Protein AF-A0AA36N126-F1 (afdb_monomer_lite)

Secondary structure (DSSP, 8-state):
-TTTTT-SSS---SS------HHHHTTGGGPBPTTSSBSSHHHHTT--TTTSTT-TTSS-EEEETTGGGGG-SSSTTHHHHHHHHHHHHH-SS-EEEE--S-S-SS-THHHHHHHHHHHTSBTB-S-----S-SSPPTTTSPEEESTTTTTS---HHHHHHHEEEEE--HHHHHHHHHHHTTT--HHHHHHHHH-SS-GGG-SSSTT--HHHHHHTHHHH-HHHHHHHHHHHH--S-EEEE--GGGTHHHHHHHHHHHHHHTT-EEE-SSTHHHHTSGGGSSSSSEEEEEE-S-S-----SEEEE-SPPSSHHHHHHHHTTTS-TTTTBTB-GGG-EEEEEEEEEE--GGGSSHHHHHHHHHTTTS-HHHHHHHHHHHHHHHHHTT--SHHHHHHHHHHHHT--B-TTSPBPP--HHHHHHHHHHTT-HHHHHHHHHHHHHHHTTSPP---------------------PPP------------------PPP-PPP-PPPP-----------PPPPP-----------GGGT-HHHHHHHHHHHSSSHHHHHHHTT--SS-HHHHHHHHHHHHHHHHHHHHHHHHHHHS-HHHHHHHHHHHHHT--SS---------------------PPPP--PPTT-EEEEEEETTEEEEEEE-TT--EESSHHHHHHHHHHHHHHHHHHHHHHHHHHHHHHHHHHHHHHGGGSTTSSSS----------

Radius of gyration: 35.82 Å; chains: 1; bounding box: 97×74×119 Å

pLDDT: mean 80.76, std 21.55, range [27.86, 98.44]

Foldseek 3Di:
DVVCVVVVPDDPPQADDDDDDLLCLLHQQFAADPVLAGPHPRLNRPDDSVPFPSASQALEEAEEEQLLVLLDCDDPSNNSSVSNLLRLLQHHNYHYHYDHPPCDWFFLCSLVSSQSSNQNHPDRALADDDDPCPDDDQPQWFAEPPHQPQQAFCDPVNCVRAEDEFEQAFLLVLQLLVVLQVVDDLVQSLLSLQFSDFLVLCDDPPSHCVVVCLVCVCNGGVLLVVVLVVLLVDQFAEEEEDASRNCLVSSQVSNQVSCVVRVEAEDEPVCQPVCQDLVCLRRNHHRHYYDYPDQDAAAGQEYEYEFFDLASVSRSSRQVRHTHGCRNPNDDSVSSYYYHHYYFYKYPPQLLALQLVLLLLLQSVDGRNCSNVSSSVVVVLQVVLVNPHLQSVLVLLCVLLVVDADPVRFRDFQDLQSVLVSCVNSVVNVVSVVSVVLQVVVVVPPDPPDPPPPPDDDDDDDDDDDDDDDDDDDDDDDDDDDDDDDDDDDDDDDDDDDDDDDDDDDDDDDDDDDDDDDDDDDDDPPPVDSQVPRSNSVSSRLSNRAPGSVRSCVSSVSRSTRSSVVSVVSNSVNSVSNSVSSVVSNVRHHNPVVVVVVVVVVVVCDDDDDDPDPPPDPPDDPPPDDPDDPDDPPDDQDPLKDWDWDDDPNDIFIWIAHNVRDTDRDPVVSVVVRVVVVVVVVVVVVVVVVVVVVVVVVVVVVVVVVPPVPPPPPPDDDDDDDDD

InterPro domains:
  IPR027417 P-loop containing nucleoside triphosphate hydrolase [SSF52540] (48-327)

Sequence (724 aa):
EAFQLRFPDETAPAAPLRALRYTSAGGRHADLRPDGWPVSALLKVAFNRKRDGNNAYSNKVVIMDEVHNLVRLQTQYGEQLAKLRTLLSTATGTVLAGFTGTPILNQACEGRQLLDIIKGGAGRGDGGFLSSFPMRPVGLFPASLPRGVPDGILSPNLRRRFVQKVTLTGEPLKRYDAKRAKGLPDRRLRAYCNLCVHFGSLHEGKNGSKARVLANMSACAPKLFAIAADVVEHPEKALVLINRSSGLMALLEHLRAQASEHNFSVATMEELAEFNSPGNLRGERFRGATRHNCPKCGAHQTSRGGPASATPSALVQSVGRAIRMYGHRGLPEEEQTVTTTLWVAGLPRWMQSPLAAWAFRAQRRREPEDMESGARRLVKRLLAAGLRDLAELKERIETCGGGLKNSDGTKAPLTPAKSAAFLEQVGLWEEAKAVRQRAGKIQARKPRAPPVRKARTRTAKPEVKNEAKVKPEDVKIKKELPETRPGRLVATPQASQEGGGDDRPLAALLATKQPKSVGEAQGPLQDNFAWERDPLLRAMQCLYCAESAADAAEQLHLRPWSADEEALKSLACASREFVPALTQLRERAVDRQVLLAAERRKQATQPEEPVQSEGESSALDFSLSGHEDDAEPAFCLPAGWRTESFRRNGREHREFIDPHGRRFKTLGEARKVADAERTRQNMAKLLQQKVAKLDGISSGMATSCGLQERVLDEAHGPKRQKVQ

Structure (mmCIF, N/CA/C/O backbone):
data_AF-A0AA36N126-F1
#
_entry.id   AF-A0AA36N126-F1
#
loop_
_atom_site.group_PDB
_atom_site.id
_atom_site.type_symbol
_atom_site.label_atom_id
_atom_site.label_alt_id
_atom_site.label_comp_id
_atom_site.label_asym_id
_atom_site.label_entity_id
_atom_site.label_seq_id
_atom_site.pdbx_PDB_ins_code
_atom_site.Cartn_x
_atom_site.Cartn_y
_atom_site.Cartn_z
_atom_site.occupancy
_atom_site.B_iso_or_equiv
_atom_site.auth_seq_id
_atom_site.auth_comp_id
_atom_site.auth_asym_id
_atom_site.auth_atom_id
_atom_site.pdbx_PDB_model_num
ATOM 1 N N . GLU A 1 1 ? -29.053 20.496 45.643 1.00 53.66 1 GLU A N 1
ATOM 2 C CA . GLU A 1 1 ? -30.017 21.611 45.778 1.00 53.66 1 GLU A CA 1
ATOM 3 C C . GLU A 1 1 ? -31.116 21.557 44.719 1.00 53.66 1 GLU A C 1
ATOM 5 O O . GLU A 1 1 ? -32.002 20.743 44.906 1.00 53.66 1 GLU A O 1
ATOM 10 N N . ALA A 1 2 ? -31.083 22.300 43.602 1.00 60.16 2 ALA A N 1
ATOM 11 C CA . ALA A 1 2 ? -32.256 22.452 42.711 1.00 60.16 2 ALA A CA 1
ATOM 12 C C . ALA A 1 2 ? -32.909 21.150 42.176 1.00 60.16 2 ALA A C 1
ATOM 14 O O . ALA A 1 2 ? -34.113 21.137 41.944 1.00 60.16 2 ALA A O 1
ATOM 15 N N . PHE A 1 3 ? -32.148 20.060 41.991 1.00 56.59 3 PHE A N 1
ATOM 16 C CA . PHE A 1 3 ? -32.713 18.738 41.669 1.00 56.59 3 PHE A CA 1
ATOM 17 C C . PHE A 1 3 ? -33.391 18.095 42.893 1.00 56.59 3 PHE A C 1
ATOM 19 O O . PHE A 1 3 ? -34.560 17.746 42.823 1.00 56.59 3 PHE A O 1
ATOM 26 N N . GLN A 1 4 ? -32.689 18.017 44.029 1.00 70.62 4 GLN A N 1
ATOM 27 C CA . GLN A 1 4 ? -33.201 17.452 45.293 1.00 70.62 4 GLN A CA 1
ATOM 28 C C . GLN A 1 4 ? -34.426 18.208 45.834 1.00 70.62 4 GLN A C 1
ATOM 30 O O . GLN A 1 4 ? -35.299 17.611 46.440 1.00 70.62 4 GLN A O 1
ATOM 35 N N . LEU A 1 5 ? -34.523 19.516 45.576 1.00 77.94 5 LEU A N 1
ATOM 36 C CA . LEU A 1 5 ? -35.704 20.330 45.895 1.00 77.94 5 LEU A CA 1
ATOM 37 C C . LEU A 1 5 ? -36.951 19.947 45.082 1.00 77.94 5 LEU A C 1
ATOM 39 O O . LEU A 1 5 ? -38.057 20.328 45.450 1.00 77.94 5 LEU A O 1
ATOM 43 N N . ARG A 1 6 ? -36.771 19.249 43.955 1.00 62.16 6 ARG A N 1
ATOM 44 C CA . ARG A 1 6 ? -37.834 18.875 43.014 1.00 62.16 6 ARG A CA 1
ATOM 45 C C . ARG A 1 6 ? -38.112 17.367 43.004 1.00 62.16 6 ARG A C 1
ATOM 47 O O . ARG A 1 6 ? -39.215 16.975 42.646 1.00 62.16 6 ARG A O 1
ATOM 54 N N . PHE A 1 7 ? -37.127 16.567 43.415 1.00 61.72 7 PHE A N 1
ATOM 55 C CA . PHE A 1 7 ? -37.166 15.110 43.544 1.00 61.72 7 PHE A CA 1
ATOM 56 C C . PHE A 1 7 ? -36.372 14.719 44.812 1.00 61.72 7 PHE A C 1
ATOM 58 O O . PHE A 1 7 ? -35.171 14.453 44.718 1.00 61.72 7 PHE A O 1
ATOM 65 N N . PRO A 1 8 ? -36.980 14.785 46.014 1.00 77.00 8 PRO A N 1
ATOM 66 C CA . PRO A 1 8 ? -36.258 14.602 47.279 1.00 77.00 8 PRO A CA 1
ATOM 67 C C . PRO A 1 8 ? -35.819 13.153 47.525 1.00 77.00 8 PRO A C 1
ATOM 69 O O . PRO A 1 8 ? -34.748 12.937 48.091 1.00 77.00 8 PRO A O 1
ATOM 72 N N . ASP A 1 9 ? -36.603 12.184 47.049 1.00 80.12 9 ASP A N 1
ATOM 73 C CA . ASP A 1 9 ? -36.354 10.748 47.232 1.00 80.12 9 ASP A CA 1
ATOM 74 C C . ASP A 1 9 ? -35.435 10.155 46.147 1.00 80.12 9 ASP A C 1
ATOM 76 O O . ASP A 1 9 ? -34.897 9.057 46.297 1.00 80.12 9 ASP A O 1
ATOM 80 N N . GLU A 1 10 ? -35.208 10.886 45.049 1.00 44.59 10 GLU A N 1
ATOM 81 C CA . GLU A 1 10 ? -34.318 10.457 43.972 1.00 44.59 10 GLU A CA 1
ATOM 82 C C . GLU A 1 10 ? -32.876 10.909 44.221 1.00 44.59 10 GLU A C 1
ATOM 84 O O . GLU A 1 10 ? -32.564 12.097 44.369 1.00 44.59 10 GLU A O 1
ATOM 89 N N . THR A 1 11 ? -31.941 9.959 44.171 1.00 56.31 11 THR A N 1
ATOM 90 C CA . THR A 1 11 ? -30.516 10.293 44.174 1.00 56.31 11 THR A CA 1
ATOM 91 C C . THR A 1 11 ? -30.179 11.028 42.879 1.00 56.31 11 THR A C 1
ATOM 93 O O . THR A 1 11 ? -30.233 10.445 41.797 1.00 56.31 11 THR A O 1
ATOM 96 N N . ALA A 1 12 ? -29.819 12.312 42.984 1.00 53.31 12 ALA A N 1
ATOM 97 C CA . ALA A 1 12 ? -29.518 13.146 41.823 1.00 53.31 12 ALA A CA 1
ATOM 98 C C . ALA A 1 12 ? -28.529 12.440 40.869 1.00 53.31 12 ALA A C 1
ATOM 100 O O . ALA A 1 12 ? -27.430 12.083 41.310 1.00 53.31 12 ALA A O 1
ATOM 101 N N . PRO A 1 13 ? -28.874 12.241 39.578 1.00 53.72 13 PRO A N 1
ATOM 102 C CA . PRO A 1 13 ? -28.037 11.479 38.658 1.00 53.72 13 PRO A CA 1
ATOM 103 C C . PRO A 1 13 ? -26.660 12.139 38.548 1.00 53.72 13 PRO A C 1
ATOM 105 O O . PRO A 1 13 ? -26.539 13.283 38.103 1.00 53.72 13 PRO A O 1
ATOM 108 N N . ALA A 1 14 ? -25.627 11.410 38.988 1.00 54.66 14 ALA A N 1
ATOM 109 C CA . ALA A 1 14 ? -24.344 11.978 39.420 1.00 54.66 14 ALA A CA 1
ATOM 110 C C . ALA A 1 14 ? -23.639 12.860 38.371 1.00 54.66 14 ALA A C 1
ATOM 112 O O . ALA A 1 14 ? -22.911 13.788 38.723 1.00 54.66 14 ALA A O 1
ATOM 113 N N . ALA A 1 15 ? -23.882 12.603 37.085 1.00 56.78 15 ALA A N 1
ATOM 114 C CA . ALA A 1 15 ? -23.702 13.582 36.023 1.00 56.78 15 ALA A CA 1
ATOM 115 C C . ALA A 1 15 ? -24.619 13.250 34.832 1.00 56.78 15 ALA A C 1
ATOM 117 O O . ALA A 1 15 ? -24.869 12.075 34.557 1.00 56.78 15 ALA A O 1
ATOM 118 N N . PRO A 1 16 ? -25.067 14.251 34.055 1.00 66.56 16 PRO A N 1
ATOM 119 C CA . PRO A 1 16 ? -25.676 13.990 32.760 1.00 66.56 16 PRO A CA 1
ATOM 120 C C . PRO A 1 16 ? -24.664 13.334 31.806 1.00 66.56 16 PRO A C 1
ATOM 122 O O . PRO A 1 16 ? -23.602 13.903 31.544 1.00 66.56 16 PRO A O 1
ATOM 125 N N . LEU A 1 17 ? -25.017 12.191 31.206 1.00 73.62 17 LEU A N 1
ATOM 126 C CA . LEU A 1 17 ? -24.228 11.610 30.116 1.00 73.62 17 LEU A CA 1
ATOM 127 C C . LEU A 1 17 ? -24.240 12.562 28.907 1.00 73.62 17 LEU A C 1
ATOM 129 O O . LEU A 1 17 ? -25.292 13.067 28.495 1.00 73.62 17 LEU A O 1
ATOM 133 N N . ARG A 1 18 ? -23.058 12.851 28.352 1.00 80.12 18 ARG A N 1
ATOM 134 C CA . ARG A 1 18 ? -22.867 13.800 27.245 1.00 80.12 18 ARG A CA 1
ATOM 135 C C . ARG A 1 18 ? -21.779 13.294 26.301 1.00 80.12 18 ARG A C 1
ATOM 137 O O . ARG A 1 18 ? -20.637 13.117 26.711 1.00 80.12 18 ARG A O 1
ATOM 144 N N . ALA A 1 19 ? -22.128 13.092 25.033 1.00 84.19 19 ALA A N 1
ATOM 145 C CA . ALA A 1 19 ? -21.183 12.680 24.001 1.00 84.19 19 ALA A CA 1
ATOM 146 C C . ALA A 1 19 ? -20.457 13.894 23.397 1.00 84.19 19 ALA A C 1
ATOM 148 O O . ALA A 1 19 ? -21.080 14.905 23.071 1.00 84.19 19 ALA A O 1
ATOM 149 N N . LEU A 1 20 ? -19.140 13.786 23.205 1.00 86.56 20 LEU A N 1
ATOM 150 C CA . LEU A 1 20 ? -18.319 14.795 22.534 1.00 86.56 20 LEU A CA 1
ATOM 151 C C . LEU A 1 20 ? -17.458 14.145 21.450 1.00 86.56 20 LEU A C 1
ATOM 153 O O . LEU A 1 20 ? -16.797 13.137 21.685 1.00 86.56 20 LEU A O 1
ATOM 157 N N . ARG A 1 21 ? -17.395 14.772 20.269 1.00 91.31 21 ARG A N 1
ATOM 158 C CA . ARG A 1 21 ? -16.372 14.447 19.264 1.00 91.31 21 ARG A CA 1
ATOM 159 C C . ARG A 1 21 ? -14.993 14.807 19.835 1.00 91.31 21 ARG A C 1
ATOM 161 O O . ARG A 1 21 ? -14.856 15.848 20.477 1.00 91.31 21 ARG A O 1
ATOM 168 N N . TYR A 1 22 ? -13.962 14.009 19.542 1.00 91.94 22 TYR A N 1
ATOM 169 C CA . TYR A 1 22 ? -12.564 14.255 19.952 1.00 91.94 22 TYR A CA 1
ATOM 170 C C . TYR A 1 22 ? -12.085 15.695 19.694 1.00 91.94 22 TYR A C 1
ATOM 172 O O . TYR A 1 22 ? -11.362 16.279 20.499 1.00 91.94 22 TYR A O 1
ATOM 180 N N . THR A 1 23 ? -12.522 16.277 18.577 1.00 91.06 23 THR A N 1
ATOM 181 C CA . THR A 1 23 ? -12.240 17.658 18.162 1.00 91.06 23 THR A CA 1
ATOM 182 C C . THR A 1 23 ? -12.799 18.700 19.122 1.00 91.06 23 THR A C 1
ATOM 184 O O . THR A 1 23 ? -12.119 19.672 19.437 1.00 91.06 23 THR A O 1
ATOM 187 N N . SER A 1 24 ? -14.024 18.493 19.603 1.00 92.69 24 SER A N 1
ATOM 188 C CA . SER A 1 24 ? -14.679 19.340 20.597 1.00 92.69 24 SER A CA 1
ATOM 189 C C . SER A 1 24 ? -14.062 19.116 21.973 1.00 92.69 24 SER A C 1
ATOM 191 O O . SER A 1 24 ? -13.698 20.087 22.635 1.00 92.69 24 SER A O 1
ATOM 193 N N . ALA A 1 25 ? -13.878 17.848 22.356 1.00 94.12 25 ALA A N 1
ATOM 194 C CA . ALA A 1 25 ? -13.310 17.418 23.632 1.00 94.12 25 ALA A CA 1
ATOM 195 C C . ALA A 1 25 ? -11.908 18.001 23.885 1.00 94.12 25 ALA A C 1
ATOM 197 O O . ALA A 1 25 ? -11.640 18.512 24.971 1.00 94.12 25 ALA A O 1
ATOM 198 N N . GLY A 1 26 ? -11.032 17.976 22.878 1.00 94.50 26 GLY A N 1
ATOM 199 C CA . GLY A 1 26 ? -9.708 18.602 22.926 1.00 94.50 26 GLY A CA 1
ATOM 200 C C . GLY A 1 26 ? -9.660 20.062 22.474 1.00 94.50 26 GLY A C 1
ATOM 201 O O . GLY A 1 26 ? -8.596 20.673 22.496 1.00 94.50 26 GLY A O 1
ATOM 202 N N . GLY A 1 27 ? -10.779 20.617 22.012 1.00 95.06 27 GLY A N 1
ATOM 203 C CA . GLY A 1 27 ? -10.867 21.958 21.440 1.00 95.06 27 GLY A CA 1
ATOM 204 C C . GLY A 1 27 ? -11.377 22.996 22.436 1.00 95.06 27 GLY A C 1
ATOM 205 O O . GLY A 1 27 ? -11.009 22.995 23.614 1.00 95.06 27 GLY A O 1
ATOM 206 N N . ARG A 1 28 ? -12.259 23.877 21.944 1.00 93.31 28 ARG A N 1
ATOM 207 C CA . ARG A 1 28 ? -12.801 25.019 22.696 1.00 93.31 28 ARG A CA 1
ATOM 208 C C . ARG A 1 28 ? -13.682 24.629 23.885 1.00 93.31 28 ARG A C 1
ATOM 210 O O . ARG A 1 28 ? -13.852 25.424 24.801 1.00 93.31 28 ARG A O 1
ATOM 217 N N . HIS A 1 29 ? -14.240 23.414 23.912 1.00 91.44 29 HIS A N 1
ATOM 218 C CA . HIS A 1 29 ? -15.084 23.007 25.041 1.00 91.44 29 HIS A CA 1
ATOM 219 C C . HIS A 1 29 ? -14.287 22.875 26.340 1.00 91.44 29 HIS A C 1
ATOM 221 O O . HIS A 1 29 ? -14.827 23.178 27.400 1.00 91.44 29 HIS A O 1
ATOM 227 N N . ALA A 1 30 ? -13.021 22.463 26.235 1.00 94.00 30 ALA A N 1
ATOM 228 C CA . ALA A 1 30 ? -12.107 22.283 27.354 1.00 94.00 30 ALA A CA 1
ATOM 229 C C . ALA A 1 30 ? -11.184 23.489 27.601 1.00 94.00 30 ALA A C 1
ATOM 231 O O . ALA A 1 30 ? -10.218 23.376 28.350 1.00 94.00 30 ALA A O 1
ATOM 232 N N . ASP A 1 31 ? -11.427 24.632 26.951 1.00 95.62 31 ASP A N 1
ATOM 233 C CA . ASP A 1 31 ? -10.844 25.896 27.408 1.00 95.62 31 ASP A CA 1
ATOM 234 C C . ASP A 1 31 ? -11.509 26.338 28.715 1.00 95.62 31 ASP A C 1
ATOM 236 O O . ASP A 1 31 ? -12.717 26.158 28.907 1.00 95.62 31 ASP A O 1
ATOM 240 N N . LEU A 1 32 ? -10.723 26.967 29.586 1.00 95.06 32 LEU A N 1
ATOM 241 C CA . LEU A 1 32 ? -11.240 27.780 30.678 1.00 95.06 32 LEU A CA 1
ATOM 242 C C . LEU A 1 32 ? -11.316 29.242 30.226 1.00 95.06 32 LEU A C 1
ATOM 244 O O . LEU A 1 32 ? -10.518 29.708 29.413 1.00 95.06 32 LEU A O 1
ATOM 248 N N . ARG A 1 33 ? -12.305 29.963 30.744 1.00 94.00 33 ARG A N 1
ATOM 249 C CA . ARG A 1 33 ? -12.437 31.416 30.609 1.00 94.00 33 ARG A CA 1
ATOM 250 C C . ARG A 1 33 ? -11.459 32.127 31.564 1.00 94.00 33 ARG A C 1
ATOM 252 O O . ARG A 1 33 ? -10.968 31.494 32.498 1.00 94.00 33 ARG A O 1
ATOM 259 N N . PRO A 1 34 ? -11.240 33.449 31.414 1.00 95.38 34 PRO A N 1
ATOM 260 C CA . PRO A 1 34 ? -10.442 34.235 32.364 1.00 95.38 34 PRO A CA 1
ATOM 261 C C . PRO A 1 34 ? -10.946 34.191 33.819 1.00 95.38 34 PRO A C 1
ATOM 263 O O . PRO A 1 34 ? -10.167 34.385 34.741 1.00 95.38 34 PRO A O 1
ATOM 266 N N . ASP A 1 35 ? -12.232 33.892 34.037 1.00 92.88 35 ASP A N 1
ATOM 267 C CA . ASP A 1 35 ? -12.839 33.691 35.364 1.00 92.88 35 ASP A CA 1
ATOM 268 C C . ASP A 1 35 ? -12.524 32.309 36.001 1.00 92.88 35 ASP A C 1
ATOM 270 O O . ASP A 1 35 ? -12.967 32.013 37.117 1.00 92.88 35 ASP A O 1
ATOM 274 N N . GLY A 1 36 ? -11.768 31.456 35.298 1.00 93.12 36 GLY A N 1
ATOM 275 C CA . GLY A 1 36 ? -11.407 30.093 35.691 1.00 93.12 36 GLY A CA 1
ATOM 276 C C . GLY A 1 36 ? -12.490 29.035 35.448 1.00 93.12 36 GLY A C 1
ATOM 277 O O . GLY A 1 36 ? -12.274 27.873 35.782 1.00 93.12 36 GLY A O 1
ATOM 278 N N . TRP A 1 37 ? -13.649 29.381 34.879 1.00 91.50 37 TRP A N 1
ATOM 279 C CA . TRP A 1 37 ? -14.712 28.418 34.576 1.00 91.50 37 TRP A CA 1
ATOM 280 C C . TRP A 1 37 ? -14.578 27.815 33.171 1.00 91.50 37 TRP A C 1
ATOM 282 O O . TRP A 1 37 ? -14.243 28.531 32.223 1.00 91.50 37 TRP A O 1
ATOM 292 N N . PRO A 1 38 ? -14.938 26.532 32.975 1.00 90.88 38 PRO A N 1
ATOM 293 C CA . PRO A 1 38 ? -15.008 25.928 31.651 1.00 90.88 38 PRO A CA 1
ATOM 294 C C . PRO A 1 38 ? -15.893 26.720 30.684 1.00 90.88 38 PRO A C 1
ATOM 296 O O . PRO A 1 38 ? -17.010 27.134 31.014 1.00 90.88 38 PRO A O 1
ATOM 299 N N . VAL A 1 39 ? -15.400 26.917 29.458 1.00 89.56 39 VAL A N 1
ATOM 300 C CA . VAL A 1 39 ? -16.135 27.596 28.382 1.00 89.56 39 VAL A CA 1
ATOM 301 C C . VAL A 1 39 ? -17.416 26.831 28.047 1.00 89.56 39 VAL A C 1
ATOM 303 O O . VAL A 1 39 ? -18.472 27.453 27.908 1.00 89.56 39 VAL A O 1
ATOM 306 N N . SER A 1 40 ? -17.332 25.498 27.969 1.00 89.56 40 SER A N 1
ATOM 307 C CA . SER A 1 40 ? -18.478 24.606 27.774 1.00 89.56 40 SER A CA 1
ATOM 308 C C . SER A 1 40 ? -19.262 24.409 29.068 1.00 89.56 40 SER A C 1
ATOM 310 O O . SER A 1 40 ? -18.722 23.907 30.053 1.00 89.56 40 SER A O 1
ATOM 312 N N . ALA A 1 41 ? -20.569 24.685 29.031 1.00 84.56 41 ALA A N 1
ATOM 313 C CA . ALA A 1 41 ? -21.483 24.386 30.135 1.00 84.56 41 ALA A CA 1
ATOM 314 C C . ALA A 1 41 ? -21.449 22.901 30.554 1.00 84.56 41 ALA A C 1
ATOM 316 O O . ALA A 1 41 ? -21.594 22.599 31.734 1.00 84.56 41 ALA A O 1
ATOM 317 N N . LEU A 1 42 ? -21.175 21.988 29.612 1.00 83.81 42 LEU A N 1
ATOM 318 C CA . LEU A 1 42 ? -21.089 20.546 29.873 1.00 83.81 42 LEU A CA 1
ATOM 319 C C . LEU A 1 42 ? -19.982 20.186 30.874 1.00 83.81 42 LEU A C 1
ATOM 321 O O . LEU A 1 42 ? -20.161 19.273 31.670 1.00 83.81 42 LEU A O 1
ATOM 325 N N . LEU A 1 43 ? -18.854 20.906 30.848 1.00 87.94 43 LEU A N 1
ATOM 326 C CA . LEU A 1 43 ? -17.716 20.641 31.734 1.00 87.94 43 LEU A CA 1
ATOM 327 C C . LEU A 1 43 ? -17.786 21.428 33.051 1.00 87.94 43 LEU A C 1
ATOM 329 O O . LEU A 1 43 ? -16.980 21.179 33.936 1.00 87.94 43 LEU A O 1
ATOM 333 N N . LYS A 1 44 ? -18.752 22.347 33.215 1.00 88.25 44 LYS A N 1
ATOM 334 C CA . LYS A 1 44 ? -18.970 23.063 34.486 1.00 88.25 44 LYS A CA 1
ATOM 335 C C . LYS A 1 44 ? -19.571 22.170 35.577 1.00 88.25 44 LYS A C 1
ATOM 337 O O . LYS A 1 44 ? -19.367 22.438 36.758 1.00 88.25 44 LYS A O 1
ATOM 342 N N . VAL A 1 45 ? -20.317 21.129 35.199 1.00 84.06 45 VAL A N 1
ATOM 343 C CA . VAL A 1 45 ? -20.924 20.183 36.149 1.00 84.06 45 VAL A CA 1
ATOM 344 C C . VAL A 1 45 ? -19.819 19.487 36.942 1.00 84.06 45 VAL A C 1
ATOM 346 O O . VAL A 1 45 ? -18.875 18.973 36.350 1.00 84.06 45 VAL A O 1
ATOM 349 N N . ALA A 1 46 ? -19.912 19.487 38.274 1.00 84.19 46 ALA A N 1
ATOM 350 C CA . ALA A 1 46 ? -18.892 18.931 39.171 1.00 84.19 46 ALA A CA 1
ATOM 351 C C . ALA A 1 46 ? -17.456 19.469 38.948 1.00 84.19 46 ALA A C 1
ATOM 353 O O . ALA A 1 46 ? -16.492 18.789 39.285 1.00 84.19 46 ALA A O 1
ATOM 354 N N . PHE A 1 47 ? -17.276 20.652 38.344 1.00 88.38 47 PHE A N 1
ATOM 355 C CA . PHE A 1 47 ? -15.972 21.323 38.271 1.00 88.38 47 PHE A CA 1
ATOM 356 C C . PHE A 1 47 ? -15.801 22.264 39.466 1.00 88.38 47 PHE A C 1
ATOM 358 O O . PHE A 1 47 ? -16.585 23.196 39.656 1.00 88.38 47 PHE A O 1
ATOM 365 N N . ASN A 1 48 ? -14.764 22.036 40.266 1.00 90.19 48 ASN A N 1
ATOM 366 C CA . ASN A 1 48 ? -14.439 22.829 41.441 1.00 90.19 48 ASN A CA 1
ATOM 367 C C . ASN A 1 48 ? -13.189 23.677 41.178 1.00 90.19 48 ASN A C 1
ATOM 369 O O . ASN A 1 48 ? -12.065 23.216 41.362 1.00 90.19 48 ASN A O 1
ATOM 373 N N . ARG A 1 49 ? -13.390 24.957 40.841 1.00 91.12 49 ARG A N 1
ATOM 374 C CA . ARG A 1 49 ? -12.316 25.923 40.537 1.00 91.12 49 ARG A CA 1
ATOM 375 C C . ARG A 1 49 ? -11.198 25.994 41.596 1.00 91.12 49 ARG A C 1
ATOM 377 O O . ARG A 1 49 ? -10.073 26.323 41.245 1.00 91.12 49 ARG A O 1
ATOM 384 N N . LYS A 1 50 ? -11.479 25.707 42.878 1.00 90.88 50 LYS A N 1
ATOM 385 C CA . LYS A 1 50 ? -10.458 25.717 43.948 1.00 90.88 50 LYS A CA 1
ATOM 386 C C . LYS A 1 50 ? -9.605 24.441 43.984 1.00 90.88 50 LYS A C 1
ATOM 388 O O . LYS A 1 50 ? -8.462 24.506 44.417 1.00 90.88 50 LYS A O 1
ATOM 393 N N . ARG A 1 51 ? -10.162 23.292 43.585 1.00 88.56 51 ARG A N 1
ATOM 394 C CA . ARG A 1 51 ? -9.535 21.960 43.716 1.00 88.56 51 ARG A CA 1
ATOM 395 C C . ARG A 1 51 ? -8.957 21.434 42.403 1.00 88.56 51 ARG A C 1
ATOM 397 O O . ARG A 1 51 ? -7.934 20.759 42.404 1.00 88.56 51 ARG A O 1
ATOM 404 N N . ASP A 1 52 ? -9.619 21.747 41.299 1.00 83.31 52 ASP A N 1
ATOM 405 C CA . ASP A 1 52 ? -9.406 21.101 40.000 1.00 83.31 52 ASP A CA 1
ATOM 406 C C . ASP A 1 52 ? -8.353 21.823 39.149 1.00 83.31 52 ASP A C 1
ATOM 408 O O . ASP A 1 52 ? -7.965 21.345 38.079 1.00 83.31 52 ASP A O 1
ATOM 412 N N . GLY A 1 53 ? -7.887 22.976 39.640 1.00 85.81 53 GLY A N 1
ATOM 413 C CA . GLY A 1 53 ? -6.944 23.850 38.962 1.00 85.81 53 GLY A CA 1
ATOM 414 C C . GLY A 1 53 ? -7.447 24.233 37.573 1.00 85.81 53 GLY A C 1
ATOM 415 O O . GLY A 1 53 ? -8.624 24.533 37.374 1.00 85.81 53 GLY A O 1
ATOM 416 N N . ASN A 1 54 ? -6.545 24.178 36.594 1.00 91.44 54 ASN A N 1
ATOM 417 C CA . ASN A 1 54 ? -6.837 24.580 35.221 1.00 91.44 54 ASN A CA 1
ATOM 418 C C . ASN A 1 54 ? -7.366 23.436 34.327 1.00 91.44 54 ASN A C 1
ATOM 420 O O . ASN A 1 54 ? -7.239 23.511 33.105 1.00 91.44 54 ASN A O 1
ATOM 424 N N . ASN A 1 55 ? -7.942 22.370 34.901 1.00 95.31 55 ASN A N 1
ATOM 425 C CA . ASN A 1 55 ? -8.327 21.176 34.146 1.00 95.31 55 ASN A CA 1
ATOM 426 C C . ASN A 1 55 ? -9.833 20.869 34.188 1.00 95.31 55 ASN A C 1
ATOM 428 O O . ASN A 1 55 ? -10.361 20.317 35.152 1.00 95.31 55 ASN A O 1
ATOM 432 N N . ALA A 1 56 ? -10.516 21.157 33.078 1.00 94.88 56 ALA A N 1
ATOM 433 C CA . ALA A 1 56 ? -11.955 20.948 32.910 1.00 94.88 56 ALA A CA 1
ATOM 434 C C . ALA A 1 56 ? -12.415 19.468 32.957 1.00 94.88 56 ALA A C 1
ATOM 436 O O . ALA A 1 56 ? -13.620 19.216 33.010 1.00 94.88 56 ALA A O 1
ATOM 437 N N . TYR A 1 57 ? -11.491 18.499 32.922 1.00 95.25 57 TYR A N 1
ATOM 438 C CA . TYR A 1 57 ? -11.800 17.066 33.019 1.00 95.25 57 TYR A CA 1
ATOM 439 C C . TYR A 1 57 ? -11.707 16.492 34.435 1.00 95.25 57 TYR A C 1
ATOM 441 O O . TYR A 1 57 ? -12.153 15.365 34.631 1.00 95.25 57 TYR A O 1
ATOM 449 N N . SER A 1 58 ? -11.190 17.236 35.417 1.00 93.94 58 SER A N 1
ATOM 450 C CA . SER A 1 58 ? -11.117 16.765 36.806 1.00 93.94 58 SER A CA 1
ATOM 451 C C . SER A 1 58 ? -12.508 16.511 37.405 1.00 93.94 58 SER A C 1
ATOM 453 O O . SER A 1 58 ? -13.471 17.206 37.076 1.00 93.94 58 SER A O 1
ATOM 455 N N . ASN A 1 59 ? -12.625 15.513 38.287 1.00 91.31 59 ASN A N 1
ATOM 456 C CA . ASN A 1 59 ? -13.883 15.012 38.861 1.00 91.31 59 ASN A CA 1
ATOM 457 C C . ASN A 1 59 ? -14.944 14.677 37.789 1.00 91.31 59 ASN A C 1
ATOM 459 O O . ASN A 1 59 ? -16.075 15.174 37.835 1.00 91.31 59 ASN A O 1
ATOM 463 N N . LYS A 1 60 ? -14.569 13.887 36.774 1.00 90.81 60 LYS A N 1
ATOM 464 C CA . LYS A 1 60 ? -15.477 13.401 35.718 1.00 90.81 60 LYS A CA 1
ATOM 465 C C . LYS A 1 60 ? -15.369 11.890 35.544 1.00 90.81 60 LYS A C 1
ATOM 467 O O . LYS A 1 60 ? -14.317 11.297 35.775 1.00 90.81 60 LYS A O 1
ATOM 472 N N . VAL A 1 61 ? -16.443 11.288 35.041 1.00 90.56 61 VAL A N 1
ATOM 473 C CA . VAL A 1 61 ? -16.388 9.980 34.381 1.00 90.56 61 VAL A CA 1
ATOM 474 C C . VAL A 1 61 ? -16.310 10.239 32.880 1.00 90.56 61 VAL A C 1
ATOM 476 O O . VAL A 1 61 ? -17.193 10.876 32.308 1.00 90.56 61 VAL A O 1
ATOM 479 N N . VAL A 1 62 ? -15.231 9.789 32.247 1.00 92.19 62 VAL A N 1
ATOM 480 C CA . VAL A 1 62 ? -14.956 9.972 30.822 1.00 92.19 62 VAL A CA 1
ATOM 481 C C . VAL A 1 62 ? -14.999 8.606 30.151 1.00 92.19 62 VAL A C 1
ATOM 483 O O . VAL A 1 62 ? -14.226 7.714 30.490 1.00 92.19 62 VAL A O 1
ATOM 486 N N . ILE A 1 63 ? -15.896 8.450 29.181 1.00 93.19 63 ILE A N 1
ATOM 487 C CA . ILE A 1 63 ? -16.009 7.246 28.356 1.00 93.19 63 ILE A CA 1
ATOM 488 C C . ILE A 1 63 ? -15.562 7.600 26.938 1.00 93.19 63 ILE A C 1
ATOM 490 O O . ILE A 1 63 ? -16.022 8.593 26.372 1.00 93.19 63 ILE A O 1
ATOM 494 N N . MET A 1 64 ? -14.650 6.810 26.371 1.00 93.69 64 MET A N 1
ATOM 495 C CA . MET A 1 64 ? -14.068 7.057 25.051 1.00 93.69 64 MET A CA 1
ATOM 496 C C . MET A 1 64 ? -14.142 5.812 24.172 1.00 93.69 64 MET A C 1
ATOM 498 O O . MET A 1 64 ? -13.520 4.798 24.485 1.00 93.69 64 MET A O 1
ATOM 502 N N . ASP A 1 65 ? -14.855 5.913 23.051 1.00 93.25 65 ASP A N 1
ATOM 503 C CA . ASP A 1 65 ? -14.801 4.921 21.976 1.00 93.25 65 ASP A CA 1
ATOM 504 C C . ASP A 1 65 ? -13.613 5.187 21.037 1.00 93.25 65 ASP A C 1
ATOM 506 O O . ASP A 1 65 ? -13.228 6.333 20.801 1.00 93.25 65 ASP A O 1
ATOM 510 N N . GLU A 1 66 ? -13.020 4.114 20.522 1.00 91.94 66 GLU A N 1
ATOM 511 C CA . GLU A 1 66 ? -11.762 4.091 19.773 1.00 91.94 66 GLU A CA 1
ATOM 512 C C . GLU A 1 66 ? -10.649 4.932 20.434 1.00 91.94 66 GLU A C 1
ATOM 514 O O . GLU A 1 66 ? -9.990 5.763 19.799 1.00 91.94 66 GLU A O 1
ATOM 519 N N . VAL A 1 67 ? -10.399 4.686 21.728 1.00 93.19 67 VAL A N 1
ATOM 520 C CA . VAL A 1 67 ? -9.455 5.436 22.586 1.00 93.19 67 VAL A CA 1
ATOM 521 C C . VAL A 1 67 ? -8.031 5.528 22.014 1.00 93.19 67 VAL A C 1
ATOM 523 O O . VAL A 1 67 ? -7.308 6.492 22.274 1.00 93.19 67 VAL A O 1
ATOM 526 N N . HIS A 1 68 ? -7.662 4.602 21.124 1.00 91.56 68 HIS A N 1
ATOM 527 C CA . HIS A 1 68 ? -6.430 4.639 20.333 1.00 91.56 68 HIS A CA 1
ATOM 528 C C . HIS A 1 68 ? -6.258 5.929 19.503 1.00 91.56 68 HIS A C 1
ATOM 530 O O . HIS A 1 68 ? -5.150 6.257 19.080 1.00 91.56 68 HIS A O 1
ATOM 536 N N . ASN A 1 69 ? -7.331 6.687 19.253 1.00 93.12 69 ASN A N 1
ATOM 537 C CA . ASN A 1 69 ? -7.256 7.996 18.610 1.00 93.12 69 ASN A CA 1
ATOM 538 C C . ASN A 1 69 ? -6.380 8.990 19.388 1.00 93.12 69 ASN A C 1
ATOM 540 O O . ASN A 1 69 ? -5.777 9.858 18.762 1.00 93.12 69 ASN A O 1
ATOM 544 N N . LEU A 1 70 ? -6.244 8.843 20.713 1.00 93.81 70 LEU A N 1
ATOM 545 C CA . LEU A 1 70 ? -5.377 9.701 21.529 1.00 93.81 70 LEU A CA 1
ATOM 546 C C . LEU A 1 70 ? -3.903 9.621 21.102 1.00 93.81 70 LEU A C 1
ATOM 548 O O . LEU A 1 70 ? -3.220 10.641 21.091 1.00 93.81 70 LEU A O 1
ATOM 552 N N . VAL A 1 71 ? -3.419 8.444 20.695 1.00 92.88 71 VAL A N 1
ATOM 553 C CA . VAL A 1 71 ? -2.010 8.224 20.309 1.00 92.88 71 VAL A CA 1
ATOM 554 C C . VAL A 1 71 ? -1.733 8.448 18.816 1.00 92.88 71 VAL A C 1
ATOM 556 O O . VAL A 1 71 ? -0.594 8.344 18.366 1.00 92.88 71 VAL A O 1
ATOM 559 N N . ARG A 1 72 ? -2.740 8.841 18.019 1.00 90.31 72 ARG A N 1
ATOM 560 C CA . ARG A 1 72 ? -2.548 9.159 16.594 1.00 90.31 72 ARG A CA 1
ATOM 561 C C . ARG A 1 72 ? -1.784 10.472 16.404 1.00 90.31 72 ARG A C 1
ATOM 563 O O . ARG A 1 72 ? -2.355 11.558 16.479 1.00 90.31 72 ARG A O 1
ATOM 570 N N . LEU A 1 73 ? -0.504 10.367 16.047 1.00 82.12 73 LEU A N 1
ATOM 571 C CA . LEU A 1 73 ? 0.348 11.524 15.738 1.00 82.12 73 LEU A CA 1
ATOM 572 C C . LEU A 1 73 ? -0.027 12.226 14.418 1.00 82.12 73 LEU A C 1
ATOM 574 O O . LEU A 1 73 ? 0.077 13.444 14.315 1.00 82.12 73 LEU A O 1
ATOM 578 N N . GLN A 1 74 ? -0.472 11.473 13.406 1.00 82.31 74 GLN A N 1
ATOM 579 C CA . GLN A 1 74 ? -0.795 11.999 12.073 1.00 82.31 74 GLN A CA 1
ATOM 580 C C . GLN A 1 74 ? -2.310 12.149 11.881 1.00 82.31 74 GLN A C 1
ATOM 582 O O . GLN A 1 74 ? -2.958 11.308 11.259 1.00 82.31 74 GLN A O 1
ATOM 587 N N . THR A 1 75 ? -2.888 13.234 12.402 1.00 86.75 75 THR A N 1
ATOM 588 C CA . THR A 1 75 ? -4.283 13.614 12.117 1.00 86.75 75 THR A CA 1
ATOM 589 C C . THR A 1 75 ? -4.401 15.112 11.847 1.00 86.75 75 THR A C 1
ATOM 591 O O . THR A 1 75 ? -3.573 15.903 12.297 1.00 86.75 75 THR A O 1
ATOM 594 N N . GLN A 1 76 ? -5.479 15.519 11.173 1.00 87.00 76 GLN A N 1
ATOM 595 C CA . GLN A 1 76 ? -5.842 16.934 11.011 1.00 87.00 76 GLN A CA 1
ATOM 596 C C . GLN A 1 76 ? -6.236 17.630 12.331 1.00 87.00 76 GLN A C 1
ATOM 598 O O . GLN A 1 76 ? -6.413 18.842 12.349 1.00 87.00 76 GLN A O 1
ATOM 603 N N . TYR A 1 77 ? -6.356 16.870 13.426 1.00 91.12 77 TYR A N 1
ATOM 604 C CA . TYR A 1 77 ? -6.744 17.338 14.757 1.00 91.12 77 TYR A CA 1
ATOM 605 C C . TYR A 1 77 ? -5.619 17.145 15.786 1.00 91.12 77 TYR A C 1
ATOM 607 O O . TYR A 1 77 ? -5.872 16.943 16.973 1.00 91.12 77 TYR A O 1
ATOM 615 N N . GLY A 1 78 ? -4.360 17.144 15.327 1.00 92.56 78 GLY A N 1
ATOM 616 C CA . GLY A 1 78 ? -3.194 16.849 16.163 1.00 92.56 78 GLY A CA 1
ATOM 617 C C . GLY A 1 78 ? -3.061 17.763 17.385 1.00 92.56 78 GLY A C 1
ATOM 618 O O . GLY A 1 78 ? -2.694 17.280 18.454 1.00 92.56 78 GLY A O 1
ATOM 619 N N . GLU A 1 79 ? -3.420 19.045 17.259 1.00 94.06 79 GLU A N 1
ATOM 620 C CA . GLU A 1 79 ? -3.398 20.015 18.364 1.00 94.06 79 GLU A CA 1
ATOM 621 C C . GLU A 1 79 ? -4.494 19.726 19.400 1.00 94.06 79 GLU A C 1
ATOM 6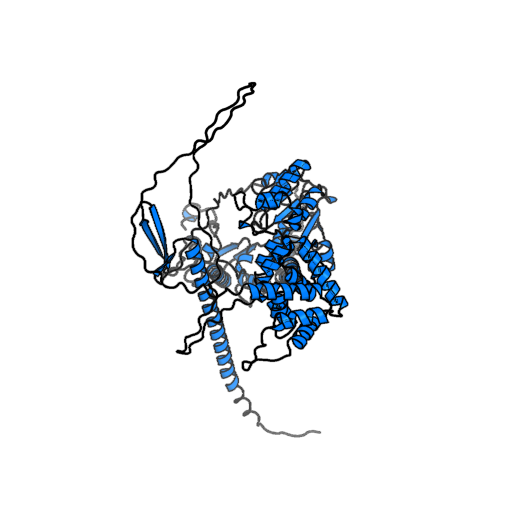23 O O . GLU A 1 79 ? -4.204 19.648 20.592 1.00 94.06 79 GLU A O 1
ATOM 628 N N . GLN A 1 80 ? -5.733 19.467 18.963 1.00 95.50 80 GLN A N 1
ATOM 629 C CA . GLN A 1 80 ? -6.839 19.113 19.860 1.00 95.50 80 GLN A CA 1
ATOM 630 C C . GLN A 1 80 ? -6.560 17.782 20.570 1.00 95.50 80 GLN A C 1
ATOM 632 O O . GLN A 1 80 ? -6.766 17.671 21.773 1.00 95.50 80 GLN A O 1
ATOM 637 N N . LEU A 1 81 ? -6.027 16.781 19.862 1.00 95.25 81 LEU A N 1
ATOM 638 C CA . LEU A 1 81 ? -5.629 15.504 20.463 1.00 95.25 81 LEU A CA 1
ATOM 639 C C . LEU A 1 81 ? -4.414 15.640 21.391 1.00 95.25 81 LEU A C 1
ATOM 641 O O . LEU A 1 81 ? -4.315 14.903 22.366 1.00 95.25 81 LEU A O 1
ATOM 645 N N . ALA A 1 82 ? -3.475 16.554 21.125 1.00 94.94 82 ALA A N 1
ATOM 646 C CA . ALA A 1 82 ? -2.392 16.869 22.060 1.00 94.94 82 ALA A CA 1
ATOM 647 C C . ALA A 1 82 ? -2.935 17.510 23.344 1.00 94.94 82 ALA A C 1
ATOM 649 O O . ALA A 1 82 ? -2.647 17.020 24.432 1.00 94.94 82 ALA A O 1
ATOM 650 N N . LYS A 1 83 ? -3.796 18.527 23.224 1.00 96.25 83 LYS A N 1
ATOM 651 C CA . LYS A 1 83 ? -4.440 19.176 24.371 1.00 96.25 83 LYS A CA 1
ATOM 652 C C . LYS A 1 83 ? -5.313 18.201 25.168 1.00 96.25 83 LYS A C 1
ATOM 654 O O . LYS A 1 83 ? -5.213 18.170 26.389 1.00 96.25 83 LYS A O 1
ATOM 659 N N . LEU A 1 84 ? -6.113 17.362 24.501 1.00 96.44 84 LEU A N 1
ATOM 660 C CA . LEU A 1 84 ? -6.931 16.340 25.163 1.00 96.44 84 LEU A CA 1
ATOM 661 C C . LEU A 1 84 ? -6.074 15.316 25.913 1.00 96.44 84 LEU A C 1
ATOM 663 O O . LEU A 1 84 ? -6.410 14.980 27.042 1.00 96.44 84 LEU A O 1
ATOM 667 N N . ARG A 1 85 ? -4.957 14.860 25.326 1.00 95.56 85 ARG A N 1
ATOM 668 C CA . ARG A 1 85 ? -3.989 13.998 26.023 1.00 95.56 85 ARG A CA 1
ATOM 669 C C . ARG A 1 85 ? -3.485 14.645 27.306 1.00 95.56 85 ARG A C 1
ATOM 671 O O . ARG A 1 85 ? -3.607 14.021 28.349 1.00 95.56 85 ARG A O 1
ATOM 678 N N . THR A 1 86 ? -2.979 15.879 27.228 1.00 95.12 86 THR A N 1
ATOM 679 C CA . THR A 1 86 ? -2.471 16.618 28.395 1.00 95.12 86 THR A CA 1
ATOM 680 C C . THR A 1 86 ? -3.544 16.788 29.464 1.00 95.12 86 THR A C 1
ATOM 682 O O . THR A 1 86 ? -3.267 16.592 30.643 1.00 95.12 86 THR A O 1
ATOM 685 N N . LEU A 1 87 ? -4.775 17.130 29.074 1.00 95.81 87 LEU A N 1
ATOM 686 C CA . LEU A 1 87 ? -5.883 17.285 30.013 1.00 95.81 87 LEU A CA 1
ATOM 687 C C . LEU A 1 87 ? -6.243 15.958 30.686 1.00 95.81 87 LEU A C 1
ATOM 689 O O . LEU A 1 87 ? -6.270 15.902 31.907 1.00 95.81 87 LEU A O 1
ATOM 693 N N . LEU A 1 88 ? -6.444 14.872 29.936 1.00 94.88 88 LEU A N 1
ATOM 694 C CA . LEU A 1 88 ? -6.739 13.564 30.533 1.00 94.88 88 LEU A CA 1
ATOM 695 C C . LEU A 1 88 ? -5.591 13.078 31.434 1.00 94.88 88 LEU A C 1
ATOM 697 O O . LEU A 1 88 ? -5.846 12.614 32.541 1.00 94.88 88 LEU A O 1
ATOM 701 N N . SER A 1 89 ? -4.333 13.275 31.024 1.00 93.06 89 SER A N 1
ATOM 702 C CA . SER A 1 89 ? -3.163 12.851 31.801 1.00 93.06 89 SER A CA 1
ATOM 703 C C . SER A 1 89 ? -2.875 13.712 33.038 1.00 93.06 89 SER A C 1
ATOM 705 O O . SER A 1 89 ? -2.039 13.338 33.852 1.00 93.06 89 SER A O 1
ATOM 707 N N . THR A 1 90 ? -3.507 14.878 33.180 1.00 93.38 90 THR A N 1
ATOM 708 C CA . THR A 1 90 ? -3.345 15.769 34.347 1.00 93.38 90 THR A CA 1
ATOM 709 C C . THR A 1 90 ? -4.638 15.931 35.148 1.00 93.38 90 THR A C 1
ATOM 711 O O . THR A 1 90 ? -4.686 16.737 36.075 1.00 93.38 90 THR A O 1
ATOM 714 N N . ALA A 1 91 ? -5.699 15.199 34.798 1.00 93.56 91 ALA A N 1
ATOM 715 C CA . ALA A 1 91 ? -6.989 15.305 35.467 1.00 93.56 91 ALA A CA 1
ATOM 716 C C . ALA A 1 91 ? -6.964 14.572 36.815 1.00 93.56 91 ALA A C 1
ATOM 718 O O . ALA A 1 91 ? -6.459 13.453 36.939 1.00 93.56 91 ALA A O 1
ATOM 719 N N . THR A 1 92 ? -7.526 15.199 37.845 1.00 91.19 92 THR A N 1
ATOM 720 C CA . THR A 1 92 ? -7.626 14.631 39.196 1.00 91.19 92 THR A CA 1
ATOM 721 C C . THR A 1 92 ? -9.042 14.115 39.453 1.00 91.19 92 THR A C 1
ATOM 723 O O . THR A 1 92 ? -9.995 14.544 38.805 1.00 91.19 92 THR A O 1
ATOM 726 N N . GLY A 1 93 ? -9.205 13.115 40.329 1.00 87.94 93 GLY A N 1
ATOM 727 C CA . GLY A 1 93 ? -10.526 12.541 40.649 1.00 87.94 93 GLY A CA 1
ATOM 728 C C . GLY A 1 93 ? -11.308 11.988 39.444 1.00 87.94 93 GLY A C 1
ATOM 729 O O . GLY A 1 93 ? -12.533 11.939 39.479 1.00 87.94 93 GLY A O 1
ATOM 730 N N . THR A 1 94 ? -10.622 11.639 38.353 1.00 90.00 94 THR A N 1
ATOM 731 C CA . THR A 1 94 ? -11.242 11.294 37.064 1.00 90.00 94 THR A CA 1
ATOM 732 C C . THR A 1 94 ? -11.228 9.790 36.839 1.00 90.00 94 THR A C 1
ATOM 734 O O . THR A 1 94 ? -10.199 9.144 37.028 1.00 90.00 94 THR A O 1
ATOM 737 N N . VAL A 1 95 ? -12.355 9.238 36.390 1.00 88.75 95 VAL A N 1
ATOM 738 C CA . VAL A 1 95 ? -12.473 7.841 35.956 1.00 88.75 95 VAL A CA 1
ATOM 739 C C . VAL A 1 95 ? -12.505 7.825 34.434 1.00 88.75 95 VAL A C 1
ATOM 741 O O . VAL A 1 95 ? -13.437 8.359 33.839 1.00 88.75 95 VAL A O 1
ATOM 744 N N . LEU A 1 96 ? -11.501 7.224 33.795 1.00 89.75 96 LEU A N 1
ATOM 745 C CA . LEU A 1 96 ? -11.410 7.124 32.337 1.00 89.75 96 LEU A CA 1
ATOM 746 C C . LEU A 1 96 ? -11.582 5.669 31.883 1.00 89.75 96 LEU A C 1
ATOM 748 O O . LEU A 1 96 ? -10.745 4.819 32.178 1.00 89.75 96 LEU A O 1
ATOM 752 N N . ALA A 1 97 ? -12.645 5.404 31.123 1.00 89.19 97 ALA A N 1
ATOM 753 C CA . ALA A 1 97 ? -12.895 4.132 30.454 1.00 89.19 97 ALA A CA 1
ATOM 754 C C . ALA A 1 97 ? -12.681 4.292 28.941 1.00 89.19 97 ALA A C 1
ATOM 756 O O . ALA A 1 97 ? -13.388 5.050 28.275 1.00 89.19 97 ALA A O 1
ATOM 757 N N . GLY A 1 98 ? -11.686 3.590 28.397 1.00 89.69 98 GLY A N 1
ATOM 758 C CA . GLY A 1 98 ? -11.324 3.647 26.983 1.00 89.69 98 GLY A CA 1
ATOM 759 C C . GLY A 1 98 ? -11.546 2.314 26.277 1.00 89.69 98 GLY A C 1
ATOM 760 O O . GLY A 1 98 ? -10.924 1.317 26.636 1.00 89.69 98 GLY A O 1
ATOM 761 N N . PHE A 1 99 ? -12.375 2.311 25.237 1.00 90.00 99 PHE A N 1
ATOM 762 C CA . PHE A 1 99 ? -12.660 1.148 24.401 1.00 90.00 99 PHE A CA 1
ATOM 763 C C . PHE A 1 99 ? -11.866 1.237 23.092 1.00 90.00 99 PHE A C 1
ATOM 765 O O . PHE A 1 99 ? -11.744 2.305 22.499 1.00 90.00 99 PHE A O 1
ATOM 772 N N . THR A 1 100 ? -11.260 0.134 22.648 1.00 89.25 100 THR A N 1
ATOM 773 C CA . THR A 1 100 ? -10.562 0.053 21.353 1.00 89.25 100 THR A CA 1
ATOM 774 C C . THR A 1 100 ? -10.319 -1.402 20.964 1.00 89.25 100 THR A C 1
ATOM 776 O O . THR A 1 100 ? -9.871 -2.201 21.786 1.00 89.25 100 THR A O 1
ATOM 779 N N . GLY A 1 101 ? -10.548 -1.742 19.694 1.00 86.06 101 GLY A N 1
ATOM 780 C CA . GLY A 1 101 ? -10.132 -3.037 19.138 1.00 86.06 101 GLY A CA 1
ATOM 781 C C . GLY A 1 101 ? -8.629 -3.114 18.834 1.00 86.06 101 GLY A C 1
ATOM 782 O O . GLY A 1 101 ? -8.075 -4.200 18.684 1.00 86.06 101 GLY A O 1
ATOM 783 N N . THR A 1 102 ? -7.953 -1.965 18.748 1.00 88.44 102 THR A N 1
ATOM 784 C CA . THR A 1 102 ? -6.530 -1.855 18.397 1.00 88.44 102 THR A CA 1
ATOM 785 C C . THR A 1 102 ? -5.846 -0.774 19.239 1.00 88.44 102 THR A C 1
ATOM 787 O O . THR A 1 102 ? -5.829 0.390 18.834 1.00 88.44 102 THR A O 1
ATOM 790 N N . PRO A 1 103 ? -5.292 -1.104 20.420 1.00 88.75 103 PRO A N 1
ATOM 791 C CA . PRO A 1 103 ? -4.635 -0.119 21.288 1.00 88.75 103 PRO A CA 1
ATOM 792 C C . PRO A 1 103 ? -3.285 0.377 20.739 1.00 88.75 103 PRO A C 1
ATOM 794 O O . PRO A 1 103 ? -2.801 1.420 21.165 1.00 88.75 103 PRO A O 1
ATOM 797 N N . ILE A 1 104 ? -2.702 -0.342 19.773 1.00 90.19 104 ILE A N 1
ATOM 798 C CA . ILE A 1 104 ? -1.494 0.033 19.025 1.00 90.19 104 ILE A CA 1
ATOM 799 C C . ILE A 1 104 ? -1.879 0.189 17.544 1.00 90.19 104 ILE A C 1
ATOM 801 O O . ILE A 1 104 ? -2.730 -0.554 17.037 1.00 90.19 104 ILE A O 1
ATOM 805 N N . LEU A 1 105 ? -1.266 1.139 16.832 1.00 88.25 105 LEU A N 1
ATOM 806 C CA . LEU A 1 105 ? -1.580 1.462 15.437 1.00 88.25 105 LEU A CA 1
ATOM 807 C C . LEU A 1 105 ? -0.408 1.200 14.483 1.00 88.25 105 LEU A C 1
ATOM 809 O O . LEU A 1 105 ? -0.529 0.432 13.526 1.00 88.25 105 LEU A O 1
ATOM 813 N N . ASN A 1 106 ? 0.725 1.845 14.738 1.00 86.62 106 ASN A N 1
ATOM 814 C CA . ASN A 1 106 ? 1.870 1.924 13.838 1.00 86.62 106 ASN A CA 1
ATOM 815 C C . ASN A 1 106 ? 3.204 1.685 14.552 1.00 86.62 106 ASN A C 1
ATOM 817 O O . ASN A 1 106 ? 4.119 1.163 13.922 1.00 86.62 106 ASN A O 1
ATOM 821 N N . GLN A 1 107 ? 3.333 2.078 15.824 1.00 90.25 107 GLN A N 1
ATOM 822 C CA . GLN A 1 107 ? 4.594 2.029 16.574 1.00 90.25 107 GLN A CA 1
ATOM 823 C C . GLN A 1 107 ? 4.397 1.325 17.916 1.00 90.25 107 GLN A C 1
ATOM 825 O O . GLN A 1 107 ? 3.450 1.623 18.637 1.00 90.25 107 GLN A O 1
ATOM 830 N N . ALA A 1 108 ? 5.326 0.443 18.294 1.00 88.19 108 ALA A N 1
ATOM 831 C CA . ALA A 1 108 ? 5.270 -0.313 19.550 1.00 88.19 108 ALA A CA 1
ATOM 832 C C . ALA A 1 108 ? 5.073 0.571 20.805 1.00 88.19 108 ALA A C 1
ATOM 834 O O . ALA A 1 108 ? 4.371 0.183 21.737 1.00 88.19 108 ALA A O 1
ATOM 835 N N . CYS A 1 109 ? 5.638 1.783 20.811 1.00 90.31 109 CYS A N 1
ATOM 836 C CA . CYS A 1 109 ? 5.533 2.736 21.918 1.00 90.31 109 CYS A CA 1
ATOM 837 C C . CYS A 1 109 ? 4.139 3.372 22.094 1.00 90.31 109 CYS A C 1
ATOM 839 O O . CYS A 1 109 ? 3.848 3.865 23.184 1.00 90.31 109 CYS A O 1
ATOM 841 N N . GLU A 1 110 ? 3.259 3.340 21.083 1.00 91.50 110 GLU A N 1
ATOM 842 C CA . GLU A 1 110 ? 1.901 3.907 21.173 1.00 91.50 110 GLU A CA 1
ATOM 843 C C . GLU A 1 110 ? 1.081 3.227 22.282 1.00 91.50 110 GLU A C 1
ATOM 845 O O . GLU A 1 110 ? 0.320 3.896 22.975 1.00 91.50 110 GLU A O 1
ATOM 850 N N . GLY A 1 111 ? 1.283 1.924 22.516 1.00 89.00 111 GLY A N 1
ATOM 851 C CA . GLY A 1 111 ? 0.626 1.204 23.611 1.00 89.00 111 GLY A CA 1
ATOM 852 C C . GLY A 1 111 ? 1.017 1.750 24.987 1.00 89.00 111 GLY A C 1
ATOM 853 O O . GLY A 1 111 ? 0.149 1.985 25.825 1.00 89.00 111 GLY A O 1
ATOM 854 N N . ARG A 1 112 ? 2.312 2.028 25.203 1.00 88.06 112 ARG A N 1
ATOM 855 C CA . ARG A 1 112 ? 2.788 2.646 26.450 1.00 88.06 112 ARG A CA 1
ATOM 856 C C . ARG A 1 112 ? 2.266 4.072 26.592 1.00 88.06 112 ARG A C 1
ATOM 858 O O . ARG A 1 112 ? 1.732 4.406 27.643 1.00 88.06 112 ARG A O 1
ATOM 865 N N . GLN A 1 113 ? 2.334 4.867 25.522 1.00 90.88 113 GLN A N 1
ATOM 866 C CA . GLN A 1 113 ? 1.802 6.229 25.519 1.00 90.88 113 GLN A CA 1
ATOM 867 C C . GLN A 1 113 ? 0.313 6.250 25.898 1.00 90.88 113 GLN A C 1
ATOM 869 O O . GLN A 1 113 ? -0.104 7.107 26.673 1.00 90.88 113 GLN A O 1
ATOM 874 N N . LEU A 1 114 ? -0.482 5.300 25.391 1.00 90.75 114 LEU A N 1
ATOM 875 C CA . LEU A 1 114 ? -1.900 5.173 25.725 1.00 90.75 114 LEU A CA 1
ATOM 876 C C . LEU A 1 114 ? -2.114 4.895 27.222 1.00 90.75 114 LEU A C 1
ATOM 878 O O . LEU A 1 114 ? -2.981 5.524 27.825 1.00 90.75 114 LEU A O 1
ATOM 882 N N . LEU A 1 115 ? -1.306 4.019 27.833 1.00 87.00 115 LEU A N 1
ATOM 883 C CA . LEU A 1 115 ? -1.340 3.796 29.283 1.00 87.00 115 LEU A CA 1
ATOM 884 C C . LEU A 1 115 ? -0.944 5.046 30.069 1.00 87.00 115 LEU A C 1
ATOM 886 O O . LEU A 1 115 ? -1.655 5.402 31.001 1.00 87.00 115 LEU A O 1
ATOM 890 N N . ASP A 1 116 ? 0.130 5.741 29.687 1.00 88.50 116 ASP A N 1
ATOM 891 C CA . ASP A 1 116 ? 0.581 6.951 30.390 1.00 88.50 116 ASP A CA 1
ATOM 892 C C . ASP A 1 116 ? -0.490 8.059 30.363 1.00 88.50 116 ASP A C 1
ATOM 894 O O . ASP A 1 116 ? -0.677 8.771 31.351 1.00 88.50 116 ASP A O 1
ATOM 898 N N . ILE A 1 117 ? -1.253 8.168 29.266 1.00 89.94 117 ILE A N 1
ATOM 899 C CA . ILE A 1 117 ? -2.409 9.074 29.173 1.00 89.94 117 ILE A CA 1
ATOM 900 C C . ILE A 1 117 ? -3.541 8.625 30.109 1.00 89.94 117 ILE A C 1
ATOM 902 O O . ILE A 1 117 ? -4.136 9.466 30.778 1.00 89.94 117 ILE A O 1
ATOM 906 N N . ILE A 1 118 ? -3.833 7.320 30.178 1.00 87.62 118 ILE A N 1
ATOM 907 C CA . ILE A 1 118 ? -4.917 6.770 31.012 1.00 87.62 118 ILE A CA 1
ATOM 908 C C . ILE A 1 118 ? -4.578 6.800 32.513 1.00 87.62 118 ILE A C 1
ATOM 910 O O . ILE A 1 118 ? -5.475 6.959 33.338 1.00 87.62 118 ILE A O 1
ATOM 914 N N . LYS A 1 119 ? -3.302 6.649 32.888 1.00 84.44 119 LYS A N 1
ATOM 915 C CA . LYS A 1 119 ? -2.841 6.579 34.289 1.00 84.44 119 LYS A CA 1
ATOM 916 C C . LYS A 1 119 ? -2.478 7.934 34.896 1.00 84.44 119 LYS A C 1
ATOM 918 O O . LYS A 1 119 ? -2.423 8.055 36.122 1.00 84.44 119 LYS A O 1
ATOM 923 N N . GLY A 1 120 ? -2.275 8.949 34.059 1.00 83.75 120 GLY A N 1
ATOM 924 C CA . GLY A 1 120 ? -1.930 10.297 34.498 1.00 83.75 120 GLY A CA 1
ATOM 925 C C . GLY A 1 120 ? -0.428 10.520 34.684 1.00 83.75 120 GLY A C 1
ATOM 926 O O . GLY A 1 120 ? -0.006 11.054 35.707 1.00 83.75 120 GLY A O 1
ATOM 927 N N . GLY A 1 121 ? 0.373 10.090 33.704 1.00 72.94 121 GLY A N 1
ATOM 928 C CA . GLY A 1 121 ? 1.830 10.240 33.686 1.00 72.94 121 GLY A CA 1
ATOM 929 C C . GLY A 1 121 ? 2.606 9.011 34.175 1.00 72.94 121 GLY A C 1
ATOM 930 O O . GLY A 1 121 ? 2.063 8.097 34.797 1.00 72.94 121 GLY A O 1
ATOM 931 N N . ALA A 1 122 ? 3.905 8.992 33.871 1.00 60.75 122 ALA A N 1
ATOM 932 C CA . ALA A 1 122 ? 4.811 7.921 34.275 1.00 60.75 122 ALA A CA 1
ATOM 933 C C . ALA A 1 122 ? 5.084 7.973 35.790 1.00 60.75 122 ALA A C 1
ATOM 935 O O . ALA A 1 122 ? 5.430 9.026 36.321 1.00 60.75 122 ALA A O 1
ATOM 936 N N . GLY A 1 123 ? 4.951 6.833 36.475 1.00 62.38 123 GLY A N 1
ATOM 937 C CA . GLY A 1 123 ? 5.231 6.691 37.914 1.00 62.38 123 GLY A CA 1
ATOM 938 C C . GLY A 1 123 ? 4.067 6.128 38.735 1.00 62.38 123 GLY A C 1
ATOM 939 O O . GLY A 1 123 ? 4.282 5.612 39.828 1.00 62.38 123 GLY A O 1
ATOM 940 N N . ARG A 1 124 ? 2.841 6.146 38.200 1.00 64.56 124 ARG A N 1
ATOM 941 C CA . ARG A 1 124 ? 1.732 5.327 38.714 1.00 64.56 124 ARG A CA 1
ATOM 942 C C . ARG A 1 124 ? 1.804 3.947 38.058 1.00 64.56 124 ARG A C 1
ATOM 944 O O . ARG A 1 124 ? 2.095 3.862 36.867 1.00 64.56 124 ARG A O 1
ATOM 951 N N . GLY A 1 125 ? 1.600 2.888 38.844 1.00 70.75 125 GLY A N 1
ATOM 952 C CA . GLY A 1 125 ? 1.804 1.505 38.397 1.00 70.75 125 GLY A CA 1
ATOM 953 C C . GLY A 1 125 ? 0.963 1.119 37.174 1.00 70.75 125 GLY A C 1
ATOM 954 O O . GLY A 1 125 ? -0.120 1.661 36.956 1.00 70.75 125 GLY A O 1
ATOM 955 N N . ASP A 1 126 ? 1.457 0.155 36.394 1.00 69.81 126 ASP A N 1
ATOM 956 C CA . ASP A 1 126 ? 0.895 -0.204 35.079 1.00 69.81 126 ASP A CA 1
ATOM 957 C C . ASP A 1 126 ? -0.524 -0.818 35.138 1.00 69.81 126 ASP A C 1
ATOM 959 O O . ASP A 1 126 ? -1.212 -0.873 34.117 1.00 69.81 126 ASP A O 1
ATOM 963 N N . GLY A 1 127 ? -0.990 -1.242 36.319 1.00 64.25 127 GLY A N 1
ATOM 964 C CA . GLY A 1 127 ? -2.284 -1.899 36.514 1.00 64.25 127 GLY A CA 1
ATOM 965 C C . GLY A 1 127 ? -3.498 -1.022 36.184 1.00 64.25 127 GLY A C 1
ATOM 966 O O . GLY A 1 127 ? -3.562 0.166 36.514 1.00 64.25 127 GLY A O 1
ATOM 967 N N . GLY A 1 128 ? -4.497 -1.622 35.535 1.00 62.25 128 GLY A N 1
ATOM 968 C CA . GLY A 1 128 ? -5.834 -1.050 35.328 1.00 62.25 128 GLY A CA 1
ATOM 969 C C . GLY A 1 128 ? -6.178 -0.780 33.865 1.00 62.25 128 GLY A C 1
ATOM 970 O O . GLY A 1 128 ? -6.753 0.262 33.557 1.00 62.25 128 GLY A O 1
ATOM 971 N N . PHE A 1 129 ? -5.799 -1.703 32.983 1.00 65.50 129 PHE A N 1
ATOM 972 C CA . PHE A 1 129 ? -6.302 -1.899 31.625 1.00 65.50 129 PHE A CA 1
ATOM 973 C C . PHE A 1 129 ? -6.908 -3.304 31.568 1.00 65.50 129 PHE A C 1
ATOM 975 O O . PHE A 1 129 ? -6.209 -4.299 31.753 1.00 65.50 129 PHE A O 1
ATOM 982 N N . LEU A 1 130 ? -8.208 -3.411 31.308 1.00 59.91 130 LEU A N 1
ATOM 983 C CA . LEU A 1 130 ? -8.855 -4.709 31.145 1.00 59.91 130 LEU A CA 1
ATOM 984 C C . LEU A 1 130 ? -8.849 -5.089 29.658 1.00 59.91 130 LEU A C 1
ATOM 986 O O . LEU A 1 130 ? -9.666 -4.594 28.883 1.00 59.91 130 LEU A O 1
ATOM 990 N N . SER A 1 131 ? -7.937 -5.970 29.240 1.00 63.84 131 SER A N 1
ATOM 991 C CA . SER A 1 131 ? -8.052 -6.594 27.917 1.00 63.84 131 SER A CA 1
ATOM 992 C C . SER A 1 131 ? -9.080 -7.716 28.001 1.00 63.84 131 SER A C 1
ATOM 994 O O . SER A 1 131 ? -8.825 -8.721 28.655 1.00 63.84 131 SER A O 1
ATOM 996 N N . SER A 1 132 ? -10.235 -7.553 27.354 1.00 54.59 132 SER A N 1
ATOM 997 C CA . SER A 1 132 ? -11.308 -8.555 27.403 1.00 54.59 132 SER A CA 1
ATOM 998 C C . SER A 1 132 ? -10.913 -9.888 26.761 1.00 54.59 132 SER A C 1
ATOM 1000 O O . SER A 1 132 ? -11.323 -10.934 27.248 1.00 54.59 132 SER A O 1
ATOM 1002 N N . PHE A 1 133 ? -10.093 -9.863 25.702 1.00 62.38 133 PHE A N 1
ATOM 1003 C CA . PHE A 1 133 ? -9.697 -11.059 24.955 1.00 62.38 133 PHE A CA 1
ATOM 1004 C C . PHE A 1 133 ? -8.234 -10.975 24.461 1.00 62.38 133 PHE A C 1
ATOM 1006 O O . PHE A 1 133 ? -7.949 -10.260 23.490 1.00 62.38 133 PHE A O 1
ATOM 1013 N N . PRO A 1 134 ? -7.276 -11.700 25.083 1.00 65.50 134 PRO A N 1
ATOM 1014 C CA . PRO A 1 134 ? -5.910 -11.813 24.559 1.00 65.50 134 PRO A CA 1
ATOM 1015 C C . PRO A 1 134 ? -5.867 -12.631 23.256 1.00 65.50 134 PRO A C 1
ATOM 1017 O O . PRO A 1 134 ? -5.089 -12.326 22.350 1.00 65.50 134 PRO A O 1
ATOM 1020 N N . MET A 1 135 ? -6.763 -13.611 23.131 1.00 74.12 135 MET A N 1
ATOM 1021 C CA . MET A 1 135 ? -7.063 -14.371 21.917 1.00 74.12 135 MET A CA 1
ATOM 1022 C C . MET A 1 135 ? -8.580 -14.384 21.716 1.00 74.12 135 MET A C 1
ATOM 1024 O O . MET A 1 135 ? -9.321 -14.317 22.695 1.00 74.12 135 MET A O 1
ATOM 1028 N N . ARG A 1 136 ? -9.048 -14.476 20.465 1.00 85.44 136 ARG A N 1
ATOM 1029 C CA . ARG A 1 136 ? -10.479 -14.661 20.171 1.00 85.44 136 ARG A CA 1
ATOM 1030 C C . ARG A 1 136 ? -10.905 -16.062 20.642 1.00 85.44 136 ARG A C 1
ATOM 1032 O O . ARG A 1 136 ? -10.302 -17.020 20.158 1.00 85.44 136 ARG A O 1
ATOM 1039 N N . PRO A 1 137 ? -11.882 -16.210 21.557 1.00 86.50 137 PRO A N 1
ATOM 1040 C CA . PRO A 1 137 ? -12.326 -17.529 21.996 1.00 86.50 137 PRO A CA 1
ATOM 1041 C C . PRO A 1 137 ? -12.984 -18.316 20.860 1.00 86.50 137 PRO A C 1
ATOM 1043 O O . PRO A 1 137 ? -13.716 -17.746 20.045 1.00 86.50 137 PRO A O 1
ATOM 1046 N N . VAL A 1 138 ? -12.734 -19.626 20.839 1.00 86.25 138 VAL A N 1
ATOM 1047 C CA . VAL A 1 138 ? -13.427 -20.585 19.962 1.00 86.25 138 VAL A CA 1
ATOM 1048 C C . VAL A 1 138 ? -14.924 -20.587 20.310 1.00 86.25 138 VAL A C 1
ATOM 1050 O O . VAL A 1 138 ? -15.289 -20.311 21.453 1.00 86.25 138 VAL A O 1
ATOM 1053 N N . GLY A 1 139 ? -15.794 -20.795 19.320 1.00 86.88 139 GLY A N 1
ATOM 1054 C CA . GLY A 1 139 ? -17.256 -20.739 19.467 1.00 86.88 139 GLY A CA 1
ATOM 1055 C C . GLY A 1 139 ? -17.853 -19.324 19.569 1.00 86.88 139 GLY A C 1
ATOM 1056 O O . GLY A 1 139 ? -18.989 -19.108 19.158 1.00 86.88 139 GLY A O 1
ATOM 1057 N N . LEU A 1 140 ? -17.097 -18.326 20.050 1.00 90.88 140 LEU A N 1
ATOM 1058 C CA . LEU A 1 140 ? -17.544 -16.922 20.057 1.00 90.88 140 LEU A CA 1
ATOM 1059 C C . LEU A 1 140 ? -17.191 -16.175 18.767 1.00 90.88 140 LEU A C 1
ATOM 1061 O O . LEU A 1 140 ? -17.916 -15.266 18.364 1.00 90.88 140 LEU A O 1
ATOM 1065 N N . PHE A 1 141 ? -16.075 -16.527 18.133 1.00 93.56 141 PHE A N 1
ATOM 1066 C CA . PHE A 1 141 ? -15.600 -15.940 16.880 1.00 93.56 141 PHE A CA 1
ATOM 1067 C C . PHE A 1 141 ? -15.350 -17.044 15.849 1.00 93.56 141 PHE A C 1
ATOM 1069 O O . PHE A 1 141 ? -14.919 -18.132 16.235 1.00 93.56 141 PHE A O 1
ATOM 1076 N N . PRO A 1 142 ? -15.526 -16.759 14.547 1.00 94.19 142 PRO A N 1
ATOM 1077 C CA . PRO A 1 142 ? -15.210 -17.725 13.507 1.00 94.19 142 PRO A CA 1
ATOM 1078 C C . PRO A 1 142 ? -13.700 -18.006 13.452 1.00 94.19 142 PRO A C 1
ATOM 1080 O O . PRO A 1 142 ? -12.867 -17.126 13.717 1.00 94.19 142 PRO A O 1
ATOM 1083 N N . ALA A 1 143 ? -13.338 -19.227 13.067 1.00 94.12 143 ALA A N 1
ATOM 1084 C CA . ALA A 1 143 ? -11.957 -19.655 12.903 1.00 94.12 143 ALA A CA 1
ATOM 1085 C C . ALA A 1 143 ? -11.273 -18.873 11.770 1.00 94.12 143 ALA A C 1
ATOM 1087 O O . ALA A 1 143 ? -11.740 -18.865 10.639 1.00 94.12 143 ALA A O 1
ATOM 1088 N N . SER A 1 144 ? -10.135 -18.231 12.037 1.00 94.06 144 SER A N 1
ATOM 1089 C CA . SER A 1 144 ? -9.400 -17.495 10.998 1.00 94.06 144 SER A CA 1
ATOM 1090 C C . SER A 1 144 ? -8.420 -18.396 10.249 1.00 94.06 144 SER A C 1
ATOM 1092 O O . SER A 1 144 ? -7.539 -19.005 10.871 1.00 94.06 144 SER A O 1
ATOM 1094 N N . LEU A 1 145 ? -8.516 -18.433 8.918 1.00 95.06 145 LEU A N 1
ATOM 1095 C CA . LEU A 1 145 ? -7.554 -19.094 8.039 1.00 95.06 145 LEU A CA 1
ATOM 1096 C C . LEU A 1 145 ? -6.827 -18.077 7.134 1.00 95.06 145 LEU A C 1
ATOM 1098 O O . LEU A 1 145 ? -7.462 -17.192 6.573 1.00 95.06 145 LEU A O 1
ATOM 1102 N N . PRO A 1 146 ? -5.499 -18.198 6.942 1.00 96.06 146 PRO A N 1
ATOM 1103 C CA . PRO A 1 146 ? -4.602 -19.097 7.663 1.00 96.06 146 PRO A CA 1
ATOM 1104 C C . PRO A 1 146 ? -4.453 -18.685 9.140 1.00 96.06 146 PRO A C 1
ATOM 1106 O O . PRO A 1 146 ? -4.365 -17.498 9.460 1.00 96.06 146 PRO A O 1
ATOM 1109 N N . ARG A 1 147 ? -4.391 -19.683 10.038 1.00 94.19 147 ARG A N 1
ATOM 1110 C CA . ARG A 1 147 ? -4.279 -19.467 11.493 1.00 94.19 147 ARG A CA 1
ATOM 1111 C C . ARG A 1 147 ? -3.155 -18.477 11.818 1.00 94.19 147 ARG A C 1
ATOM 1113 O O . ARG A 1 147 ? -2.037 -18.617 11.325 1.00 94.19 147 ARG A O 1
ATOM 1120 N N . GLY A 1 148 ? -3.469 -17.497 12.662 1.00 91.44 148 GLY A N 1
ATOM 1121 C CA . GLY A 1 148 ? -2.573 -16.396 13.020 1.00 91.44 148 GLY A CA 1
ATOM 1122 C C . GLY A 1 148 ? -2.794 -15.104 12.226 1.00 91.44 148 GLY A C 1
ATOM 1123 O O . GLY A 1 148 ? -2.241 -14.084 12.612 1.00 91.44 148 GLY A O 1
ATOM 1124 N N . VAL A 1 149 ? -3.611 -15.079 11.169 1.00 92.88 149 VAL A N 1
ATOM 1125 C CA . VAL A 1 149 ? -4.074 -13.809 10.577 1.00 92.88 149 VAL A CA 1
ATOM 1126 C C . VAL A 1 149 ? -5.317 -13.315 11.337 1.00 92.88 149 VAL A C 1
ATOM 1128 O O . VAL A 1 149 ? -6.198 -14.127 11.616 1.00 92.88 149 VAL A O 1
ATOM 1131 N N . PRO A 1 150 ? -5.448 -12.015 11.670 1.00 90.62 150 PRO A N 1
ATOM 1132 C CA . PRO A 1 150 ? -4.481 -10.928 11.489 1.00 90.62 150 PRO A CA 1
ATOM 1133 C C . PRO A 1 150 ? -3.535 -10.697 12.688 1.00 90.62 150 PRO A C 1
ATOM 1135 O O . PRO A 1 150 ? -2.703 -9.797 12.618 1.00 90.62 150 PRO A O 1
ATOM 1138 N N . ASP A 1 151 ? -3.687 -11.435 13.792 1.00 90.38 151 ASP A N 1
ATOM 1139 C CA . ASP A 1 151 ? -3.137 -11.054 15.109 1.00 90.38 151 ASP A CA 1
ATOM 1140 C C . ASP A 1 151 ? -1.694 -11.525 15.378 1.00 90.38 151 ASP A C 1
ATOM 1142 O O . ASP A 1 151 ? -1.066 -11.088 16.340 1.00 90.38 151 ASP A O 1
ATOM 1146 N N . GLY A 1 152 ? -1.175 -12.434 14.554 1.00 92.25 152 GLY A N 1
ATOM 1147 C CA . GLY A 1 152 ? 0.138 -13.058 14.689 1.00 92.25 152 GLY A CA 1
ATOM 1148 C C . GLY A 1 152 ? 1.216 -12.463 13.777 1.00 92.25 152 GLY A C 1
ATOM 1149 O O . GLY A 1 152 ? 0.955 -11.731 12.821 1.00 92.25 152 GLY A O 1
ATOM 1150 N N . ILE A 1 153 ? 2.472 -12.812 14.063 1.00 95.62 153 ILE A N 1
ATOM 1151 C CA . ILE A 1 153 ? 3.633 -12.368 13.281 1.00 95.62 153 ILE A CA 1
ATOM 1152 C C . ILE A 1 153 ? 3.577 -12.979 11.872 1.00 95.62 153 ILE A C 1
ATOM 1154 O O . ILE A 1 153 ? 3.463 -14.197 11.713 1.00 95.62 153 ILE A O 1
ATOM 1158 N N . LEU A 1 154 ? 3.747 -12.152 10.834 1.00 95.62 154 LEU A N 1
ATOM 1159 C CA . LEU A 1 154 ? 3.732 -12.578 9.428 1.00 95.62 154 LEU A CA 1
ATOM 1160 C C . LEU A 1 154 ? 5.029 -13.309 9.034 1.00 95.62 154 LEU A C 1
ATOM 1162 O O . LEU A 1 154 ? 5.876 -12.805 8.286 1.00 95.62 154 LEU A O 1
ATOM 1166 N N . SER A 1 155 ? 5.181 -14.532 9.544 1.00 97.00 155 SER A N 1
ATOM 1167 C CA . SER A 1 155 ? 6.298 -15.430 9.243 1.00 97.00 155 SER A CA 1
ATOM 1168 C C . SER A 1 155 ? 6.384 -15.759 7.739 1.00 97.00 155 SER A C 1
ATOM 1170 O O . SER A 1 155 ? 5.400 -15.623 7.005 1.00 97.00 155 SER A O 1
ATOM 1172 N N . PRO A 1 156 ? 7.540 -16.218 7.220 1.00 97.19 156 PRO A N 1
ATOM 1173 C CA . PRO A 1 156 ? 7.650 -16.665 5.828 1.00 97.19 156 PRO A CA 1
ATOM 1174 C C . PRO A 1 156 ? 6.645 -17.767 5.453 1.00 97.19 156 PRO A C 1
ATOM 1176 O O . PRO A 1 156 ? 6.169 -17.789 4.321 1.00 97.19 156 PRO A O 1
ATOM 1179 N N . ASN A 1 157 ? 6.284 -18.642 6.396 1.00 97.19 157 ASN A N 1
ATOM 1180 C CA . ASN A 1 157 ? 5.298 -19.703 6.178 1.00 97.19 157 ASN A CA 1
ATOM 1181 C C . ASN A 1 157 ? 3.870 -19.147 6.158 1.00 97.19 157 ASN A C 1
ATOM 1183 O O . ASN A 1 157 ? 3.108 -19.476 5.253 1.00 97.19 157 ASN A O 1
ATOM 1187 N N . LEU A 1 158 ? 3.531 -18.247 7.089 1.00 96.06 158 LEU A N 1
ATOM 1188 C CA . LEU A 1 158 ? 2.211 -17.615 7.114 1.00 96.06 158 LEU A CA 1
ATOM 1189 C C . LEU A 1 158 ? 1.982 -16.774 5.852 1.00 96.06 158 LEU A C 1
ATOM 1191 O O . LEU A 1 158 ? 0.954 -16.921 5.198 1.00 96.06 158 LEU A O 1
ATOM 1195 N N . ARG A 1 159 ? 2.981 -15.986 5.429 1.00 95.62 159 ARG A N 1
ATOM 1196 C CA . ARG A 1 159 ? 2.921 -15.206 4.180 1.00 95.62 159 ARG A CA 1
ATOM 1197 C C . ARG A 1 159 ? 2.721 -16.072 2.937 1.00 95.62 159 ARG A C 1
ATOM 1199 O O . ARG A 1 159 ? 1.990 -15.648 2.057 1.00 95.62 159 ARG A O 1
ATOM 1206 N N . ARG A 1 160 ? 3.315 -17.271 2.863 1.00 96.94 160 ARG A N 1
ATOM 1207 C CA . ARG A 1 160 ? 3.109 -18.196 1.729 1.00 96.94 160 ARG A CA 1
ATOM 1208 C C . ARG A 1 160 ? 1.666 -18.704 1.606 1.00 96.94 160 ARG A C 1
ATOM 1210 O O . ARG A 1 160 ? 1.257 -19.013 0.499 1.00 96.94 160 ARG A O 1
ATOM 1217 N N . ARG A 1 161 ? 0.915 -18.775 2.712 1.00 96.25 161 ARG A N 1
ATOM 1218 C CA . ARG A 1 161 ? -0.508 -19.172 2.730 1.00 96.25 161 ARG A CA 1
ATOM 1219 C C . ARG A 1 161 ? -1.466 -17.985 2.609 1.00 96.25 161 ARG A C 1
ATOM 1221 O O . ARG A 1 161 ? -2.564 -18.134 2.103 1.00 96.25 161 ARG A O 1
ATOM 1228 N N . PHE A 1 162 ? -1.055 -16.829 3.122 1.00 93.69 162 PHE A N 1
ATOM 1229 C CA . PHE A 1 162 ? -1.855 -15.606 3.193 1.00 93.69 162 PHE A CA 1
ATOM 1230 C C . PHE A 1 162 ? -1.796 -14.769 1.907 1.00 93.69 162 PHE A C 1
ATOM 1232 O O . PHE A 1 162 ? -2.722 -14.012 1.631 1.00 93.69 162 PHE A O 1
ATOM 1239 N N . VAL A 1 163 ? -0.704 -14.851 1.137 1.00 95.69 163 VAL A N 1
ATOM 1240 C CA . VAL A 1 163 ? -0.450 -13.954 0.002 1.00 95.69 163 VAL A CA 1
ATOM 1241 C C . VAL A 1 163 ? -0.607 -14.664 -1.334 1.00 95.69 163 VAL A C 1
ATOM 1243 O O . VAL A 1 163 ? 0.202 -15.530 -1.665 1.00 95.69 163 VAL A O 1
ATOM 1246 N N . GLN A 1 164 ? -1.546 -14.185 -2.149 1.00 96.94 164 GLN A N 1
ATOM 1247 C CA . GLN A 1 164 ? -1.626 -14.532 -3.566 1.00 96.94 164 GLN A CA 1
ATOM 1248 C C . GLN A 1 164 ? -0.854 -13.512 -4.406 1.00 96.94 164 GLN A C 1
ATOM 1250 O O . GLN A 1 164 ? -1.061 -12.297 -4.303 1.00 96.94 164 GLN A O 1
ATOM 1255 N N . LYS A 1 165 ? 0.084 -14.003 -5.224 1.00 97.19 165 LYS A N 1
ATOM 1256 C CA . LYS A 1 165 ? 0.950 -13.166 -6.066 1.00 97.19 165 LYS A CA 1
ATOM 1257 C C . LYS A 1 165 ? 0.407 -13.060 -7.486 1.00 97.19 165 LYS A C 1
ATOM 1259 O O . LYS A 1 165 ? 0.306 -14.063 -8.181 1.00 97.19 165 LYS A O 1
ATOM 1264 N N . VAL A 1 166 ? 0.191 -11.834 -7.954 1.00 97.69 166 VAL A N 1
ATOM 1265 C CA . VAL A 1 166 ? -0.197 -11.545 -9.343 1.00 97.69 166 VAL A CA 1
ATOM 1266 C C . VAL A 1 166 ? 0.982 -10.928 -10.074 1.00 97.69 166 VAL A C 1
ATOM 1268 O O . VAL A 1 166 ? 1.525 -9.921 -9.627 1.00 97.69 166 VAL A O 1
ATOM 1271 N N . THR A 1 167 ? 1.400 -11.502 -11.198 1.00 98.25 167 THR A N 1
ATOM 1272 C CA . THR A 1 167 ? 2.507 -10.927 -11.975 1.00 98.25 167 THR A CA 1
ATOM 1273 C C . THR A 1 167 ? 2.017 -9.722 -12.777 1.00 98.25 167 THR A C 1
ATOM 1275 O O . THR A 1 167 ? 1.048 -9.829 -13.523 1.00 98.25 167 THR A O 1
ATOM 1278 N N . LEU A 1 168 ? 2.692 -8.577 -12.653 1.00 98.12 168 LEU A N 1
ATOM 1279 C CA . LEU A 1 168 ? 2.478 -7.436 -13.541 1.00 98.12 168 LEU A CA 1
ATOM 1280 C C . LEU A 1 168 ? 3.106 -7.725 -14.904 1.00 98.12 168 LEU A C 1
ATOM 1282 O O . LEU A 1 168 ? 4.319 -7.892 -15.000 1.00 98.12 168 LEU A O 1
ATOM 1286 N N . THR A 1 169 ? 2.293 -7.724 -15.952 1.00 97.56 169 THR A N 1
ATOM 1287 C CA . THR A 1 169 ? 2.713 -7.870 -17.353 1.00 97.56 169 THR A CA 1
ATOM 1288 C C . THR A 1 169 ? 2.172 -6.710 -18.191 1.00 97.56 169 THR A C 1
ATOM 1290 O O . THR A 1 169 ? 1.437 -5.855 -17.684 1.00 97.56 169 THR A O 1
ATOM 1293 N N . GLY A 1 170 ? 2.563 -6.643 -19.465 1.00 97.12 170 GLY A N 1
ATOM 1294 C CA . GLY A 1 170 ? 1.910 -5.813 -20.479 1.00 97.12 170 GLY A CA 1
ATOM 1295 C C . GLY A 1 170 ? 1.811 -4.324 -20.121 1.00 97.12 170 GLY A C 1
ATOM 1296 O O . GLY A 1 170 ? 2.771 -3.703 -19.647 1.00 97.12 170 GLY A O 1
ATOM 1297 N N . GLU A 1 171 ? 0.652 -3.709 -20.394 1.00 97.38 171 GLU A N 1
ATOM 1298 C CA . GLU A 1 171 ? 0.443 -2.283 -20.111 1.00 97.38 171 GLU A CA 1
ATOM 1299 C C . GLU A 1 171 ? 0.607 -1.930 -18.612 1.00 97.38 171 GLU A C 1
ATOM 1301 O O . GLU A 1 171 ? 1.325 -0.964 -18.341 1.00 97.38 171 GLU A O 1
ATOM 1306 N N . PRO A 1 172 ? 0.035 -2.663 -17.633 1.00 97.81 172 PRO A N 1
ATOM 1307 C CA . PRO A 1 172 ? 0.261 -2.442 -16.205 1.00 97.81 172 PRO A CA 1
ATOM 1308 C C . PRO A 1 172 ? 1.741 -2.341 -15.842 1.00 97.81 172 PRO A C 1
ATOM 1310 O O . PRO A 1 172 ? 2.136 -1.367 -15.202 1.00 97.81 172 PRO A O 1
ATOM 1313 N N . LEU A 1 173 ? 2.578 -3.273 -16.312 1.00 98.12 173 LEU A N 1
ATOM 1314 C CA . LEU A 1 173 ? 4.019 -3.255 -16.050 1.00 98.12 173 LEU A CA 1
ATOM 1315 C C . LEU A 1 173 ? 4.697 -2.019 -16.667 1.00 98.12 173 LEU A C 1
ATOM 1317 O O . LEU A 1 173 ? 5.416 -1.290 -15.977 1.00 98.12 173 LEU A O 1
ATOM 1321 N N . LYS A 1 174 ? 4.414 -1.732 -17.947 1.00 97.62 174 LYS A N 1
ATOM 1322 C CA . LYS A 1 174 ? 4.931 -0.555 -18.674 1.00 97.62 174 LYS A CA 1
ATOM 1323 C C . LYS A 1 174 ? 4.517 0.760 -18.002 1.00 97.62 174 LYS A C 1
ATOM 1325 O O . LYS A 1 174 ? 5.321 1.688 -17.908 1.00 97.62 174 LYS A O 1
ATOM 1330 N N . ARG A 1 175 ? 3.274 0.864 -17.520 1.00 97.69 175 ARG A N 1
ATOM 1331 C CA . ARG A 1 175 ? 2.738 2.051 -16.830 1.00 97.69 175 ARG A CA 1
ATOM 1332 C C . ARG A 1 175 ? 3.314 2.190 -15.426 1.00 97.69 175 ARG A C 1
ATOM 1334 O O . ARG A 1 175 ? 3.717 3.296 -15.071 1.00 97.69 175 ARG A O 1
ATOM 1341 N N . TYR A 1 176 ? 3.401 1.098 -14.667 1.00 98.12 176 TYR A N 1
ATOM 1342 C CA . TYR A 1 176 ? 4.016 1.056 -13.342 1.00 98.12 176 TYR A CA 1
ATOM 1343 C C . TYR A 1 176 ? 5.471 1.537 -13.397 1.00 98.12 176 TYR A C 1
ATOM 1345 O O . TYR A 1 176 ? 5.815 2.514 -12.730 1.00 98.12 176 TYR A O 1
ATOM 1353 N N . ASP A 1 177 ? 6.309 0.946 -14.257 1.00 97.88 177 ASP A N 1
ATOM 1354 C CA . ASP A 1 177 ? 7.713 1.352 -14.381 1.00 97.88 177 ASP A CA 1
ATOM 1355 C C . ASP A 1 177 ? 7.859 2.790 -14.909 1.00 97.88 177 ASP A C 1
ATOM 1357 O O . ASP A 1 177 ? 8.617 3.580 -14.349 1.00 97.88 177 ASP A O 1
ATOM 1361 N N . ALA A 1 178 ? 7.057 3.208 -15.896 1.00 97.06 178 ALA A N 1
ATOM 1362 C CA . ALA A 1 178 ? 7.091 4.584 -16.401 1.00 97.06 178 ALA A CA 1
ATOM 1363 C C . ALA A 1 178 ? 6.637 5.646 -15.376 1.00 97.06 178 ALA A C 1
ATOM 1365 O O . ALA A 1 178 ? 6.923 6.834 -15.561 1.00 97.06 178 ALA A O 1
ATOM 1366 N N . LYS A 1 179 ? 5.908 5.252 -14.323 1.00 97.62 179 LYS A N 1
ATOM 1367 C CA . LYS A 1 179 ? 5.533 6.107 -13.183 1.00 97.62 179 LYS A CA 1
ATOM 1368 C C . LYS A 1 179 ? 6.590 6.048 -12.083 1.00 97.62 179 LYS A C 1
ATOM 1370 O O . LYS A 1 179 ? 6.938 7.088 -11.532 1.00 97.62 179 LYS A O 1
ATOM 1375 N N . ARG A 1 180 ? 7.155 4.868 -11.829 1.00 97.06 180 ARG A N 1
ATOM 1376 C CA . ARG A 1 180 ? 8.288 4.654 -10.925 1.00 97.06 180 ARG A CA 1
ATOM 1377 C C . ARG A 1 180 ? 9.506 5.464 -11.355 1.00 97.06 180 ARG A C 1
ATOM 1379 O O . ARG A 1 180 ? 10.028 6.221 -10.556 1.00 97.06 180 ARG A O 1
ATOM 1386 N N . ALA A 1 181 ? 9.853 5.437 -12.641 1.00 95.44 181 ALA A N 1
ATOM 1387 C CA . ALA A 1 181 ? 10.907 6.241 -13.269 1.00 95.44 181 ALA A CA 1
ATOM 1388 C C . ALA A 1 181 ? 10.682 7.772 -13.221 1.00 95.44 181 ALA A C 1
ATOM 1390 O O . ALA A 1 181 ? 11.495 8.523 -13.751 1.00 95.44 181 ALA A O 1
ATOM 1391 N N . LYS A 1 182 ? 9.566 8.245 -12.647 1.00 96.06 182 LYS A N 1
ATOM 1392 C CA . LYS A 1 182 ? 9.285 9.664 -12.365 1.00 96.06 182 LYS A CA 1
ATOM 1393 C C . LYS A 1 182 ? 9.352 9.994 -10.864 1.00 96.06 182 LYS A C 1
ATOM 1395 O O . LYS A 1 182 ? 8.838 11.035 -10.468 1.00 96.06 182 LYS A O 1
ATOM 1400 N N . GLY A 1 183 ? 9.887 9.099 -10.030 1.00 96.00 183 GLY A N 1
ATOM 1401 C CA . GLY A 1 183 ? 9.975 9.295 -8.581 1.00 96.00 183 GLY A CA 1
ATOM 1402 C C . GLY A 1 183 ? 8.616 9.368 -7.877 1.00 96.00 183 GLY A C 1
ATOM 1403 O O . GLY A 1 183 ? 8.483 10.050 -6.862 1.00 96.00 183 GLY A O 1
ATOM 1404 N N . LEU A 1 184 ? 7.567 8.720 -8.409 1.00 96.38 184 LEU A N 1
ATOM 1405 C CA . LEU A 1 184 ? 6.294 8.650 -7.683 1.00 96.38 184 LEU A CA 1
ATOM 1406 C C . LEU A 1 184 ? 6.479 7.829 -6.393 1.00 96.38 184 LEU A C 1
ATOM 1408 O O . LEU A 1 184 ? 7.050 6.745 -6.462 1.00 96.38 184 LEU A O 1
ATOM 1412 N N . PRO A 1 185 ? 5.950 8.284 -5.241 1.00 95.50 185 PRO A N 1
ATOM 1413 C CA . PRO A 1 185 ? 6.119 7.578 -3.974 1.00 95.50 185 PRO A CA 1
ATOM 1414 C C . PRO A 1 185 ? 5.357 6.250 -3.965 1.00 95.50 185 PRO A C 1
ATOM 1416 O O . PRO A 1 185 ? 4.273 6.147 -4.548 1.00 95.50 185 PRO A O 1
ATOM 1419 N N . ASP A 1 186 ? 5.854 5.269 -3.214 1.00 94.12 186 ASP A N 1
ATOM 1420 C CA . ASP A 1 186 ? 5.357 3.883 -3.206 1.00 94.12 186 ASP A CA 1
ATOM 1421 C C . ASP A 1 186 ? 3.852 3.785 -2.878 1.00 94.12 186 ASP A C 1
ATOM 1423 O O . ASP A 1 186 ? 3.109 3.005 -3.478 1.00 94.12 186 ASP A O 1
ATOM 1427 N N . ARG A 1 187 ? 3.332 4.675 -2.014 1.00 90.69 187 ARG A N 1
ATOM 1428 C CA . ARG A 1 187 ? 1.881 4.818 -1.749 1.00 90.69 187 ARG A CA 1
ATOM 1429 C C . ARG A 1 187 ? 1.057 5.108 -3.013 1.00 90.69 187 ARG A C 1
ATOM 1431 O O . ARG A 1 187 ? -0.073 4.639 -3.106 1.00 90.69 187 ARG A O 1
ATOM 1438 N N . ARG A 1 188 ? 1.589 5.880 -3.966 1.00 93.25 188 ARG A N 1
ATOM 1439 C CA . ARG A 1 188 ? 0.956 6.150 -5.270 1.00 93.25 188 ARG A CA 1
ATOM 1440 C C . ARG A 1 188 ? 1.271 5.068 -6.300 1.00 93.25 188 ARG A C 1
ATOM 1442 O O . ARG A 1 188 ? 0.402 4.774 -7.115 1.00 93.25 188 ARG A O 1
ATOM 1449 N N . LEU A 1 189 ? 2.456 4.457 -6.260 1.00 96.12 189 LEU A N 1
ATOM 1450 C CA . LEU A 1 189 ? 2.799 3.340 -7.149 1.00 96.12 189 LEU A CA 1
ATOM 1451 C C . LEU A 1 189 ? 1.904 2.114 -6.918 1.00 96.12 189 LEU A C 1
ATOM 1453 O O . LEU A 1 189 ? 1.498 1.491 -7.894 1.00 96.12 189 LEU A O 1
ATOM 1457 N N . ARG A 1 190 ? 1.472 1.851 -5.675 1.00 94.44 190 ARG A N 1
ATOM 1458 C CA . ARG A 1 190 ? 0.468 0.813 -5.369 1.00 94.44 190 ARG A CA 1
ATOM 1459 C C . ARG A 1 190 ? -0.865 0.979 -6.109 1.00 94.44 190 ARG A C 1
ATOM 1461 O O . ARG A 1 190 ? -1.520 -0.019 -6.379 1.00 94.44 190 ARG A O 1
ATOM 1468 N N . ALA A 1 191 ? -1.270 2.190 -6.504 1.00 93.94 191 ALA A N 1
ATOM 1469 C CA . ALA A 1 191 ? -2.451 2.341 -7.361 1.00 93.94 191 ALA A CA 1
ATOM 1470 C C . ALA A 1 191 ? -2.215 1.727 -8.757 1.00 93.94 191 ALA A C 1
ATOM 1472 O O . ALA A 1 191 ? -3.089 1.036 -9.276 1.00 93.94 191 ALA A O 1
ATOM 1473 N N . TYR A 1 192 ? -1.004 1.891 -9.305 1.00 96.62 192 TYR A N 1
ATOM 1474 C CA . TYR A 1 192 ? -0.586 1.298 -10.582 1.00 96.62 192 TYR A CA 1
ATOM 1475 C C . TYR A 1 192 ? -0.283 -0.211 -10.498 1.00 96.62 192 TYR A C 1
ATOM 1477 O O . TYR A 1 192 ? -0.179 -0.866 -11.530 1.00 96.62 192 TYR A O 1
ATOM 1485 N N . CYS A 1 193 ? -0.179 -0.777 -9.290 1.00 96.56 193 CYS A N 1
ATOM 1486 C CA . CYS A 1 193 ? -0.169 -2.227 -9.065 1.00 96.56 193 CYS A CA 1
ATOM 1487 C C . CYS A 1 193 ? -1.557 -2.867 -9.243 1.00 96.56 193 CYS A C 1
ATOM 1489 O O . CYS A 1 193 ? -1.643 -4.053 -9.547 1.00 96.56 193 CYS A O 1
ATOM 1491 N N . ASN A 1 194 ? -2.637 -2.101 -9.054 1.00 95.75 194 ASN A N 1
ATOM 1492 C CA . ASN A 1 194 ? -4.004 -2.592 -9.241 1.00 95.75 194 ASN A CA 1
ATOM 1493 C C . ASN A 1 194 ? -4.517 -2.317 -10.667 1.00 95.75 194 ASN A C 1
ATOM 1495 O O . ASN A 1 194 ? -5.218 -3.152 -11.226 1.00 95.75 194 ASN A O 1
ATOM 1499 N N . LEU A 1 195 ? -4.172 -1.162 -11.254 1.00 96.06 195 LEU A N 1
ATOM 1500 C CA . LEU A 1 195 ? -4.764 -0.661 -12.499 1.00 96.06 195 LEU A CA 1
ATOM 1501 C C . LEU A 1 195 ? -3.740 0.119 -13.347 1.00 96.06 195 LEU A C 1
ATOM 1503 O O . LEU A 1 195 ? -3.032 0.981 -12.835 1.00 96.06 195 LEU A O 1
ATOM 1507 N N . CYS A 1 196 ? -3.680 -0.117 -14.662 1.00 96.75 196 CYS A N 1
ATOM 1508 C CA . CYS A 1 196 ? -2.711 0.540 -15.558 1.00 96.75 196 CYS A CA 1
ATOM 1509 C C . CYS A 1 196 ? -2.910 2.067 -15.727 1.00 96.75 196 CYS A C 1
ATOM 1511 O O . CYS A 1 196 ? -1.996 2.780 -16.158 1.00 96.75 196 CYS A O 1
ATOM 1513 N N . VAL A 1 197 ? -4.086 2.586 -15.365 1.00 96.12 197 VAL A N 1
ATOM 1514 C CA . VAL A 1 197 ? -4.471 4.005 -15.426 1.00 96.12 197 VAL A CA 1
ATOM 1515 C C . VAL A 1 197 ? -4.619 4.614 -14.028 1.00 96.12 197 VAL A C 1
ATOM 1517 O O . VAL A 1 197 ? -4.804 3.920 -13.032 1.00 96.12 197 VAL A O 1
ATOM 1520 N N . HIS A 1 198 ? -4.552 5.943 -13.938 1.00 93.62 198 HIS A N 1
ATOM 1521 C CA . HIS A 1 198 ? -4.873 6.646 -12.695 1.00 93.62 198 HIS A CA 1
ATOM 1522 C C . HIS A 1 198 ? -6.384 6.578 -12.427 1.00 93.62 198 HIS A C 1
ATOM 1524 O O . HIS A 1 198 ? -7.165 6.751 -13.359 1.00 93.62 198 HIS A O 1
ATOM 1530 N N . PHE A 1 199 ? -6.806 6.401 -11.168 1.00 88.94 199 PHE A N 1
ATOM 1531 C CA . PHE A 1 199 ? -8.230 6.257 -10.819 1.00 88.94 199 PHE A CA 1
ATOM 1532 C C . PHE A 1 199 ? -9.098 7.430 -11.312 1.00 88.94 199 PHE A C 1
ATOM 1534 O O . PHE A 1 199 ? -10.203 7.213 -11.784 1.00 88.94 199 PHE A O 1
ATOM 1541 N N . GLY A 1 200 ? -8.576 8.663 -11.291 1.00 90.25 200 GLY A N 1
ATOM 1542 C CA . GLY A 1 200 ? -9.285 9.843 -11.810 1.00 90.25 200 GLY A CA 1
ATOM 1543 C C . GLY A 1 200 ? -9.477 9.876 -13.336 1.00 90.25 200 GLY A C 1
ATOM 1544 O O . GLY A 1 200 ? -10.140 10.774 -13.830 1.00 90.25 200 GLY A O 1
ATOM 1545 N N . SER A 1 201 ? -8.899 8.930 -14.083 1.00 93.56 201 SER A N 1
ATOM 1546 C CA . SER A 1 201 ? -9.113 8.744 -15.530 1.00 93.56 201 SER A CA 1
ATOM 1547 C C . SER A 1 201 ? -10.084 7.591 -15.838 1.00 93.56 201 SER A C 1
ATOM 1549 O O . SER A 1 201 ? -10.318 7.266 -17.005 1.00 93.56 201 SER A O 1
ATOM 1551 N N . LEU A 1 202 ? -10.620 6.933 -14.804 1.00 93.31 202 LEU A N 1
ATOM 1552 C CA . LEU A 1 202 ? -11.591 5.845 -14.903 1.00 93.31 202 LEU A CA 1
ATOM 1553 C C . LEU A 1 202 ? -13.016 6.425 -14.849 1.00 93.31 202 LEU A C 1
ATOM 1555 O O . LEU A 1 202 ? -13.682 6.379 -13.820 1.00 93.31 202 LEU A O 1
ATOM 1559 N N . HIS A 1 203 ? -13.456 7.005 -15.963 1.00 93.19 203 HIS A N 1
ATOM 1560 C CA . HIS A 1 203 ? -14.794 7.575 -16.156 1.00 93.19 203 HIS A CA 1
ATOM 1561 C C . HIS A 1 203 ? -15.313 7.279 -17.574 1.00 93.19 203 HIS A C 1
ATOM 1563 O O . HIS A 1 203 ? -14.565 6.756 -18.402 1.00 93.19 203 HIS A O 1
ATOM 1569 N N . GLU A 1 204 ? -16.568 7.634 -17.859 1.00 92.94 204 GLU A N 1
ATOM 1570 C CA . GLU A 1 204 ? -17.258 7.361 -19.139 1.00 92.94 204 GLU A CA 1
ATOM 1571 C C . GLU A 1 204 ? -17.108 8.456 -20.201 1.00 92.94 204 GLU A C 1
ATOM 1573 O O . GLU A 1 204 ? -17.287 8.183 -21.382 1.00 92.94 204 GLU A O 1
ATOM 1578 N N . GLY A 1 205 ? -16.757 9.689 -19.811 1.00 91.12 205 GLY A N 1
ATOM 1579 C CA . GLY A 1 205 ? -16.595 10.796 -20.766 1.00 91.12 205 GLY A CA 1
ATOM 1580 C C . GLY A 1 205 ? -15.545 10.524 -21.857 1.00 91.12 205 GLY A C 1
ATOM 1581 O O . GLY A 1 205 ? -14.718 9.635 -21.713 1.00 91.12 205 GLY A O 1
ATOM 1582 N N . LYS A 1 206 ? -15.517 11.344 -22.918 1.00 87.75 206 LYS A N 1
ATOM 1583 C CA . LYS A 1 206 ? -14.737 11.155 -24.169 1.00 87.75 206 LYS A CA 1
ATOM 1584 C C . LYS A 1 206 ? -13.269 10.697 -24.030 1.00 87.75 206 LYS A C 1
ATOM 1586 O O . LYS A 1 206 ? -12.788 9.951 -24.874 1.00 87.75 206 LYS A O 1
ATOM 1591 N N . ASN A 1 207 ? -12.561 11.134 -22.985 1.00 87.69 207 ASN A N 1
ATOM 1592 C CA . ASN A 1 207 ? -11.158 10.767 -22.707 1.00 87.69 207 ASN A CA 1
ATOM 1593 C C . ASN A 1 207 ? -11.021 9.665 -21.631 1.00 87.69 207 ASN A C 1
ATOM 1595 O O . ASN A 1 207 ? -9.954 9.455 -21.054 1.00 87.69 207 ASN A O 1
ATOM 1599 N N . GLY A 1 208 ? -12.133 9.018 -21.305 1.00 88.56 208 GLY A N 1
ATOM 1600 C CA . GLY A 1 208 ? -12.306 8.077 -20.219 1.00 88.56 208 GLY A CA 1
ATOM 1601 C C . GLY A 1 208 ? -11.791 6.697 -20.571 1.00 88.56 208 GLY A C 1
ATOM 1602 O O . GLY A 1 208 ? -12.042 6.155 -21.642 1.00 88.56 208 GLY A O 1
ATOM 1603 N N . SER A 1 209 ? -11.060 6.103 -19.636 1.00 94.81 209 SER A N 1
ATOM 1604 C CA . SER A 1 209 ? -10.473 4.776 -19.830 1.00 94.81 209 SER A CA 1
ATOM 1605 C C . SER A 1 209 ? -11.372 3.628 -19.367 1.00 94.81 209 SER A C 1
ATOM 1607 O O . SER A 1 209 ? -10.980 2.475 -19.513 1.00 94.81 209 SER A O 1
ATOM 1609 N N . LYS A 1 210 ? -12.567 3.921 -18.832 1.00 96.25 210 LYS A N 1
ATOM 1610 C CA . LYS A 1 210 ? -13.453 2.948 -18.178 1.00 96.25 210 LYS A CA 1
ATOM 1611 C C . LYS A 1 210 ? -13.864 1.795 -19.096 1.00 96.25 210 LYS A C 1
ATOM 1613 O O . LYS A 1 210 ? -13.525 0.656 -18.795 1.00 96.25 210 LYS A O 1
ATOM 1618 N N . ALA A 1 211 ? -14.496 2.087 -20.236 1.00 96.31 211 ALA A N 1
ATOM 1619 C CA . ALA A 1 211 ? -14.929 1.061 -21.190 1.00 96.31 211 ALA A CA 1
ATOM 1620 C C . ALA A 1 211 ? -13.757 0.174 -21.655 1.00 96.31 211 ALA A C 1
ATOM 1622 O O . ALA A 1 211 ? -13.855 -1.047 -21.642 1.00 96.31 211 ALA A O 1
ATOM 1623 N N . ARG A 1 212 ? -12.604 0.785 -21.960 1.00 96.69 212 ARG A N 1
ATOM 1624 C CA . ARG A 1 212 ? -11.373 0.079 -22.357 1.00 96.69 212 ARG A CA 1
ATOM 1625 C C . ARG A 1 212 ? -10.817 -0.830 -21.252 1.00 96.69 212 ARG A C 1
ATOM 1627 O O . ARG A 1 212 ? -10.332 -1.914 -21.548 1.00 96.69 212 ARG A O 1
ATOM 1634 N N . VAL A 1 213 ? -10.853 -0.377 -19.997 1.00 97.12 213 VAL A N 1
ATOM 1635 C CA . VAL A 1 213 ? -10.402 -1.159 -18.834 1.00 97.12 213 VAL A CA 1
ATOM 1636 C C . VAL A 1 213 ? -11.330 -2.343 -18.585 1.00 97.12 213 VAL A C 1
ATOM 1638 O O . VAL A 1 213 ? -10.827 -3.431 -18.340 1.00 97.12 213 VAL A O 1
ATOM 1641 N N . LEU A 1 214 ? -12.649 -2.151 -18.662 1.00 97.12 214 LEU A N 1
ATOM 1642 C CA . LEU A 1 214 ? -13.629 -3.217 -18.432 1.00 97.12 214 LEU A CA 1
ATOM 1643 C C . LEU A 1 214 ? -13.616 -4.261 -19.560 1.00 97.12 214 LEU A C 1
ATOM 1645 O O . LEU A 1 214 ? -13.612 -5.453 -19.277 1.00 97.12 214 LEU A O 1
ATOM 1649 N N . ALA A 1 215 ? -13.507 -3.826 -20.820 1.00 97.06 215 ALA A N 1
ATOM 1650 C CA . ALA A 1 215 ? -13.438 -4.714 -21.984 1.00 97.06 215 ALA A CA 1
ATOM 1651 C C . ALA A 1 215 ? -12.171 -5.592 -22.033 1.00 97.06 215 ALA A C 1
ATOM 1653 O O . ALA A 1 215 ? -12.146 -6.593 -22.741 1.00 97.06 215 ALA A O 1
ATOM 1654 N N . ASN A 1 216 ? -11.104 -5.228 -21.311 1.00 97.12 216 ASN A N 1
ATOM 1655 C CA . ASN A 1 216 ? -9.896 -6.046 -21.203 1.00 97.12 216 ASN A CA 1
ATOM 1656 C C . ASN A 1 216 ? -9.266 -5.913 -19.808 1.00 97.12 216 ASN A C 1
ATOM 1658 O O . ASN A 1 216 ? -8.164 -5.378 -19.628 1.00 97.12 216 ASN A O 1
ATOM 1662 N N . MET A 1 217 ? -10.010 -6.364 -18.796 1.00 97.50 217 MET A N 1
ATOM 1663 C CA . MET A 1 217 ? -9.634 -6.168 -17.398 1.00 97.50 217 MET A CA 1
ATOM 1664 C C . MET A 1 217 ? -8.438 -7.023 -16.967 1.00 97.50 217 MET A C 1
ATOM 1666 O O . MET A 1 217 ? -7.634 -6.563 -16.155 1.00 97.50 217 MET A O 1
ATOM 1670 N N . SER A 1 218 ? -8.245 -8.204 -17.558 1.00 97.56 218 SER A N 1
ATOM 1671 C CA . SER A 1 218 ? -7.061 -9.038 -17.328 1.00 97.56 218 SER A CA 1
ATOM 1672 C C . SER A 1 218 ? -5.774 -8.339 -17.785 1.00 97.56 218 SER A C 1
ATOM 1674 O O . SER A 1 218 ? -4.813 -8.276 -17.017 1.00 97.56 218 SER A O 1
ATOM 1676 N N . ALA A 1 219 ? -5.759 -7.716 -18.971 1.00 97.12 219 ALA A N 1
ATOM 1677 C CA . ALA A 1 219 ? -4.593 -6.968 -19.441 1.00 97.12 219 ALA A CA 1
ATOM 1678 C C . ALA A 1 219 ? -4.459 -5.578 -18.798 1.00 97.12 219 ALA A C 1
ATOM 1680 O O . ALA A 1 219 ? -3.341 -5.097 -18.649 1.00 97.12 219 ALA A O 1
ATOM 1681 N N . CYS A 1 220 ? -5.552 -4.908 -18.412 1.00 97.75 220 CYS A N 1
ATOM 1682 C CA . CYS A 1 220 ? -5.505 -3.544 -17.861 1.00 97.75 220 CYS A CA 1
ATOM 1683 C C . CYS A 1 220 ? -5.363 -3.478 -16.331 1.00 97.75 220 CYS A C 1
ATOM 1685 O O . CYS A 1 220 ? -4.874 -2.470 -15.806 1.00 97.75 220 CYS A O 1
ATOM 1687 N N . ALA A 1 221 ? -5.821 -4.502 -15.616 1.00 97.38 221 ALA A N 1
ATOM 1688 C CA . ALA A 1 221 ? -5.917 -4.550 -14.160 1.00 97.38 221 ALA A CA 1
ATOM 1689 C C . ALA A 1 221 ? -5.779 -6.000 -13.638 1.00 97.38 221 ALA A C 1
ATOM 1691 O O . ALA A 1 221 ? -6.661 -6.473 -12.917 1.00 97.38 221 ALA A O 1
ATOM 1692 N N . PRO A 1 222 ? -4.679 -6.718 -13.956 1.00 97.75 222 PRO A N 1
ATOM 1693 C CA . PRO A 1 222 ? -4.546 -8.164 -13.735 1.00 97.75 222 PRO A CA 1
ATOM 1694 C C . PRO A 1 222 ? -4.811 -8.584 -12.288 1.00 97.75 222 PRO A C 1
ATOM 1696 O O . PRO A 1 222 ? -5.355 -9.653 -12.035 1.00 97.75 222 PRO A O 1
ATOM 1699 N N . LYS A 1 223 ? -4.473 -7.723 -11.322 1.00 96.94 223 LYS A N 1
ATOM 1700 C CA . LYS A 1 223 ? -4.736 -7.967 -9.903 1.00 96.94 223 LYS A CA 1
ATOM 1701 C C . LYS A 1 223 ? -6.216 -7.855 -9.532 1.00 96.94 223 LYS A C 1
ATOM 1703 O O . LYS A 1 223 ? -6.685 -8.638 -8.718 1.00 96.94 223 LYS A O 1
ATOM 1708 N N . LEU A 1 224 ? -6.943 -6.894 -10.100 1.00 96.94 224 LEU A N 1
ATOM 1709 C CA . LEU A 1 224 ? -8.384 -6.761 -9.869 1.00 96.94 224 LEU A CA 1
ATOM 1710 C C . LEU A 1 224 ? -9.157 -7.863 -10.603 1.00 96.94 224 LEU A C 1
ATOM 1712 O O . LEU A 1 224 ? -10.110 -8.393 -10.049 1.00 96.94 224 LEU A O 1
ATOM 1716 N N . PHE A 1 225 ? -8.703 -8.243 -11.800 1.00 97.75 225 PHE A N 1
ATOM 1717 C CA . PHE A 1 225 ? -9.218 -9.400 -12.529 1.00 97.75 225 PHE A CA 1
ATOM 1718 C C . PHE A 1 225 ? -9.042 -10.697 -11.728 1.00 97.75 225 PHE A C 1
ATOM 1720 O O . PHE A 1 225 ? -10.011 -11.415 -11.530 1.00 97.75 225 PHE A O 1
ATOM 1727 N N . ALA A 1 226 ? -7.849 -10.956 -11.180 1.00 97.25 226 ALA A N 1
ATOM 1728 C CA . ALA A 1 226 ? -7.606 -12.143 -10.357 1.00 97.25 226 ALA A CA 1
ATOM 1729 C C . ALA A 1 226 ? -8.485 -12.186 -9.090 1.00 97.25 226 ALA A C 1
ATOM 1731 O O . ALA A 1 226 ? -8.995 -13.245 -8.749 1.00 97.25 226 ALA A O 1
ATOM 1732 N N . ILE A 1 227 ? -8.725 -11.039 -8.437 1.00 96.50 227 ILE A N 1
ATOM 1733 C CA . ILE A 1 227 ? -9.675 -10.937 -7.311 1.00 96.50 227 ILE A CA 1
ATOM 1734 C C . ILE A 1 227 ? -11.115 -11.242 -7.757 1.00 96.50 227 ILE A C 1
ATOM 1736 O O . ILE A 1 227 ? -11.863 -11.857 -7.004 1.00 96.50 227 ILE A O 1
ATOM 1740 N N . ALA A 1 228 ? -11.523 -10.794 -8.948 1.00 96.94 228 ALA A N 1
ATOM 1741 C CA . ALA A 1 228 ? -12.865 -11.048 -9.465 1.00 96.94 228 ALA A CA 1
ATOM 1742 C C . ALA A 1 228 ? -13.063 -12.522 -9.848 1.00 96.94 228 ALA A C 1
ATOM 1744 O O . ALA A 1 228 ? -14.042 -13.122 -9.417 1.00 96.94 228 ALA A O 1
ATOM 1745 N N . ALA A 1 229 ? -12.107 -13.110 -10.573 1.00 97.25 229 ALA A N 1
ATOM 1746 C CA . ALA A 1 229 ? -12.107 -14.525 -10.941 1.00 97.25 229 ALA A CA 1
ATOM 1747 C C . ALA A 1 229 ? -12.166 -15.433 -9.700 1.00 97.25 229 ALA A C 1
ATOM 1749 O O . ALA A 1 229 ? -13.009 -16.317 -9.627 1.00 97.25 229 ALA A O 1
ATOM 1750 N N . ASP A 1 230 ? -11.361 -15.133 -8.678 1.00 96.50 230 ASP A N 1
ATOM 1751 C CA . ASP A 1 230 ? -11.376 -15.823 -7.384 1.00 96.50 230 ASP A CA 1
ATOM 1752 C C . ASP A 1 230 ? -12.771 -15.780 -6.720 1.00 96.50 230 ASP A C 1
ATOM 1754 O O . ASP A 1 230 ? -13.214 -16.783 -6.163 1.00 96.50 230 ASP A O 1
ATOM 1758 N N . VAL A 1 231 ? -13.496 -14.651 -6.785 1.00 96.06 231 VAL A N 1
ATOM 1759 C CA . VAL A 1 231 ? -14.869 -14.496 -6.235 1.00 96.06 231 VAL A CA 1
ATOM 1760 C C . VAL A 1 231 ? -15.935 -15.227 -7.064 1.00 96.06 231 VAL A C 1
ATOM 1762 O O . VAL A 1 231 ? -16.985 -15.579 -6.532 1.00 96.06 231 VAL A O 1
ATOM 1765 N N . VAL A 1 232 ? -15.678 -15.459 -8.350 1.00 96.31 232 VAL A N 1
ATOM 1766 C CA . VAL A 1 232 ? -16.552 -16.236 -9.240 1.00 96.31 232 VAL A CA 1
ATOM 1767 C C . VAL A 1 232 ? -16.362 -17.740 -9.024 1.00 96.31 232 VAL A C 1
ATOM 1769 O O . VAL A 1 232 ? -17.349 -18.461 -8.888 1.00 96.31 232 VAL A O 1
ATOM 1772 N N . GLU A 1 233 ? -15.104 -18.188 -8.961 1.00 96.56 233 GLU A N 1
ATOM 1773 C CA . GLU A 1 233 ? -14.674 -19.587 -8.795 1.00 96.56 233 GLU A CA 1
ATOM 1774 C C . GLU A 1 233 ? -15.183 -20.220 -7.491 1.00 96.56 233 GLU A C 1
ATOM 1776 O O . GLU A 1 233 ? -15.517 -21.401 -7.446 1.00 96.56 233 GLU A O 1
ATOM 1781 N N . HIS A 1 234 ? -15.271 -19.411 -6.439 1.00 95.00 234 HIS A N 1
ATOM 1782 C CA . HIS A 1 234 ? -15.601 -19.830 -5.083 1.00 95.00 234 HIS A CA 1
ATOM 1783 C C . HIS A 1 234 ? -17.056 -19.460 -4.739 1.00 95.00 234 HIS A C 1
ATOM 1785 O O . HIS A 1 234 ? -17.396 -18.273 -4.797 1.00 95.00 234 HIS A O 1
ATOM 1791 N N . PRO A 1 235 ? -17.935 -20.417 -4.381 1.00 95.00 235 PRO A N 1
ATOM 1792 C CA . PRO A 1 235 ? -19.336 -20.132 -4.070 1.00 95.00 235 PRO A CA 1
ATOM 1793 C C . PRO A 1 235 ? -19.538 -19.385 -2.741 1.00 95.00 235 PRO A C 1
ATOM 1795 O O . PRO A 1 235 ? -20.612 -18.824 -2.530 1.00 95.00 235 PRO A O 1
ATOM 1798 N N . GLU A 1 236 ? -18.541 -19.362 -1.852 1.00 94.81 236 GLU A N 1
ATOM 1799 C CA . GLU A 1 236 ? -18.637 -18.776 -0.515 1.00 94.81 236 GLU A CA 1
ATOM 1800 C C . GLU A 1 236 ? -18.745 -17.246 -0.535 1.00 94.81 236 GLU A C 1
ATOM 1802 O O . GLU A 1 236 ? -18.070 -16.535 -1.290 1.00 94.81 236 GLU A O 1
ATOM 1807 N N . LYS A 1 237 ? -19.532 -16.711 0.401 1.00 95.94 237 LYS A N 1
ATOM 1808 C CA . LYS A 1 237 ? -19.737 -15.272 0.582 1.00 95.94 237 LYS A CA 1
ATOM 1809 C C . LYS A 1 237 ? -18.427 -14.528 0.867 1.00 95.94 237 LYS A C 1
ATOM 1811 O O . LYS A 1 237 ? -17.728 -14.786 1.850 1.00 95.94 237 LYS A O 1
ATOM 1816 N N . ALA A 1 238 ? -18.118 -13.538 0.034 1.00 95.56 238 ALA A N 1
ATOM 1817 C CA . ALA A 1 238 ? -16.850 -12.826 -0.020 1.00 95.56 238 ALA A CA 1
ATOM 1818 C C . ALA A 1 238 ? -16.982 -11.306 0.176 1.00 95.56 238 ALA A C 1
ATOM 1820 O O . ALA A 1 238 ? -17.679 -10.603 -0.554 1.00 95.56 238 ALA A O 1
ATOM 1821 N N . LEU A 1 239 ? -16.207 -10.772 1.122 1.00 94.56 239 LEU A N 1
ATOM 1822 C CA . LEU A 1 239 ? -15.972 -9.346 1.323 1.00 94.56 239 LEU A CA 1
ATOM 1823 C C . LEU A 1 239 ? -14.664 -8.923 0.654 1.00 94.56 239 LEU A C 1
ATOM 1825 O O . LEU A 1 239 ? -13.588 -9.348 1.078 1.00 94.56 239 LEU A O 1
ATOM 1829 N N . VAL A 1 240 ? -14.734 -8.019 -0.320 1.00 94.44 240 VAL A N 1
ATOM 1830 C CA . VAL A 1 240 ? -13.560 -7.466 -1.001 1.00 94.44 240 VAL A CA 1
ATOM 1831 C C . VAL A 1 240 ? -13.222 -6.072 -0.469 1.00 94.44 240 VAL A C 1
ATOM 1833 O O . VAL A 1 240 ? -13.976 -5.111 -0.645 1.00 94.44 240 VAL A O 1
ATOM 1836 N N . LEU A 1 241 ? -12.057 -5.950 0.172 1.00 92.38 241 LEU A N 1
ATOM 1837 C CA . LEU A 1 241 ? -11.617 -4.732 0.866 1.00 92.38 241 LEU A CA 1
ATOM 1838 C C . LEU A 1 241 ? -10.659 -3.906 -0.004 1.00 92.38 241 LEU A C 1
ATOM 1840 O O . LEU A 1 241 ? -9.456 -4.165 -0.035 1.00 92.38 241 LEU A O 1
ATOM 1844 N N . ILE A 1 242 ? -11.174 -2.896 -0.710 1.00 90.94 242 ILE A N 1
ATOM 1845 C CA . ILE A 1 242 ? -10.423 -2.117 -1.708 1.00 90.94 242 ILE A CA 1
ATOM 1846 C C . ILE A 1 242 ? -10.588 -0.601 -1.528 1.00 90.94 242 ILE A C 1
ATOM 1848 O O . ILE A 1 242 ? -11.655 -0.072 -1.229 1.00 90.94 242 ILE A O 1
ATOM 1852 N N . ASN A 1 243 ? -9.506 0.153 -1.734 1.00 88.69 243 ASN A N 1
ATOM 1853 C CA . ASN A 1 243 ? -9.565 1.611 -1.652 1.00 88.69 243 ASN A CA 1
ATOM 1854 C C . ASN A 1 243 ? -10.313 2.227 -2.849 1.00 88.69 243 ASN A C 1
ATOM 1856 O O . ASN A 1 243 ? -10.039 1.851 -3.988 1.00 88.69 243 ASN A O 1
ATOM 1860 N N . ARG A 1 244 ? -11.174 3.239 -2.615 1.00 88.94 244 ARG A N 1
ATOM 1861 C CA . ARG A 1 244 ? -11.867 4.009 -3.681 1.00 88.94 244 ARG A CA 1
ATOM 1862 C C . ARG A 1 244 ? -10.892 4.435 -4.795 1.00 88.94 244 ARG A C 1
ATOM 1864 O O . ARG A 1 244 ? -11.110 4.155 -5.969 1.00 88.94 244 ARG A O 1
ATOM 1871 N N . SER A 1 245 ? -9.741 4.992 -4.412 1.00 88.44 245 SER A N 1
ATOM 1872 C CA . SER A 1 245 ? -8.655 5.437 -5.305 1.00 88.44 245 SER A CA 1
ATOM 1873 C C . SER A 1 245 ? -7.773 4.321 -5.898 1.00 88.44 245 SER A C 1
ATOM 1875 O O . SER A 1 245 ? -6.747 4.608 -6.513 1.00 88.44 245 SER A O 1
ATOM 1877 N N . SER A 1 246 ? -8.120 3.049 -5.691 1.00 89.56 246 SER A N 1
ATOM 1878 C CA . SER A 1 246 ? -7.355 1.867 -6.126 1.00 89.56 246 SER A CA 1
ATOM 1879 C C . SER A 1 246 ? -8.111 0.969 -7.111 1.00 89.56 246 SER A C 1
ATOM 1881 O O . SER A 1 246 ? -7.662 -0.143 -7.365 1.00 89.56 246 SER A O 1
ATOM 1883 N N . GLY A 1 247 ? -9.220 1.455 -7.683 1.00 92.12 247 GLY A N 1
ATOM 1884 C CA . GLY A 1 247 ? -9.985 0.738 -8.710 1.00 92.12 247 GLY A CA 1
ATOM 1885 C C . GLY A 1 247 ? -11.282 0.085 -8.225 1.00 92.12 247 GLY A C 1
ATOM 1886 O O . GLY A 1 247 ? -11.785 -0.786 -8.923 1.00 92.12 247 GLY A O 1
ATOM 1887 N N . LEU A 1 248 ? -11.842 0.514 -7.081 1.00 93.69 248 LEU A N 1
ATOM 1888 C CA . LEU A 1 248 ? -13.128 0.015 -6.561 1.00 93.69 248 LEU A CA 1
ATOM 1889 C C . LEU A 1 248 ? -14.232 -0.007 -7.635 1.00 93.69 248 LEU A C 1
ATOM 1891 O O . LEU A 1 248 ? -14.888 -1.027 -7.778 1.00 93.69 248 LEU A O 1
ATOM 1895 N N . MET A 1 249 ? -14.397 1.073 -8.411 1.00 94.88 249 MET A N 1
ATOM 1896 C CA . MET A 1 249 ? -15.433 1.149 -9.455 1.00 94.88 249 MET A CA 1
ATOM 1897 C C . MET A 1 249 ? -15.233 0.108 -10.564 1.00 94.88 249 MET A C 1
ATOM 1899 O O . MET A 1 249 ? -16.170 -0.604 -10.901 1.00 94.88 249 MET A O 1
ATOM 1903 N N . ALA A 1 250 ? -14.006 -0.040 -11.082 1.00 95.62 250 ALA A N 1
ATOM 1904 C CA . ALA A 1 250 ? -13.705 -1.057 -12.096 1.00 95.62 250 ALA A CA 1
ATOM 1905 C C . ALA A 1 250 ? -13.977 -2.473 -11.567 1.00 95.62 250 ALA A C 1
ATOM 1907 O O . ALA A 1 250 ? -14.523 -3.302 -12.285 1.00 95.62 250 ALA A O 1
ATOM 1908 N N . LEU A 1 251 ? -13.623 -2.733 -10.304 1.00 96.44 251 LEU A N 1
ATOM 1909 C CA . LEU A 1 251 ? -13.846 -4.032 -9.681 1.00 96.44 251 LEU A CA 1
ATOM 1910 C C . LEU A 1 251 ? -15.327 -4.323 -9.428 1.00 96.44 251 LEU A C 1
ATOM 1912 O O . LEU A 1 251 ? -15.770 -5.416 -9.749 1.00 96.44 251 LEU A O 1
ATOM 1916 N N . LEU A 1 252 ? -16.091 -3.366 -8.896 1.00 96.25 252 LEU A N 1
ATOM 1917 C CA . LEU A 1 252 ? -17.528 -3.522 -8.650 1.00 96.25 252 LEU A CA 1
ATOM 1918 C C . LEU A 1 252 ? -18.298 -3.779 -9.950 1.00 96.25 252 LEU A C 1
ATOM 1920 O O . LEU A 1 252 ? -19.155 -4.654 -9.992 1.00 96.25 252 LEU A O 1
ATOM 1924 N N . GLU A 1 253 ? -17.991 -3.046 -11.016 1.00 97.00 253 GLU A N 1
ATOM 1925 C CA . GLU A 1 253 ? -18.700 -3.196 -12.288 1.00 97.00 253 GLU A CA 1
ATOM 1926 C C . GLU A 1 253 ? -18.338 -4.488 -13.021 1.00 97.00 253 GLU A C 1
ATOM 1928 O O . GLU A 1 253 ? -19.224 -5.159 -13.543 1.00 97.00 253 GLU A O 1
ATOM 1933 N N . HIS A 1 254 ? -17.065 -4.890 -13.001 1.00 97.50 254 HIS A N 1
ATOM 1934 C CA . HIS A 1 254 ? -16.663 -6.184 -13.545 1.00 97.50 254 HIS A CA 1
ATOM 1935 C C . HIS A 1 254 ? -17.238 -7.349 -12.731 1.00 97.50 254 HIS A C 1
ATOM 1937 O O . HIS A 1 254 ? -17.769 -8.288 -13.316 1.00 97.50 254 HIS A O 1
ATOM 1943 N N . LEU A 1 255 ? -17.228 -7.255 -11.394 1.00 97.38 255 LEU A N 1
ATOM 1944 C CA . LEU A 1 255 ? -17.900 -8.228 -10.532 1.00 97.38 255 LEU A CA 1
ATOM 1945 C C . LEU A 1 255 ? -19.398 -8.301 -10.827 1.00 97.38 255 LEU A C 1
ATOM 1947 O O . LEU A 1 255 ? -19.920 -9.401 -10.867 1.00 97.38 255 LEU A O 1
ATOM 1951 N N . ARG A 1 256 ? -20.088 -7.179 -11.076 1.00 97.56 256 ARG A N 1
ATOM 1952 C CA . ARG A 1 256 ? -21.510 -7.181 -11.468 1.00 97.56 256 ARG A CA 1
ATOM 1953 C C . ARG A 1 256 ? -21.754 -7.866 -12.813 1.00 97.56 256 ARG A C 1
ATOM 1955 O O . ARG A 1 256 ? -22.690 -8.647 -12.907 1.00 97.56 256 ARG A O 1
ATOM 1962 N N . ALA A 1 257 ? -20.905 -7.625 -13.814 1.00 97.50 257 ALA A N 1
ATOM 1963 C CA . ALA A 1 257 ? -21.004 -8.302 -15.109 1.00 97.50 257 ALA A CA 1
ATOM 1964 C C . ALA A 1 257 ? -20.806 -9.825 -14.984 1.00 97.50 257 ALA A C 1
ATOM 1966 O O . ALA A 1 257 ? -21.561 -10.599 -15.567 1.00 97.50 257 ALA A O 1
ATOM 1967 N N . GLN A 1 258 ? -19.840 -10.259 -14.167 1.00 97.62 258 GLN A N 1
ATOM 1968 C CA . GLN A 1 258 ? -19.638 -11.676 -13.846 1.00 97.62 258 GLN A CA 1
ATOM 1969 C C . GLN A 1 258 ? -20.775 -12.246 -12.980 1.00 97.62 258 GLN A C 1
ATOM 1971 O O . GLN A 1 258 ? -21.179 -13.387 -13.159 1.00 97.62 258 GLN A O 1
ATOM 1976 N N . ALA A 1 259 ? -21.349 -11.454 -12.078 1.00 96.88 259 ALA A N 1
ATOM 1977 C CA . ALA A 1 259 ? -22.465 -11.869 -11.234 1.00 96.88 259 ALA A CA 1
ATOM 1978 C C . ALA A 1 259 ? -23.723 -12.202 -12.058 1.00 96.88 259 ALA A C 1
ATOM 1980 O O . ALA A 1 259 ? -24.365 -13.218 -11.795 1.00 96.88 259 ALA A O 1
ATOM 1981 N N . SER A 1 260 ? -24.011 -11.425 -13.113 1.00 97.12 260 SER A N 1
ATOM 1982 C CA . SER A 1 260 ? -25.072 -11.747 -14.082 1.00 97.12 260 SER A CA 1
ATOM 1983 C C . SER A 1 260 ? -24.779 -12.974 -14.954 1.00 97.12 260 SER A C 1
ATOM 1985 O O . SER A 1 260 ? -25.717 -13.614 -15.412 1.00 97.12 260 SER A O 1
ATOM 1987 N N . GLU A 1 261 ? -23.509 -13.320 -15.181 1.00 97.56 261 GLU A N 1
ATOM 1988 C CA . GLU A 1 261 ? -23.105 -14.525 -15.927 1.00 97.56 261 GLU A CA 1
ATOM 1989 C C . GLU A 1 261 ? -23.170 -15.795 -15.054 1.00 97.56 261 GLU A C 1
ATOM 1991 O O . GLU A 1 261 ? -23.519 -16.871 -15.532 1.00 97.56 261 GLU A O 1
ATOM 1996 N N . HIS A 1 262 ? -22.898 -15.662 -13.751 1.00 96.88 262 HIS A N 1
ATOM 1997 C CA . HIS A 1 262 ? -22.773 -16.771 -12.797 1.00 96.88 262 HIS A CA 1
ATOM 1998 C C . HIS A 1 262 ? -23.903 -16.839 -11.748 1.00 96.88 262 HIS A C 1
ATOM 2000 O O . HIS A 1 262 ? -23.746 -17.492 -10.712 1.00 96.88 262 HIS A O 1
ATOM 2006 N N . ASN A 1 263 ? -25.038 -16.180 -12.009 1.00 96.19 263 ASN A N 1
ATOM 2007 C CA . ASN A 1 263 ? -26.252 -16.182 -11.180 1.00 96.19 263 ASN A CA 1
ATOM 2008 C C . ASN A 1 263 ? -26.018 -15.840 -9.692 1.00 96.19 263 ASN A C 1
ATOM 2010 O O . ASN A 1 263 ? -26.471 -16.554 -8.797 1.00 96.19 263 ASN A O 1
ATOM 2014 N N . PHE A 1 264 ? -25.320 -14.737 -9.409 1.00 96.75 264 PHE A N 1
ATOM 2015 C CA . PHE A 1 264 ? -25.228 -14.165 -8.057 1.00 96.75 264 PHE A CA 1
ATOM 2016 C C . PHE A 1 264 ? -25.422 -12.640 -8.073 1.00 96.75 264 PHE A C 1
ATOM 2018 O O . PHE A 1 264 ? -25.489 -12.033 -9.138 1.00 96.75 264 PHE A O 1
ATOM 2025 N N . SER A 1 265 ? -25.505 -11.997 -6.901 1.00 97.62 265 SER A N 1
ATOM 2026 C CA . SER A 1 265 ? -25.493 -10.524 -6.787 1.00 97.62 265 SER A CA 1
ATOM 2027 C C . SER A 1 265 ? -24.275 -10.002 -6.019 1.00 97.62 265 SER A C 1
ATOM 2029 O O . SER A 1 265 ? -23.662 -10.712 -5.214 1.00 97.62 265 SER A O 1
ATOM 2031 N N . VAL A 1 266 ? -23.928 -8.731 -6.252 1.00 97.38 266 VAL A N 1
ATOM 2032 C CA . VAL A 1 266 ? -22.785 -8.047 -5.622 1.00 97.38 266 VAL A CA 1
ATOM 2033 C C . VAL A 1 266 ? -23.266 -6.800 -4.893 1.00 97.38 266 VAL A C 1
ATOM 2035 O O . VAL A 1 266 ? -23.637 -5.819 -5.537 1.00 97.38 266 VAL A O 1
ATOM 2038 N N . ALA A 1 267 ? -23.207 -6.847 -3.564 1.00 96.50 267 ALA A N 1
ATOM 2039 C CA . ALA A 1 267 ? -23.674 -5.791 -2.681 1.00 96.50 267 ALA A CA 1
ATOM 2040 C C . ALA A 1 267 ? -22.765 -4.550 -2.711 1.00 96.50 267 ALA A C 1
ATOM 2042 O O . ALA A 1 267 ? -21.525 -4.640 -2.670 1.00 96.50 267 ALA A O 1
ATOM 2043 N N . THR A 1 268 ? -23.397 -3.381 -2.719 1.00 94.12 268 THR A N 1
ATOM 2044 C CA . THR A 1 268 ? -22.778 -2.079 -2.459 1.00 94.12 268 THR A CA 1
ATOM 2045 C C . THR A 1 268 ? -22.698 -1.769 -0.958 1.00 94.12 268 THR A C 1
ATOM 2047 O O . THR A 1 268 ? -22.918 -2.614 -0.089 1.00 94.12 268 THR A O 1
ATOM 2050 N N . MET A 1 269 ? -22.354 -0.518 -0.635 1.00 88.00 269 MET A N 1
ATOM 2051 C CA . MET A 1 269 ? -22.451 0.010 0.723 1.00 88.00 269 MET A CA 1
ATOM 2052 C C . MET A 1 269 ? -23.898 0.275 1.163 1.00 88.00 269 MET A C 1
ATOM 2054 O O . MET A 1 269 ? -24.147 0.236 2.366 1.00 88.00 269 MET A O 1
ATOM 2058 N N . GLU A 1 270 ? -24.822 0.527 0.229 1.00 92.12 270 GLU A N 1
ATOM 2059 C CA . GLU A 1 270 ? -26.251 0.708 0.524 1.00 92.12 270 GLU A CA 1
ATOM 2060 C C . GLU A 1 270 ? -26.902 -0.638 0.895 1.00 92.12 270 GLU A C 1
ATOM 2062 O O . GLU A 1 270 ? -27.625 -0.741 1.883 1.00 92.12 270 GLU A O 1
ATOM 2067 N N . GLU A 1 271 ? -26.552 -1.703 0.170 1.00 95.12 271 GLU A N 1
ATOM 2068 C CA . GLU A 1 271 ? -27.097 -3.065 0.321 1.00 95.12 271 GLU A CA 1
ATOM 2069 C C . GLU A 1 271 ? -26.473 -3.845 1.501 1.00 95.12 271 GLU A C 1
ATOM 2071 O O . GLU A 1 271 ? -26.726 -5.035 1.696 1.00 95.12 271 GLU A O 1
ATOM 2076 N N . LEU A 1 272 ? -25.647 -3.195 2.330 1.00 91.06 272 LEU A N 1
ATOM 2077 C CA . LEU A 1 272 ? -24.894 -3.846 3.406 1.00 91.06 272 LEU A CA 1
ATOM 2078 C C . LEU A 1 272 ? -25.796 -4.488 4.476 1.00 91.06 272 LEU A C 1
ATOM 2080 O O . LEU A 1 272 ? -25.401 -5.486 5.080 1.00 91.06 272 LEU A O 1
ATOM 2084 N N . ALA A 1 273 ? -26.987 -3.938 4.724 1.00 92.69 273 ALA A N 1
ATOM 2085 C CA . ALA A 1 273 ? -27.955 -4.534 5.646 1.00 92.69 273 ALA A CA 1
ATOM 2086 C C . ALA A 1 273 ? -28.480 -5.876 5.109 1.00 92.69 273 ALA A C 1
ATOM 2088 O O . ALA A 1 273 ? -28.438 -6.881 5.816 1.00 92.69 273 ALA A O 1
ATOM 2089 N N . GLU A 1 274 ? -28.873 -5.922 3.833 1.00 95.25 274 GLU A N 1
ATOM 2090 C CA . GLU A 1 274 ? -29.324 -7.149 3.169 1.00 95.25 274 GLU A CA 1
ATOM 2091 C C . GLU A 1 274 ? -28.193 -8.176 3.051 1.00 95.25 274 GLU A C 1
ATOM 2093 O O . GLU A 1 274 ? -28.395 -9.362 3.314 1.00 95.25 274 GLU A O 1
ATOM 2098 N N . PHE A 1 275 ? -26.974 -7.721 2.742 1.00 94.81 275 PHE A N 1
ATOM 2099 C CA . PHE A 1 275 ? -25.790 -8.574 2.705 1.00 94.81 275 PHE A CA 1
ATOM 2100 C C . PHE A 1 275 ? -25.536 -9.268 4.054 1.00 94.81 275 PHE A C 1
ATOM 2102 O O . PHE A 1 275 ? -25.145 -10.435 4.076 1.00 94.81 275 PHE A O 1
ATOM 2109 N N . ASN A 1 276 ? -25.763 -8.579 5.178 1.00 93.00 276 ASN A N 1
ATOM 2110 C CA . ASN A 1 276 ? -25.628 -9.127 6.534 1.00 93.00 276 ASN A CA 1
ATOM 2111 C C . ASN A 1 276 ? -26.908 -9.807 7.064 1.00 93.00 276 ASN A C 1
ATOM 2113 O O . ASN A 1 276 ? -26.917 -10.235 8.216 1.00 93.00 276 ASN A O 1
ATOM 2117 N N . SER A 1 277 ? -27.980 -9.903 6.271 1.00 94.88 277 SER A N 1
ATOM 2118 C CA . SER A 1 277 ? -29.239 -10.494 6.734 1.00 94.88 277 SER A CA 1
ATOM 2119 C C . SER A 1 277 ? -29.115 -12.006 7.008 1.00 94.88 277 SER A C 1
ATOM 2121 O O . SER A 1 277 ? -28.329 -12.687 6.339 1.00 94.88 277 SER A O 1
ATOM 2123 N N . PRO A 1 278 ? -29.924 -12.570 7.930 1.00 93.50 278 PRO A N 1
ATOM 2124 C CA . PRO A 1 278 ? -29.990 -14.019 8.158 1.00 93.50 278 PRO A CA 1
ATOM 2125 C C . PRO A 1 278 ? -30.415 -14.832 6.924 1.00 93.50 278 PRO A C 1
ATOM 2127 O O . PRO A 1 278 ? -30.108 -16.014 6.840 1.00 93.50 278 PRO A O 1
ATOM 2130 N N . GLY A 1 279 ? -31.086 -14.206 5.949 1.00 95.25 279 GLY A N 1
ATOM 2131 C CA . GLY A 1 279 ? -31.435 -14.821 4.662 1.00 95.25 279 GLY A CA 1
ATOM 2132 C C . GLY A 1 279 ? -30.307 -14.819 3.621 1.00 95.25 279 GLY A C 1
ATOM 2133 O O . GLY A 1 279 ? -30.539 -15.207 2.481 1.00 95.25 279 GLY A O 1
ATOM 2134 N N . ASN A 1 280 ? -29.109 -14.346 3.980 1.00 95.94 280 ASN A N 1
ATOM 2135 C CA . ASN A 1 280 ? -27.931 -14.314 3.111 1.00 95.94 280 ASN A CA 1
ATOM 2136 C C . ASN A 1 280 ? -26.682 -14.847 3.843 1.00 95.94 280 ASN A C 1
ATOM 2138 O O . ASN A 1 280 ? -25.605 -14.260 3.728 1.00 95.94 280 ASN A O 1
ATOM 2142 N N . LEU A 1 281 ? -26.798 -15.881 4.682 1.00 93.62 281 LEU A N 1
ATOM 2143 C CA . LEU A 1 281 ? -25.673 -16.375 5.487 1.00 93.62 281 LEU A CA 1
ATOM 2144 C C . LEU A 1 281 ? -24.530 -16.934 4.626 1.00 93.62 281 LEU A C 1
ATOM 2146 O O . LEU A 1 281 ? -23.385 -16.527 4.841 1.00 93.62 281 LEU A O 1
ATOM 2150 N N . ARG A 1 282 ? -24.836 -17.788 3.638 1.00 94.62 282 ARG A N 1
ATOM 2151 C CA . ARG A 1 282 ? -23.868 -18.431 2.725 1.00 94.62 282 ARG A CA 1
ATOM 2152 C C . ARG A 1 282 ? -23.575 -17.610 1.462 1.00 94.62 282 ARG A C 1
ATOM 2154 O O . ARG A 1 282 ? -22.652 -17.939 0.723 1.00 94.62 282 ARG A O 1
ATOM 2161 N N . GLY A 1 283 ? -24.319 -16.526 1.226 1.00 94.88 283 GLY A N 1
ATOM 2162 C CA . GLY A 1 283 ? -24.198 -15.670 0.034 1.00 94.88 283 GLY A CA 1
ATOM 2163 C C . GLY A 1 283 ? -25.242 -15.963 -1.046 1.00 94.88 283 GLY A C 1
ATOM 2164 O O . GLY A 1 283 ? -25.019 -15.666 -2.218 1.00 94.88 283 GLY A O 1
ATOM 2165 N N . GLU A 1 284 ? -26.369 -16.542 -0.634 1.00 93.69 284 GLU A N 1
ATOM 2166 C CA . GLU A 1 284 ? -27.503 -17.013 -1.429 1.00 93.69 284 GLU A CA 1
ATOM 2167 C C . GLU A 1 284 ? -28.094 -15.914 -2.325 1.00 93.69 284 GLU A C 1
ATOM 2169 O O . GLU A 1 284 ? -28.446 -16.170 -3.474 1.00 93.69 284 G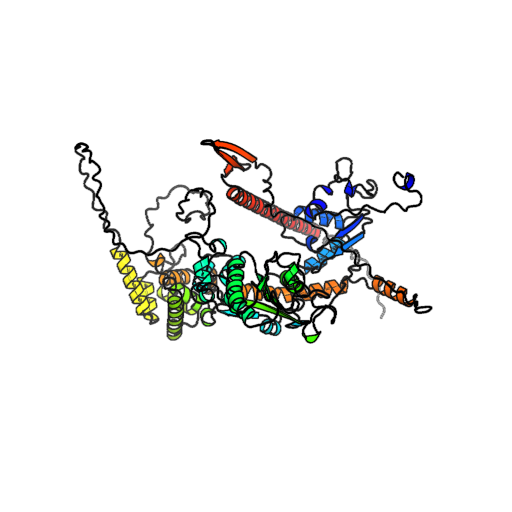LU A O 1
ATOM 2174 N N . ARG A 1 285 ? -28.163 -14.675 -1.819 1.00 94.31 285 ARG A N 1
ATOM 2175 C CA . ARG A 1 285 ? -28.596 -13.491 -2.577 1.00 94.31 285 ARG A CA 1
ATOM 2176 C C . ARG A 1 285 ? -27.399 -12.672 -3.052 1.00 94.31 285 ARG A C 1
ATOM 2178 O O . ARG A 1 285 ? -27.293 -12.349 -4.234 1.00 94.31 285 ARG A O 1
ATOM 2185 N N . PHE A 1 286 ? -26.487 -12.350 -2.136 1.00 96.19 286 PHE A N 1
ATOM 2186 C CA . PHE A 1 286 ? -25.280 -11.571 -2.391 1.00 96.19 286 PHE A CA 1
ATOM 2187 C C . PHE A 1 286 ? -24.032 -12.366 -2.002 1.00 96.19 286 PHE A C 1
ATOM 2189 O O . PHE A 1 286 ? -23.654 -12.406 -0.824 1.00 96.19 286 PHE A O 1
ATOM 2196 N N . ARG A 1 287 ? -23.357 -12.936 -3.006 1.00 95.25 287 ARG A N 1
ATOM 2197 C CA . ARG A 1 287 ? -22.078 -13.636 -2.829 1.00 95.25 287 ARG A CA 1
ATOM 2198 C C . ARG A 1 287 ? -20.935 -12.653 -2.602 1.00 95.25 287 ARG A C 1
ATOM 2200 O O . ARG A 1 287 ? -20.093 -12.887 -1.747 1.00 95.25 287 ARG A O 1
ATOM 2207 N N . GLY A 1 288 ? -20.902 -11.536 -3.327 1.00 91.81 288 GLY A N 1
ATOM 2208 C CA . GLY A 1 288 ? -19.851 -10.522 -3.196 1.00 91.81 288 GLY A CA 1
ATOM 2209 C C . GLY A 1 288 ? -20.321 -9.263 -2.468 1.00 91.81 288 GLY A C 1
ATOM 2210 O O . GLY A 1 288 ? -21.440 -8.814 -2.680 1.00 91.81 288 GLY A O 1
ATOM 2211 N N . ALA A 1 289 ? -19.446 -8.629 -1.689 1.00 91.06 289 ALA A N 1
ATOM 2212 C CA . ALA A 1 289 ? -19.574 -7.225 -1.287 1.00 91.06 289 ALA A CA 1
ATOM 2213 C C . ALA A 1 289 ? -18.264 -6.483 -1.561 1.00 91.06 289 ALA A C 1
ATOM 2215 O O . ALA A 1 289 ? -17.195 -6.945 -1.156 1.00 91.06 289 ALA A O 1
ATOM 2216 N N . THR A 1 290 ? -18.322 -5.314 -2.206 1.00 85.69 290 THR A N 1
ATOM 2217 C CA . THR A 1 290 ? -17.124 -4.475 -2.408 1.00 85.69 290 THR A CA 1
ATOM 2218 C C . THR A 1 290 ? -17.141 -3.279 -1.471 1.00 85.69 290 THR A C 1
ATOM 2220 O O . THR A 1 290 ? -18.142 -2.576 -1.347 1.00 85.69 290 THR A O 1
ATOM 2223 N N . ARG A 1 291 ? -16.025 -3.039 -0.776 1.00 81.44 291 ARG A N 1
ATOM 2224 C CA . ARG A 1 291 ? -16.013 -2.088 0.332 1.00 81.44 291 ARG A CA 1
ATOM 2225 C C . ARG A 1 291 ? -14.735 -1.265 0.418 1.00 81.44 291 ARG A C 1
ATOM 2227 O O . ARG A 1 291 ? -13.626 -1.793 0.422 1.00 81.44 291 ARG A O 1
ATOM 2234 N N . HIS A 1 292 ? -14.915 0.044 0.604 1.00 80.94 292 HIS A N 1
ATOM 2235 C CA . HIS A 1 292 ? -13.858 0.940 1.069 1.00 80.94 292 HIS A CA 1
ATOM 2236 C C . HIS A 1 292 ? -13.673 0.850 2.591 1.00 80.94 292 HIS A C 1
ATOM 2238 O O . HIS A 1 292 ? -14.623 0.540 3.309 1.00 80.94 292 HIS A O 1
ATOM 2244 N N . ASN A 1 293 ? -12.471 1.168 3.089 1.00 66.25 293 ASN A N 1
ATOM 2245 C CA . ASN A 1 293 ? -12.082 1.188 4.506 1.00 66.25 293 ASN A CA 1
ATOM 2246 C C . ASN A 1 293 ? -12.912 2.194 5.338 1.00 66.25 293 ASN A C 1
ATOM 2248 O O . ASN A 1 293 ? -12.425 3.241 5.753 1.00 66.25 293 ASN A O 1
ATOM 2252 N N . CYS A 1 294 ? -14.177 1.859 5.579 1.00 51.62 294 CYS A N 1
ATOM 2253 C CA . CYS A 1 294 ? -15.163 2.620 6.334 1.00 51.62 294 CYS A CA 1
ATOM 2254 C C . CYS A 1 294 ? -15.415 1.930 7.693 1.00 51.62 294 CYS A C 1
ATOM 2256 O O . CYS A 1 294 ? -15.588 0.706 7.706 1.00 51.62 294 CYS A O 1
ATOM 2258 N N . PRO A 1 295 ? -15.462 2.667 8.822 1.00 47.12 295 PRO A N 1
ATOM 2259 C CA . PRO A 1 295 ? -15.380 2.087 10.166 1.00 47.12 295 PRO A CA 1
ATOM 2260 C C . PRO A 1 295 ? -16.568 1.233 10.679 1.00 47.12 295 PRO A C 1
ATOM 2262 O O . PRO A 1 295 ? -16.339 0.462 11.608 1.00 47.12 295 PRO A O 1
ATOM 2265 N N . LYS A 1 296 ? -17.781 1.275 10.099 1.00 43.72 296 LYS A N 1
ATOM 2266 C CA . LYS A 1 296 ? -19.016 0.621 10.635 1.00 43.72 296 LYS A CA 1
ATOM 2267 C C . LYS A 1 296 ? -19.509 -0.555 9.737 1.00 43.72 296 LYS A C 1
ATOM 2269 O O . LYS A 1 296 ? -19.773 -0.272 8.573 1.00 43.72 296 LYS A O 1
ATOM 2274 N N . CYS A 1 297 ? -19.602 -1.841 10.163 1.00 39.38 297 CYS A N 1
ATOM 2275 C CA . CYS A 1 297 ? -19.531 -2.979 9.184 1.00 39.38 297 CYS A CA 1
ATOM 2276 C C . CYS A 1 297 ? -20.523 -4.170 9.110 1.00 39.38 297 CYS A C 1
ATOM 2278 O O . CYS A 1 297 ? -20.789 -4.558 7.978 1.00 39.38 297 CYS A O 1
ATOM 2280 N N . GLY A 1 298 ? -20.936 -4.849 10.188 1.00 39.00 298 GLY A N 1
ATOM 2281 C CA . GLY A 1 298 ? -21.417 -6.256 10.069 1.00 39.00 298 GLY A CA 1
ATOM 2282 C C . GLY A 1 298 ? -20.275 -7.293 9.918 1.00 39.00 298 GLY A C 1
ATOM 2283 O O . GLY A 1 298 ? -19.114 -6.884 9.980 1.00 39.00 298 GLY A O 1
ATOM 2284 N N . ALA A 1 299 ? -20.572 -8.597 9.781 1.00 36.75 299 ALA A N 1
ATOM 2285 C CA . ALA A 1 299 ? -19.634 -9.748 9.828 1.00 36.75 299 ALA A CA 1
ATOM 2286 C C . ALA A 1 299 ? -19.703 -10.640 8.561 1.00 36.75 299 ALA A C 1
ATOM 2288 O O . ALA A 1 299 ? -20.707 -10.618 7.861 1.00 36.75 299 ALA A O 1
ATOM 2289 N N . HIS A 1 300 ? -18.625 -11.360 8.206 1.00 49.41 300 HIS A N 1
ATOM 2290 C CA . HIS A 1 300 ? -18.453 -11.867 6.826 1.00 49.41 300 HIS A CA 1
ATOM 2291 C C . HIS A 1 300 ? -17.674 -13.199 6.738 1.00 49.41 300 HIS A C 1
ATOM 2293 O O . HIS A 1 300 ? -16.583 -13.264 7.301 1.00 49.41 300 HIS A O 1
ATOM 2299 N N . GLN A 1 301 ? -18.175 -14.177 5.958 1.00 34.81 301 GLN A N 1
ATOM 2300 C CA . GLN A 1 301 ? -17.581 -15.521 5.769 1.00 34.81 301 GLN A CA 1
ATOM 2301 C C . GLN A 1 301 ? -16.191 -15.525 5.127 1.00 34.81 301 GLN A C 1
ATOM 2303 O O . GLN A 1 301 ? -15.311 -16.212 5.608 1.00 34.81 301 GLN A O 1
ATOM 2308 N N . THR A 1 302 ? -15.927 -14.762 4.069 1.00 50.91 302 THR A N 1
ATOM 2309 C CA . THR A 1 302 ? -14.592 -14.738 3.439 1.00 50.91 302 THR A CA 1
ATOM 2310 C C . THR A 1 302 ? -14.105 -13.303 3.325 1.00 50.91 302 THR A C 1
ATOM 2312 O O . THR A 1 302 ? -14.872 -12.432 2.921 1.00 50.91 302 THR A O 1
ATOM 2315 N N . SER A 1 303 ? -12.837 -13.017 3.644 1.00 55.62 303 SER A N 1
ATOM 2316 C CA . SER A 1 303 ? -12.280 -11.662 3.506 1.00 55.62 303 SER A CA 1
ATOM 2317 C C . SER A 1 303 ? -11.105 -11.611 2.528 1.00 55.62 303 SER A C 1
ATOM 2319 O O . SER A 1 303 ? -9.999 -12.090 2.773 1.00 55.62 303 SER A O 1
ATOM 2321 N N . ARG A 1 304 ? -11.352 -11.009 1.367 1.00 58.72 304 ARG A N 1
ATOM 2322 C CA . ARG A 1 304 ? -10.405 -10.924 0.255 1.00 58.72 304 ARG A CA 1
ATOM 2323 C C . ARG A 1 304 ? -9.816 -9.518 0.268 1.00 58.72 304 ARG A C 1
ATOM 2325 O O . ARG A 1 304 ? -10.411 -8.533 -0.173 1.00 58.72 304 ARG A O 1
ATOM 2332 N N . GLY A 1 305 ? -8.656 -9.412 0.907 1.00 45.88 305 GLY A N 1
ATOM 2333 C CA . GLY A 1 305 ? -7.922 -8.172 1.101 1.00 45.88 305 GLY A CA 1
ATOM 2334 C C . GLY A 1 305 ? -7.376 -7.634 -0.219 1.00 45.88 305 GLY A C 1
ATOM 2335 O O . GLY A 1 305 ? -6.626 -8.317 -0.918 1.00 45.88 305 GLY A O 1
ATOM 2336 N N . GLY A 1 306 ? -7.730 -6.388 -0.536 1.00 50.66 306 GLY A N 1
ATOM 2337 C CA . GLY A 1 306 ? -7.203 -5.654 -1.682 1.00 50.66 306 GLY A CA 1
ATOM 2338 C C . GLY A 1 306 ? -5.780 -5.123 -1.439 1.00 50.66 306 GLY A C 1
ATOM 2339 O O . GLY A 1 306 ? -4.908 -5.865 -0.991 1.00 50.66 306 GLY A O 1
ATOM 2340 N N . PRO A 1 307 ? -5.463 -3.858 -1.782 1.00 59.62 307 PRO A N 1
ATOM 2341 C CA . PRO A 1 307 ? -4.087 -3.361 -1.732 1.00 59.62 307 PRO A CA 1
ATOM 2342 C C . PRO A 1 307 ? -3.502 -3.430 -0.316 1.00 59.62 307 PRO A C 1
ATOM 2344 O O . PRO A 1 307 ? -4.119 -2.940 0.629 1.00 59.62 307 PRO A O 1
ATOM 2347 N N . ALA A 1 308 ? -2.293 -3.992 -0.197 1.00 64.12 308 ALA A N 1
ATOM 2348 C CA . ALA A 1 308 ? -1.657 -4.319 1.078 1.00 64.12 308 ALA A CA 1
ATOM 2349 C C . ALA A 1 308 ? -1.734 -3.170 2.094 1.00 64.12 308 ALA A C 1
ATOM 2351 O O . ALA A 1 308 ? -1.228 -2.069 1.844 1.00 64.12 308 ALA A O 1
ATOM 2352 N N . SER A 1 309 ? -2.359 -3.437 3.246 1.00 75.12 309 SER A N 1
ATOM 2353 C CA . SER A 1 309 ? -2.419 -2.509 4.377 1.00 75.12 309 SER A CA 1
ATOM 2354 C C . SER A 1 309 ? -1.013 -2.055 4.754 1.00 75.12 309 SER A C 1
ATOM 2356 O O . SER A 1 309 ? -0.101 -2.864 4.887 1.00 75.12 309 SER A O 1
ATOM 2358 N N . ALA A 1 310 ? -0.826 -0.743 4.907 1.00 80.69 310 ALA A N 1
ATOM 2359 C CA . ALA A 1 310 ? 0.501 -0.180 5.159 1.00 80.69 310 ALA A CA 1
ATOM 2360 C C . ALA A 1 310 ? 1.035 -0.482 6.571 1.00 80.69 310 ALA A C 1
ATOM 2362 O O . ALA A 1 310 ? 2.232 -0.341 6.796 1.00 80.69 310 ALA A O 1
ATOM 2363 N N . THR A 1 311 ? 0.161 -0.859 7.512 1.00 89.19 311 THR A N 1
ATOM 2364 C CA . THR A 1 311 ? 0.499 -1.086 8.924 1.00 89.19 311 THR A CA 1
ATOM 2365 C C . THR A 1 311 ? -0.247 -2.306 9.487 1.00 89.19 311 THR A C 1
ATOM 2367 O O . THR A 1 311 ? -1.337 -2.625 8.993 1.00 89.19 311 THR A O 1
ATOM 2370 N N . PRO A 1 312 ? 0.297 -2.995 10.514 1.00 90.31 312 PRO A N 1
ATOM 2371 C CA . PRO A 1 312 ? -0.338 -4.173 11.112 1.00 90.31 312 PRO A CA 1
ATOM 2372 C C . PRO A 1 312 ? -1.733 -3.882 11.666 1.00 90.31 312 PRO A C 1
ATOM 2374 O O . PRO A 1 312 ? -2.668 -4.625 11.387 1.00 90.31 312 PRO A O 1
ATOM 2377 N N . SER A 1 313 ? -1.917 -2.757 12.359 1.00 88.75 313 SER A N 1
ATOM 2378 C CA . SER A 1 313 ? -3.228 -2.381 12.897 1.00 88.75 313 SER A CA 1
ATOM 2379 C C . SER A 1 313 ? -4.267 -2.144 11.800 1.00 88.75 313 SER A C 1
ATOM 2381 O O . SER A 1 313 ? -5.403 -2.587 11.924 1.00 88.75 313 SER A O 1
ATOM 2383 N N . ALA A 1 314 ? -3.877 -1.558 10.661 1.00 88.94 314 ALA A N 1
ATOM 2384 C CA . ALA A 1 314 ? -4.777 -1.434 9.516 1.00 88.94 314 ALA A CA 1
ATOM 2385 C C . ALA A 1 314 ? -5.162 -2.800 8.917 1.00 88.94 314 ALA A C 1
ATOM 2387 O O . ALA A 1 314 ? -6.268 -2.933 8.396 1.00 88.94 314 ALA A O 1
ATOM 2388 N N . LEU A 1 315 ? -4.301 -3.826 8.994 1.00 91.38 315 LEU A N 1
ATOM 2389 C CA . LEU A 1 315 ? -4.680 -5.205 8.659 1.00 91.38 315 LEU A CA 1
ATOM 2390 C C . LEU A 1 315 ? -5.658 -5.777 9.699 1.00 91.38 315 LEU A C 1
ATOM 2392 O O . LEU A 1 315 ? -6.724 -6.249 9.310 1.00 91.38 315 LEU A O 1
ATOM 2396 N N . VAL A 1 316 ? -5.349 -5.672 10.997 1.00 91.00 316 VAL A N 1
ATOM 2397 C CA . VAL A 1 316 ? -6.206 -6.157 12.099 1.00 91.00 316 VAL A CA 1
ATOM 2398 C C . VAL A 1 316 ? -7.599 -5.527 12.046 1.00 91.00 316 VAL A C 1
ATOM 2400 O O . VAL A 1 316 ? -8.592 -6.248 12.057 1.00 91.00 316 VAL A O 1
ATOM 2403 N N . GLN A 1 317 ? -7.696 -4.206 11.883 1.00 88.38 317 GLN A N 1
ATOM 2404 C CA . GLN A 1 317 ? -8.972 -3.500 11.725 1.00 88.38 317 GLN A CA 1
ATOM 2405 C C . GLN A 1 317 ? -9.716 -3.875 10.442 1.00 88.38 317 GLN A C 1
ATOM 2407 O O . GLN A 1 317 ? -10.933 -3.741 10.397 1.00 88.38 317 GLN A O 1
ATOM 2412 N N . SER A 1 318 ? -9.018 -4.270 9.375 1.00 88.25 318 SER A N 1
ATOM 2413 C CA . SER A 1 318 ? -9.651 -4.648 8.105 1.00 88.25 318 SER A CA 1
ATOM 2414 C C . SER A 1 318 ? -10.232 -6.059 8.183 1.00 88.25 318 SER A C 1
ATOM 2416 O O . SER A 1 318 ? -11.404 -6.253 7.879 1.00 88.25 318 SER A O 1
ATOM 2418 N N . VAL A 1 319 ? -9.447 -7.022 8.668 1.00 90.94 319 VAL A N 1
ATOM 2419 C CA . VAL A 1 319 ? -9.847 -8.434 8.793 1.00 90.94 319 VAL A CA 1
ATOM 2420 C C . VAL A 1 319 ? -10.814 -8.644 9.966 1.00 90.94 319 VAL A C 1
ATOM 2422 O O . VAL A 1 319 ? -11.793 -9.375 9.842 1.00 90.94 319 VAL A O 1
ATOM 2425 N N . GLY A 1 320 ? -10.645 -7.915 11.074 1.00 89.88 320 GLY A N 1
ATOM 2426 C CA . GLY A 1 320 ? -11.571 -7.917 12.216 1.00 89.88 320 GLY A CA 1
ATOM 2427 C C . GLY A 1 320 ? -12.980 -7.387 11.903 1.00 89.88 320 GLY A C 1
ATOM 2428 O O . GLY A 1 320 ? -13.877 -7.492 12.734 1.00 89.88 320 GLY A O 1
ATOM 2429 N N . ARG A 1 321 ? -13.214 -6.840 10.700 1.00 86.31 321 ARG A N 1
ATOM 2430 C CA . ARG A 1 321 ? -14.571 -6.550 10.199 1.00 86.31 321 ARG A CA 1
ATOM 2431 C C . ARG A 1 321 ? -15.293 -7.818 9.763 1.00 86.31 321 ARG A C 1
ATOM 2433 O O . ARG A 1 321 ? -16.497 -7.894 9.9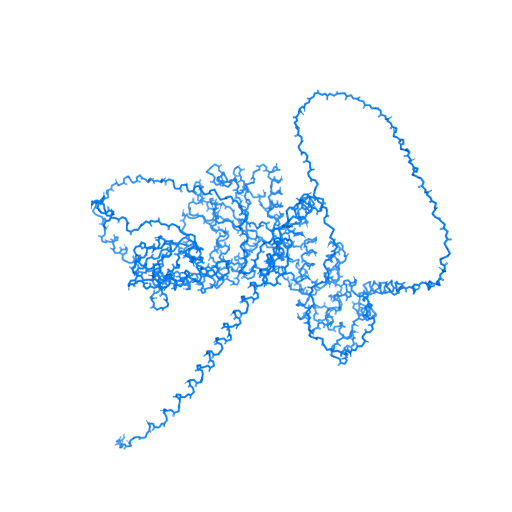53 1.00 86.31 321 ARG A O 1
ATOM 2440 N N . ALA A 1 322 ? -14.578 -8.799 9.222 1.00 90.88 322 ALA A N 1
ATOM 2441 C CA . ALA A 1 322 ? -15.128 -10.115 8.918 1.00 90.88 322 ALA A CA 1
ATOM 2442 C C . ALA A 1 322 ? -15.247 -10.965 10.195 1.00 90.88 322 ALA A C 1
ATOM 2444 O O . ALA A 1 322 ? -16.316 -11.496 10.491 1.00 90.88 322 ALA A O 1
ATOM 2445 N N . ILE A 1 323 ? -14.180 -10.994 11.003 1.00 92.25 323 ILE A N 1
ATOM 2446 C CA . ILE A 1 323 ? -14.068 -11.801 12.228 1.00 92.25 323 ILE A CA 1
ATOM 2447 C C . ILE A 1 323 ? -14.684 -11.063 13.430 1.00 92.25 323 ILE A C 1
ATOM 2449 O O . ILE A 1 323 ? -13.976 -10.510 14.276 1.00 92.25 323 ILE A O 1
ATOM 2453 N N . ARG A 1 324 ? -16.019 -11.049 13.508 1.00 91.19 324 ARG A N 1
ATOM 2454 C CA . ARG A 1 324 ? -16.772 -10.504 14.653 1.00 91.19 324 ARG A CA 1
ATOM 2455 C C . ARG A 1 324 ? -17.302 -11.597 15.574 1.00 91.19 324 ARG A C 1
ATOM 2457 O O . ARG A 1 324 ? -17.612 -12.697 15.122 1.00 91.19 324 ARG A O 1
ATOM 2464 N N . MET A 1 325 ? -17.473 -11.236 16.844 1.00 91.50 325 MET A N 1
ATOM 2465 C CA . MET A 1 325 ? -18.154 -12.060 17.840 1.00 91.50 325 MET A CA 1
ATOM 2466 C C . MET A 1 325 ? -19.595 -12.337 17.394 1.00 91.50 325 MET A C 1
ATOM 2468 O O . MET A 1 325 ? -20.272 -11.409 16.952 1.00 91.50 325 MET A O 1
ATOM 2472 N N . TYR A 1 326 ? -20.027 -13.599 17.450 1.00 92.56 326 TYR A N 1
ATOM 2473 C CA . TYR A 1 326 ? -21.313 -14.105 16.939 1.00 92.56 326 TYR A CA 1
ATOM 2474 C C . TYR A 1 326 ? -21.613 -13.793 15.462 1.00 92.56 326 TYR A C 1
ATOM 2476 O O . TYR A 1 326 ? -22.725 -14.022 14.997 1.00 92.56 326 TYR A O 1
ATOM 2484 N N . GLY A 1 327 ? -20.634 -13.308 14.692 1.00 90.12 327 GLY A N 1
ATOM 2485 C CA . GLY A 1 327 ? -20.863 -12.813 13.333 1.00 90.12 327 GLY A CA 1
ATOM 2486 C C . GLY A 1 327 ? -21.263 -13.879 12.309 1.00 90.12 327 GLY A C 1
ATOM 2487 O O . GLY A 1 327 ? -21.656 -13.534 11.203 1.00 90.12 327 GLY A O 1
ATOM 2488 N N . HIS A 1 328 ? -21.106 -15.152 12.670 1.00 92.62 328 HIS A N 1
ATOM 2489 C CA . HIS A 1 328 ? -21.397 -16.332 11.849 1.00 92.62 328 HIS A CA 1
ATOM 2490 C C . HIS A 1 328 ? -22.423 -17.249 12.536 1.00 92.62 328 HIS A C 1
ATOM 2492 O O . HIS A 1 328 ? -22.619 -18.392 12.130 1.00 92.62 328 HIS A O 1
ATOM 2498 N N . ARG A 1 329 ? -23.076 -16.757 13.599 1.00 90.50 329 ARG A N 1
ATOM 2499 C CA . ARG A 1 329 ? -24.110 -17.492 14.326 1.00 90.50 329 ARG A CA 1
ATOM 2500 C C . ARG A 1 329 ? -25.280 -17.772 13.377 1.00 90.50 329 ARG A C 1
ATOM 2502 O O . ARG A 1 329 ? -25.794 -16.848 12.755 1.00 90.50 329 ARG A O 1
ATOM 2509 N N . GLY A 1 330 ? -25.674 -19.040 13.278 1.00 92.19 330 GLY A N 1
ATOM 2510 C CA . GLY A 1 330 ? -26.639 -19.536 12.288 1.00 92.19 330 GLY A CA 1
ATOM 2511 C C . GLY A 1 330 ? -26.014 -20.426 11.207 1.00 92.19 330 GLY A C 1
ATOM 2512 O O . GLY A 1 330 ? -26.741 -21.132 10.519 1.00 92.19 330 GLY A O 1
ATOM 2513 N N . LEU A 1 331 ? -24.682 -20.446 11.088 1.00 95.44 331 LEU A N 1
ATOM 2514 C CA . LEU A 1 331 ? -23.946 -21.427 10.285 1.00 95.44 331 LEU A CA 1
ATOM 2515 C C . LEU A 1 331 ? -23.487 -22.617 11.157 1.00 95.44 331 LEU A C 1
ATOM 2517 O O . LEU A 1 331 ? -23.184 -22.400 12.338 1.00 95.44 331 LEU A O 1
ATOM 2521 N N . PRO A 1 332 ? -23.379 -23.839 10.596 1.00 95.62 332 PRO A N 1
ATOM 2522 C CA . PRO A 1 332 ? -22.687 -24.967 11.232 1.00 95.62 332 PRO A CA 1
ATOM 2523 C C . PRO A 1 332 ? -21.254 -24.600 11.642 1.00 95.62 332 PRO A C 1
ATOM 2525 O O . PRO A 1 332 ? -20.632 -23.762 10.989 1.00 95.62 332 PRO A O 1
ATOM 2528 N N . GLU A 1 333 ? -20.717 -25.184 12.718 1.00 93.25 333 GLU A N 1
ATOM 2529 C CA . GLU A 1 333 ? -19.418 -24.778 13.290 1.00 93.25 333 GLU A CA 1
ATOM 2530 C C . GLU A 1 333 ? -18.260 -24.933 12.286 1.00 93.25 333 GLU A C 1
ATOM 2532 O O . GLU A 1 333 ? -17.390 -24.067 12.190 1.00 93.25 333 GLU A O 1
ATOM 2537 N N . GLU A 1 334 ? -18.308 -25.976 11.460 1.00 94.44 334 GLU A N 1
ATOM 2538 C CA . GLU A 1 334 ? -17.394 -26.235 10.351 1.00 94.44 334 GLU A CA 1
ATOM 2539 C C . GLU A 1 334 ? -17.404 -25.124 9.278 1.00 94.44 334 GLU A C 1
ATOM 2541 O O . GLU A 1 334 ? -16.363 -24.810 8.696 1.00 94.44 334 GLU A O 1
ATOM 2546 N N . GLU A 1 335 ? -18.546 -24.456 9.078 1.00 94.81 335 GLU A N 1
ATOM 2547 C CA . GLU A 1 335 ? -18.715 -23.316 8.168 1.00 94.81 335 GLU A CA 1
ATOM 2548 C C . GLU A 1 335 ? -18.422 -21.958 8.833 1.00 94.81 335 GLU A C 1
ATOM 2550 O O . GLU A 1 335 ? -18.311 -20.939 8.145 1.00 94.81 335 GLU A O 1
ATOM 2555 N N . GLN A 1 336 ? -18.238 -21.902 10.159 1.00 95.25 336 GLN A N 1
ATOM 2556 C CA . GLN A 1 336 ? -17.843 -20.683 10.880 1.00 95.25 336 GLN A CA 1
ATOM 2557 C C . GLN A 1 336 ? -16.337 -20.405 10.733 1.00 95.25 336 GLN A C 1
ATOM 2559 O O . GLN A 1 336 ? -15.618 -20.173 11.706 1.00 95.25 336 GLN A O 1
ATOM 2564 N N . THR A 1 337 ? -15.849 -20.395 9.494 1.00 95.12 337 THR A N 1
ATOM 2565 C CA . THR A 1 337 ? -14.446 -20.165 9.142 1.00 95.12 337 THR A CA 1
ATOM 2566 C C . THR A 1 337 ? -14.314 -18.935 8.248 1.00 95.12 337 THR A C 1
ATOM 2568 O O . THR A 1 337 ? -15.018 -18.815 7.253 1.00 95.12 337 THR A O 1
ATOM 2571 N N . VAL A 1 338 ? -13.368 -18.044 8.570 1.00 95.81 338 VAL A N 1
ATOM 2572 C CA . VAL A 1 338 ? -12.999 -16.892 7.740 1.00 95.81 338 VAL A CA 1
ATOM 2573 C C . VAL A 1 338 ? -11.652 -17.089 7.074 1.00 95.81 338 VAL A C 1
ATOM 2575 O O . VAL A 1 338 ? -10.600 -16.888 7.687 1.00 95.81 338 VAL A O 1
ATOM 2578 N N . THR A 1 339 ? -11.678 -17.401 5.779 1.00 96.06 339 THR A N 1
ATOM 2579 C CA . THR A 1 339 ? -10.471 -17.391 4.949 1.00 96.06 339 THR A CA 1
ATOM 2580 C C . THR A 1 339 ? -10.106 -15.956 4.569 1.00 96.06 339 THR A C 1
ATOM 2582 O O . THR A 1 339 ? -10.934 -15.174 4.093 1.00 96.06 339 THR A O 1
ATOM 2585 N N . THR A 1 340 ? -8.847 -15.593 4.812 1.00 95.44 340 THR A N 1
ATOM 2586 C CA . THR A 1 340 ? -8.286 -14.270 4.552 1.00 95.44 340 THR A CA 1
ATOM 2587 C C . THR A 1 340 ? -7.157 -14.362 3.535 1.00 95.44 340 THR A C 1
ATOM 2589 O O . THR A 1 340 ? -6.098 -14.924 3.821 1.00 95.44 340 THR A O 1
ATOM 2592 N N . THR A 1 341 ? -7.352 -13.727 2.381 1.00 95.94 341 THR A N 1
ATOM 2593 C CA . THR A 1 341 ? -6.390 -13.723 1.269 1.00 95.94 341 THR A CA 1
ATOM 2594 C C . THR A 1 341 ? -5.931 -12.302 0.973 1.00 95.94 341 THR A C 1
ATOM 2596 O O . THR A 1 341 ? -6.762 -11.415 0.796 1.00 95.94 341 THR A O 1
ATOM 2599 N N . LEU A 1 342 ? -4.620 -12.066 0.890 1.00 94.94 342 LEU A N 1
ATOM 2600 C CA . LEU A 1 342 ? -4.036 -10.784 0.495 1.00 94.94 342 LEU A CA 1
ATOM 2601 C C . LEU A 1 342 ? -3.431 -10.864 -0.909 1.00 94.94 342 LEU A C 1
ATOM 2603 O O . LEU A 1 342 ? -2.450 -11.569 -1.142 1.00 94.94 342 LEU A O 1
ATOM 2607 N N . TRP A 1 343 ? -3.958 -10.059 -1.825 1.00 96.81 343 TRP A N 1
ATOM 2608 C CA . TRP A 1 343 ? -3.464 -9.991 -3.196 1.00 96.81 343 TRP A CA 1
ATOM 2609 C C . TRP A 1 343 ? -2.309 -8.987 -3.329 1.00 96.81 343 TRP A C 1
ATOM 2611 O O . TRP A 1 343 ? -2.435 -7.810 -2.975 1.00 96.81 343 TRP A O 1
ATOM 2621 N N . VAL A 1 344 ? -1.177 -9.433 -3.878 1.00 96.44 344 VAL A N 1
ATOM 2622 C CA . VAL A 1 344 ? 0.064 -8.650 -4.023 1.00 96.44 344 VAL A CA 1
ATOM 2623 C C . VAL A 1 344 ? 0.528 -8.700 -5.472 1.00 96.44 344 VAL A C 1
ATOM 2625 O O . VAL A 1 344 ? 0.869 -9.765 -5.985 1.00 96.44 344 VAL A O 1
ATOM 2628 N N . ALA A 1 345 ? 0.570 -7.547 -6.141 1.00 97.38 345 ALA A N 1
ATOM 2629 C CA . ALA A 1 345 ? 1.167 -7.470 -7.469 1.00 97.38 345 ALA A CA 1
ATOM 2630 C C . ALA A 1 345 ? 2.696 -7.584 -7.354 1.00 97.38 345 ALA A C 1
ATOM 2632 O O . ALA A 1 345 ? 3.292 -6.881 -6.543 1.00 97.38 345 ALA A O 1
ATOM 2633 N N . GLY A 1 346 ? 3.347 -8.417 -8.159 1.00 97.81 346 GLY A N 1
ATOM 2634 C CA . GLY A 1 346 ? 4.803 -8.582 -8.198 1.00 97.81 346 GLY A CA 1
ATOM 2635 C C . GLY A 1 346 ? 5.383 -8.281 -9.576 1.00 97.81 346 GLY A C 1
ATOM 2636 O O . GLY A 1 346 ? 4.690 -8.382 -10.590 1.00 97.81 346 GLY A O 1
ATOM 2637 N N . LEU A 1 347 ? 6.667 -7.924 -9.627 1.00 98.06 347 LEU A N 1
ATOM 2638 C CA . LEU A 1 347 ? 7.384 -7.827 -10.903 1.00 98.06 347 LEU A CA 1
ATOM 2639 C C . LEU A 1 347 ? 7.674 -9.240 -11.451 1.00 98.06 347 LEU A C 1
ATOM 2641 O O . LEU A 1 347 ? 7.946 -10.146 -10.652 1.00 98.06 347 LEU A O 1
ATOM 2645 N N . PRO A 1 348 ? 7.662 -9.458 -12.782 1.00 98.19 348 PRO A N 1
ATOM 2646 C CA . PRO A 1 348 ? 8.040 -10.741 -13.374 1.00 98.19 348 PRO A CA 1
ATOM 2647 C C . PRO A 1 348 ? 9.412 -11.198 -12.883 1.00 98.19 348 PRO A C 1
ATOM 2649 O O . PRO A 1 348 ? 10.328 -10.383 -12.822 1.00 98.19 348 PRO A O 1
ATOM 2652 N N . ARG A 1 349 ? 9.589 -12.497 -12.592 1.00 97.75 349 ARG A N 1
ATOM 2653 C CA . ARG A 1 349 ? 10.852 -13.039 -12.038 1.00 97.75 349 ARG A CA 1
ATOM 2654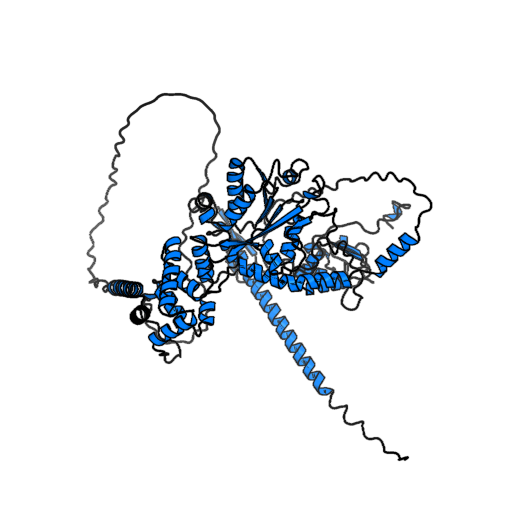 C C . ARG A 1 349 ? 12.094 -12.599 -12.826 1.00 97.75 349 ARG A C 1
ATOM 2656 O O . ARG A 1 349 ? 13.096 -12.236 -12.226 1.00 97.75 349 ARG A O 1
ATOM 2663 N N . TRP A 1 350 ? 12.002 -12.565 -14.158 1.00 97.75 350 TRP A N 1
ATOM 2664 C CA . TRP A 1 350 ? 13.097 -12.141 -15.038 1.00 97.75 350 TRP A CA 1
ATOM 2665 C C . TRP A 1 350 ? 13.492 -10.662 -14.872 1.00 97.75 350 TRP A C 1
ATOM 2667 O O . TRP A 1 350 ? 14.619 -10.318 -15.197 1.00 97.75 350 TRP A O 1
ATOM 2677 N N . MET A 1 351 ? 12.597 -9.801 -14.372 1.00 97.50 351 MET A N 1
ATOM 2678 C CA . MET A 1 351 ? 12.812 -8.363 -14.150 1.00 97.50 351 MET A CA 1
ATOM 2679 C C . MET A 1 351 ? 13.279 -8.045 -12.714 1.00 97.50 351 MET A C 1
ATOM 2681 O O . MET A 1 351 ? 13.576 -6.895 -12.403 1.00 97.50 351 MET A O 1
ATOM 2685 N N . GLN A 1 352 ? 13.388 -9.044 -11.830 1.00 97.00 352 GLN A N 1
ATOM 2686 C CA . GLN A 1 352 ? 13.795 -8.861 -10.426 1.00 97.00 352 GLN A CA 1
ATOM 2687 C C . GLN A 1 352 ? 15.316 -8.671 -10.240 1.00 97.00 352 GLN A C 1
ATOM 2689 O O . GLN A 1 352 ? 15.814 -8.784 -9.124 1.00 97.00 352 GLN A O 1
ATOM 2694 N N . SER A 1 353 ? 16.067 -8.358 -11.302 1.00 97.94 353 SER A N 1
ATOM 2695 C CA . SER A 1 353 ? 17.454 -7.883 -11.212 1.00 97.94 353 SER A CA 1
ATOM 2696 C C . SER A 1 353 ? 17.562 -6.433 -11.707 1.00 97.94 353 SER A C 1
ATOM 2698 O O . SER A 1 353 ? 16.857 -6.059 -12.652 1.00 97.94 353 SER A O 1
ATOM 2700 N N . PRO A 1 354 ? 18.455 -5.599 -11.134 1.00 98.25 354 PRO A N 1
ATOM 2701 C CA . PRO A 1 354 ? 18.651 -4.227 -11.607 1.00 98.25 354 PRO A CA 1
ATOM 2702 C C . PRO A 1 354 ? 19.037 -4.155 -13.093 1.00 98.25 354 PRO A C 1
ATOM 2704 O O . PRO A 1 354 ? 18.545 -3.286 -13.811 1.00 98.25 354 PRO A O 1
ATOM 2707 N N . LEU A 1 355 ? 19.833 -5.118 -13.579 1.00 98.44 355 LEU A N 1
ATOM 2708 C CA . LEU A 1 355 ? 20.194 -5.263 -14.994 1.00 98.44 355 LEU A CA 1
ATOM 2709 C C . LEU A 1 355 ? 18.961 -5.477 -15.890 1.00 98.44 355 LEU A C 1
ATOM 2711 O O . LEU A 1 355 ? 18.828 -4.842 -16.936 1.00 98.44 355 LEU A O 1
ATOM 2715 N N . ALA A 1 356 ? 18.023 -6.332 -15.476 1.00 98.25 356 ALA A N 1
ATOM 2716 C CA . ALA A 1 356 ? 16.814 -6.594 -16.249 1.00 98.25 356 ALA A CA 1
ATOM 2717 C C . ALA A 1 356 ? 15.799 -5.442 -16.188 1.00 98.25 356 ALA A C 1
ATOM 2719 O O . ALA A 1 356 ? 15.161 -5.132 -17.196 1.00 98.25 356 ALA A O 1
ATOM 2720 N N . ALA A 1 357 ? 15.691 -4.755 -15.048 1.00 97.88 357 ALA A N 1
ATOM 2721 C CA . ALA A 1 357 ? 14.906 -3.527 -14.935 1.00 97.88 357 ALA A CA 1
ATOM 2722 C C . ALA A 1 357 ? 15.481 -2.396 -15.817 1.00 97.88 357 ALA A C 1
ATOM 2724 O O . ALA A 1 357 ? 14.724 -1.674 -16.474 1.00 97.88 357 ALA A O 1
ATOM 2725 N N . TRP A 1 358 ? 16.812 -2.277 -15.902 1.00 98.19 358 TRP A N 1
ATOM 2726 C CA . TRP A 1 358 ? 17.497 -1.372 -16.832 1.00 98.19 358 TRP A CA 1
ATOM 2727 C C . TRP A 1 358 ? 17.202 -1.743 -18.294 1.00 98.19 358 TRP A C 1
ATOM 2729 O O . TRP A 1 358 ? 16.771 -0.894 -19.079 1.00 98.19 358 TRP A O 1
ATOM 2739 N N . ALA A 1 359 ? 17.327 -3.027 -18.645 1.00 98.12 359 ALA A N 1
ATOM 2740 C CA . ALA A 1 359 ? 17.053 -3.529 -19.990 1.00 98.12 359 ALA A CA 1
ATOM 2741 C C . ALA A 1 359 ? 15.588 -3.319 -20.414 1.00 98.12 359 ALA A C 1
ATOM 2743 O O . ALA A 1 359 ? 15.327 -2.988 -21.571 1.00 98.12 359 ALA A O 1
ATOM 2744 N N . PHE A 1 360 ? 14.627 -3.434 -19.489 1.00 97.88 360 PHE A N 1
ATOM 2745 C CA . PHE A 1 360 ? 13.222 -3.095 -19.743 1.00 97.88 360 PHE A CA 1
ATOM 2746 C C . PHE A 1 360 ? 13.057 -1.624 -20.137 1.00 97.88 360 PHE A C 1
ATOM 2748 O O . PHE A 1 360 ? 12.429 -1.308 -21.151 1.00 97.88 360 PHE A O 1
ATOM 2755 N N . ARG A 1 361 ? 13.707 -0.711 -19.411 1.00 96.62 361 ARG A N 1
ATOM 2756 C CA . ARG A 1 361 ? 13.656 0.732 -19.696 1.00 96.62 361 ARG A CA 1
ATOM 2757 C C . ARG A 1 361 ? 14.317 1.126 -21.004 1.00 96.62 361 ARG A C 1
ATOM 2759 O O . ARG A 1 361 ? 13.790 2.003 -21.694 1.00 96.62 361 ARG A O 1
ATOM 2766 N N . ALA A 1 362 ? 15.388 0.441 -21.393 1.00 96.88 362 ALA A N 1
ATOM 2767 C CA . ALA A 1 362 ? 16.004 0.607 -22.705 1.00 96.88 362 ALA A CA 1
ATOM 2768 C C . ALA A 1 362 ? 15.032 0.305 -23.872 1.00 96.88 362 ALA A C 1
ATOM 2770 O O . ALA A 1 362 ? 15.228 0.804 -24.979 1.00 96.88 362 ALA A O 1
ATOM 2771 N N . GLN A 1 363 ? 13.939 -0.440 -23.638 1.00 96.81 363 GLN A N 1
ATOM 2772 C CA . GLN A 1 363 ? 12.926 -0.779 -24.653 1.00 96.81 363 GLN A CA 1
ATOM 2773 C C . GLN A 1 363 ? 11.644 0.079 -24.601 1.00 96.81 363 GLN A C 1
ATOM 2775 O O . GLN A 1 363 ? 10.710 -0.172 -25.363 1.00 96.81 363 GLN A O 1
ATOM 2780 N N . ARG A 1 364 ? 11.588 1.132 -23.769 1.00 93.56 364 ARG A N 1
ATOM 2781 C CA . ARG A 1 364 ? 10.377 1.930 -23.440 1.00 93.56 364 ARG A CA 1
ATOM 2782 C C . ARG A 1 364 ? 9.542 2.484 -24.612 1.00 93.56 364 ARG A C 1
ATOM 2784 O O . ARG A 1 364 ? 8.393 2.872 -24.401 1.00 93.56 364 ARG A O 1
ATOM 2791 N N . ARG A 1 365 ? 10.093 2.558 -25.827 1.00 91.88 365 ARG A N 1
ATOM 2792 C CA . ARG A 1 365 ? 9.391 3.028 -27.039 1.00 91.88 365 ARG A CA 1
ATOM 2793 C C . ARG A 1 365 ? 8.529 1.971 -27.740 1.00 91.88 365 ARG A C 1
ATOM 2795 O O . ARG A 1 365 ? 7.785 2.352 -28.634 1.00 91.88 365 ARG A O 1
ATOM 2802 N N . ARG A 1 366 ? 8.649 0.689 -27.389 1.00 92.81 366 ARG A N 1
ATOM 2803 C CA . ARG A 1 366 ? 7.878 -0.401 -28.011 1.00 92.81 366 ARG A CA 1
ATOM 2804 C C . ARG A 1 366 ? 6.474 -0.525 -27.412 1.00 92.81 366 ARG A C 1
ATOM 2806 O O . ARG A 1 366 ? 6.222 -0.002 -26.321 1.00 92.81 366 ARG A O 1
ATOM 2813 N N . GLU A 1 367 ? 5.585 -1.263 -28.073 1.00 95.75 367 GLU A N 1
ATOM 2814 C CA . GLU A 1 367 ? 4.332 -1.720 -27.458 1.00 95.75 367 GLU A CA 1
ATOM 2815 C C . GLU A 1 367 ? 4.593 -2.648 -26.258 1.00 95.75 367 GLU A C 1
ATOM 2817 O O . GLU A 1 367 ? 5.708 -3.152 -26.128 1.00 95.75 367 GLU A O 1
ATOM 2822 N N . PRO A 1 368 ? 3.656 -2.805 -25.300 1.00 95.00 368 PRO A N 1
ATOM 2823 C CA . PRO A 1 368 ? 3.962 -3.440 -24.016 1.00 95.00 368 PRO A CA 1
ATOM 2824 C C . PRO A 1 368 ? 4.525 -4.866 -24.130 1.00 95.00 368 PRO A C 1
ATOM 2826 O O . PRO A 1 368 ? 5.499 -5.198 -23.456 1.00 95.00 368 PRO A O 1
ATOM 2829 N N . GLU A 1 369 ? 3.967 -5.678 -25.025 1.00 94.69 369 GLU A N 1
ATOM 2830 C CA . GLU A 1 369 ? 4.386 -7.067 -25.271 1.00 94.69 369 GLU A CA 1
ATOM 2831 C C . GLU A 1 369 ? 5.762 -7.141 -25.953 1.00 94.69 369 GLU A C 1
ATOM 2833 O O . GLU A 1 369 ? 6.646 -7.904 -25.545 1.00 94.69 369 GLU A O 1
ATOM 2838 N N . ASP A 1 370 ? 5.990 -6.268 -26.936 1.00 96.56 370 ASP A N 1
ATOM 2839 C CA . ASP A 1 370 ? 7.284 -6.075 -27.592 1.00 96.56 370 ASP A CA 1
ATOM 2840 C C . ASP A 1 370 ? 8.356 -5.523 -26.644 1.00 96.56 370 ASP A C 1
ATOM 2842 O O . ASP A 1 370 ? 9.545 -5.809 -26.809 1.00 96.56 370 ASP A O 1
ATOM 2846 N N . MET A 1 371 ? 7.957 -4.709 -25.665 1.00 96.31 371 MET A N 1
ATOM 2847 C CA . MET A 1 371 ? 8.835 -4.131 -24.653 1.00 96.31 371 MET A CA 1
ATOM 2848 C C . MET A 1 371 ? 9.338 -5.224 -23.708 1.00 96.31 371 MET A C 1
ATOM 2850 O O . MET A 1 371 ? 10.547 -5.321 -23.507 1.00 96.31 371 MET A O 1
ATOM 2854 N N . GLU A 1 372 ? 8.456 -6.095 -23.203 1.00 97.50 372 GLU A N 1
ATOM 2855 C CA . GLU A 1 372 ? 8.862 -7.282 -22.438 1.00 97.50 372 GLU A CA 1
ATOM 2856 C C . GLU A 1 372 ? 9.726 -8.237 -23.270 1.00 97.50 372 GLU A C 1
ATOM 2858 O O . GLU A 1 372 ? 10.817 -8.620 -22.844 1.00 97.50 372 GLU A O 1
ATOM 2863 N N . SER A 1 373 ? 9.280 -8.599 -24.474 1.00 97.69 373 SER A N 1
ATOM 2864 C CA . SER A 1 373 ? 9.995 -9.548 -25.336 1.00 97.69 373 SER A CA 1
ATOM 2865 C C . SER A 1 373 ? 11.363 -9.010 -25.765 1.00 97.69 373 SER A C 1
ATOM 2867 O O . SER A 1 373 ? 12.361 -9.733 -25.758 1.00 97.69 373 SER A O 1
ATOM 2869 N N . GLY A 1 374 ? 11.443 -7.716 -26.088 1.00 97.19 374 GLY A N 1
ATOM 2870 C CA . GLY A 1 374 ? 12.689 -7.007 -26.364 1.00 97.19 374 GLY A CA 1
ATOM 2871 C C . GLY A 1 374 ? 13.612 -6.944 -25.148 1.00 97.19 374 GLY A C 1
ATOM 2872 O O . GLY A 1 374 ? 14.810 -7.166 -25.299 1.00 97.19 374 GLY A O 1
ATOM 2873 N N . ALA A 1 375 ? 13.074 -6.706 -23.949 1.00 97.81 375 ALA A N 1
ATOM 2874 C CA . ALA A 1 375 ? 13.856 -6.654 -22.717 1.00 97.81 375 ALA A CA 1
ATOM 2875 C C . ALA A 1 375 ? 14.455 -8.019 -22.370 1.00 97.81 375 ALA A C 1
ATOM 2877 O O . ALA A 1 375 ? 15.655 -8.114 -22.127 1.00 97.81 375 ALA A O 1
ATOM 2878 N N . ARG A 1 376 ? 13.656 -9.093 -22.438 1.00 98.19 376 ARG A N 1
ATOM 2879 C CA . ARG A 1 376 ? 14.129 -10.472 -22.228 1.00 98.19 376 ARG A CA 1
ATOM 2880 C C . ARG A 1 376 ? 15.216 -10.856 -23.240 1.00 98.19 376 ARG A C 1
ATOM 2882 O O . ARG A 1 376 ? 16.206 -11.470 -22.851 1.00 98.19 376 ARG A O 1
ATOM 2889 N N . ARG A 1 377 ? 15.072 -10.473 -24.519 1.00 97.88 377 ARG A N 1
ATOM 2890 C CA . ARG A 1 377 ? 16.118 -10.670 -25.545 1.00 97.88 377 ARG A CA 1
ATOM 2891 C C . ARG A 1 377 ? 17.393 -9.883 -25.229 1.00 97.88 377 ARG A C 1
ATOM 2893 O O . ARG A 1 377 ? 18.472 -10.460 -25.308 1.00 97.88 377 ARG A O 1
ATOM 2900 N N . LEU A 1 378 ? 17.277 -8.615 -24.829 1.00 97.56 378 LEU A N 1
ATOM 2901 C CA . LEU A 1 378 ? 18.425 -7.788 -24.445 1.00 97.56 378 LEU A CA 1
ATOM 2902 C C . LEU A 1 378 ? 19.160 -8.374 -23.228 1.00 97.56 378 LEU A C 1
ATOM 2904 O O . LEU A 1 378 ? 20.372 -8.533 -23.288 1.00 97.56 378 LEU A O 1
ATOM 2908 N N . VAL A 1 379 ? 18.445 -8.787 -22.174 1.00 98.19 379 VAL A N 1
ATOM 2909 C CA . VAL A 1 379 ? 19.045 -9.459 -21.003 1.00 98.19 379 VAL A CA 1
ATOM 2910 C C . VAL A 1 379 ? 19.777 -10.739 -21.409 1.00 98.19 379 VAL A C 1
ATOM 2912 O O . VAL A 1 379 ? 20.924 -10.919 -21.018 1.00 98.19 379 VAL A O 1
ATOM 2915 N N . LYS A 1 380 ? 19.168 -11.601 -22.237 1.00 98.12 380 LYS A N 1
ATOM 2916 C CA . LYS A 1 380 ? 19.836 -12.817 -22.738 1.00 98.12 380 LYS A CA 1
ATOM 2917 C C . LYS A 1 380 ? 21.128 -12.507 -23.503 1.00 98.12 380 LYS A C 1
ATOM 2919 O O . LYS A 1 380 ? 22.112 -13.208 -23.310 1.00 98.12 380 LYS A O 1
ATOM 2924 N N . ARG A 1 381 ? 21.135 -11.466 -24.346 1.00 97.75 381 ARG A N 1
ATOM 2925 C CA . ARG A 1 381 ? 22.330 -11.045 -25.098 1.00 97.75 381 ARG A CA 1
ATOM 2926 C C . ARG A 1 381 ? 23.423 -10.479 -24.185 1.00 97.75 381 ARG A C 1
ATOM 2928 O O . ARG A 1 381 ? 24.577 -10.847 -24.347 1.00 97.75 381 ARG A O 1
ATOM 2935 N N . LEU A 1 382 ? 23.061 -9.653 -23.199 1.00 97.62 382 LEU A N 1
ATOM 2936 C CA . LEU A 1 382 ? 23.999 -9.130 -22.196 1.00 97.62 382 LEU A CA 1
ATOM 2937 C C . LEU A 1 382 ? 24.644 -10.277 -21.396 1.00 97.62 382 LEU A C 1
ATOM 2939 O O . LEU A 1 382 ? 25.867 -10.351 -21.317 1.00 97.62 382 LEU A O 1
ATOM 2943 N N . LEU A 1 383 ? 23.840 -11.227 -20.907 1.00 97.62 383 LEU A N 1
ATOM 2944 C CA . LEU A 1 383 ? 24.335 -12.419 -20.208 1.00 97.62 383 LEU A CA 1
ATOM 2945 C C . LEU A 1 383 ? 25.266 -13.267 -21.093 1.00 97.62 383 LEU A C 1
ATOM 2947 O O . LEU A 1 383 ? 26.314 -13.703 -20.624 1.00 97.62 383 LEU A O 1
ATOM 2951 N N . ALA A 1 384 ? 24.928 -13.460 -22.373 1.00 97.38 384 ALA A N 1
ATOM 2952 C CA . ALA A 1 384 ? 25.772 -14.182 -23.331 1.00 97.38 384 ALA A CA 1
ATOM 2953 C C . ALA A 1 384 ? 27.107 -13.466 -23.622 1.00 97.38 384 ALA A C 1
ATOM 2955 O O . ALA A 1 384 ? 28.117 -14.125 -23.841 1.00 97.38 384 ALA A O 1
ATOM 2956 N N . ALA A 1 385 ? 27.140 -12.132 -23.549 1.00 97.31 385 ALA A N 1
ATOM 2957 C CA . ALA A 1 385 ? 28.361 -11.324 -23.612 1.00 97.31 385 ALA A CA 1
ATOM 2958 C C . ALA A 1 385 ? 29.140 -11.270 -22.275 1.00 97.31 385 ALA A C 1
ATOM 2960 O O . ALA A 1 385 ? 30.060 -10.459 -22.104 1.00 97.31 385 ALA A O 1
ATOM 2961 N N . GLY A 1 386 ? 28.759 -12.108 -21.305 1.00 97.50 386 GLY A N 1
ATOM 2962 C CA . GLY A 1 386 ? 29.383 -12.198 -19.990 1.00 97.50 386 GLY A CA 1
ATOM 2963 C C . GLY A 1 386 ? 29.103 -11.000 -19.084 1.00 97.50 386 GLY A C 1
ATOM 2964 O O . GLY A 1 386 ? 29.976 -10.669 -18.293 1.00 97.50 386 GLY A O 1
ATOM 2965 N N . LEU A 1 387 ? 27.951 -10.334 -19.233 1.00 98.19 387 LEU A N 1
ATOM 2966 C CA . LEU A 1 387 ? 27.478 -9.262 -18.347 1.00 98.19 387 LEU A CA 1
ATOM 2967 C C . LEU A 1 387 ? 26.370 -9.797 -17.433 1.00 98.19 387 LEU A C 1
ATOM 2969 O O . LEU A 1 387 ? 25.207 -9.901 -17.833 1.00 98.19 387 LEU A O 1
ATOM 2973 N N . ARG A 1 388 ? 26.755 -10.171 -16.215 1.00 97.94 388 ARG A N 1
ATOM 2974 C CA . ARG A 1 388 ? 25.949 -10.864 -15.201 1.00 97.94 388 ARG A CA 1
ATOM 2975 C C . ARG A 1 388 ? 25.032 -9.914 -14.439 1.00 97.94 388 ARG A C 1
ATOM 2977 O O . ARG A 1 388 ? 23.904 -10.284 -14.109 1.00 97.94 388 ARG A O 1
ATOM 2984 N N . ASP A 1 389 ? 25.493 -8.692 -14.181 1.00 98.25 389 ASP A N 1
ATOM 2985 C CA . ASP A 1 389 ? 24.770 -7.695 -13.393 1.00 98.25 389 ASP A CA 1
ATOM 2986 C C . ASP A 1 389 ? 24.927 -6.248 -13.914 1.00 98.25 389 ASP A C 1
ATOM 2988 O O . ASP A 1 389 ? 25.407 -5.989 -15.019 1.00 98.25 389 ASP A O 1
ATOM 2992 N N . LEU A 1 390 ? 24.416 -5.286 -13.136 1.00 98.25 390 LEU A N 1
ATOM 2993 C CA . LEU A 1 390 ? 24.442 -3.862 -13.477 1.00 98.25 390 LEU A CA 1
ATOM 2994 C C . LEU A 1 390 ? 25.822 -3.215 -13.241 1.00 98.25 390 LEU A C 1
ATOM 2996 O O . LEU A 1 390 ? 26.097 -2.177 -13.840 1.00 98.25 390 LEU A O 1
ATOM 3000 N N . ALA A 1 391 ? 26.668 -3.797 -12.387 1.00 98.44 391 ALA A N 1
ATOM 3001 C CA . ALA A 1 391 ? 28.007 -3.298 -12.097 1.00 98.44 391 ALA A CA 1
ATOM 3002 C C . ALA A 1 391 ? 28.972 -3.627 -13.235 1.00 98.44 391 ALA A C 1
ATOM 3004 O O . ALA A 1 391 ? 29.581 -2.705 -13.771 1.00 98.44 391 ALA A O 1
ATOM 3005 N N . GLU A 1 392 ? 28.997 -4.877 -13.703 1.00 98.31 392 GLU A N 1
ATOM 3006 C CA . GLU A 1 392 ? 29.780 -5.266 -14.884 1.00 98.31 392 GLU A CA 1
ATOM 3007 C C . GLU A 1 392 ? 29.355 -4.460 -16.131 1.00 98.31 392 GLU A C 1
ATOM 3009 O O . GLU A 1 392 ? 30.192 -4.007 -16.916 1.00 98.31 392 GLU A O 1
ATOM 3014 N N . LEU A 1 393 ? 28.045 -4.220 -16.311 1.00 98.38 393 LEU A N 1
ATOM 3015 C CA . LEU A 1 393 ? 27.536 -3.369 -17.397 1.00 98.38 393 LEU A CA 1
ATOM 3016 C C . LEU A 1 393 ? 28.020 -1.918 -17.258 1.00 98.38 393 LEU A C 1
ATOM 3018 O O . LEU A 1 393 ? 28.397 -1.303 -18.255 1.00 98.38 393 LEU A O 1
ATOM 3022 N N . LYS A 1 394 ? 28.000 -1.363 -16.041 1.00 97.81 394 LYS A N 1
ATOM 3023 C CA . LYS A 1 394 ? 28.476 -0.002 -15.775 1.00 97.81 394 LYS A CA 1
ATOM 3024 C C . LYS A 1 394 ? 29.965 0.131 -16.078 1.00 97.81 394 LYS A C 1
ATOM 3026 O O . LYS A 1 394 ? 30.335 1.025 -16.833 1.00 97.81 394 LYS A O 1
ATOM 3031 N N . GLU A 1 395 ? 30.776 -0.771 -15.536 1.00 97.56 395 GLU A N 1
ATOM 3032 C CA . GLU A 1 395 ? 32.230 -0.780 -15.689 1.00 97.56 395 GLU A CA 1
ATOM 3033 C C . GLU A 1 395 ? 32.627 -0.796 -17.169 1.00 97.56 395 GLU A C 1
ATOM 3035 O O . GLU A 1 395 ? 33.319 0.112 -17.627 1.00 97.56 395 GLU A O 1
ATOM 3040 N N . ARG A 1 396 ? 32.094 -1.735 -17.969 1.00 97.62 396 ARG A N 1
ATOM 3041 C CA . ARG A 1 396 ? 32.424 -1.791 -19.405 1.00 97.62 396 ARG A CA 1
ATOM 3042 C C . ARG A 1 396 ? 31.952 -0.554 -20.187 1.00 97.62 396 ARG A C 1
ATOM 3044 O O . ARG A 1 396 ? 32.619 -0.150 -21.144 1.00 97.62 396 ARG A O 1
ATOM 3051 N N . ILE A 1 397 ? 30.834 0.077 -19.803 1.00 97.50 397 ILE A N 1
ATOM 3052 C CA . ILE A 1 397 ? 30.409 1.360 -20.397 1.00 97.50 397 ILE A CA 1
ATOM 3053 C C . ILE A 1 397 ? 31.396 2.479 -20.028 1.00 97.50 397 ILE A C 1
ATOM 3055 O O . ILE A 1 397 ? 31.679 3.336 -20.864 1.00 97.50 397 ILE A O 1
ATOM 3059 N N . GLU A 1 398 ? 31.948 2.483 -18.815 1.00 96.56 398 GLU A N 1
ATOM 3060 C CA . GLU A 1 398 ? 32.944 3.469 -18.379 1.00 96.56 398 GLU A CA 1
ATOM 3061 C C . GLU A 1 398 ? 34.294 3.294 -19.078 1.00 96.56 398 GLU A C 1
ATOM 3063 O O . GLU A 1 398 ? 34.856 4.292 -19.542 1.00 96.56 398 GLU A O 1
ATOM 3068 N N . THR A 1 399 ? 34.751 2.048 -19.261 1.00 96.69 399 THR A N 1
ATOM 3069 C CA . THR A 1 399 ? 35.930 1.716 -20.076 1.00 96.69 399 THR A CA 1
ATOM 3070 C C . THR A 1 399 ? 35.781 2.263 -21.499 1.00 96.69 399 THR A C 1
ATOM 3072 O O . THR A 1 399 ? 36.659 2.975 -21.980 1.00 96.69 399 THR A O 1
ATOM 3075 N N . CYS A 1 400 ? 34.640 2.024 -22.158 1.00 96.38 400 CYS A N 1
ATOM 3076 C CA . CYS A 1 400 ? 34.375 2.551 -23.505 1.00 96.38 400 CYS A CA 1
ATOM 3077 C C . CYS A 1 400 ? 34.145 4.080 -23.524 1.00 96.38 400 CYS A C 1
ATOM 3079 O O . CYS A 1 400 ? 34.455 4.770 -24.500 1.00 96.38 400 CYS A O 1
ATOM 3081 N N . GLY A 1 401 ? 33.642 4.646 -22.424 1.00 94.50 401 GLY A N 1
ATOM 3082 C CA . GLY A 1 401 ? 33.558 6.090 -22.214 1.00 94.50 401 GLY A CA 1
ATOM 3083 C C . GLY A 1 401 ? 34.933 6.768 -22.185 1.00 94.50 401 GLY A C 1
ATOM 3084 O O . GLY A 1 401 ? 35.043 7.930 -22.584 1.00 94.50 401 GLY A O 1
ATOM 3085 N N . GLY A 1 402 ? 35.981 6.036 -21.796 1.00 90.81 402 GLY A N 1
ATOM 3086 C CA . GLY A 1 402 ? 37.374 6.485 -21.758 1.00 90.81 402 GLY A CA 1
ATOM 3087 C C . GLY A 1 402 ? 37.783 7.185 -20.461 1.00 90.81 402 GLY A C 1
ATOM 3088 O O . GLY A 1 402 ? 38.827 7.822 -20.439 1.00 90.81 402 GLY A O 1
ATOM 3089 N N . GLY A 1 403 ? 36.962 7.127 -19.405 1.00 83.31 403 GLY A N 1
ATOM 3090 C CA . GLY A 1 403 ? 37.280 7.635 -18.056 1.00 83.31 403 GLY A CA 1
ATOM 3091 C C . GLY A 1 403 ? 37.506 9.150 -17.890 1.00 83.31 403 GLY A C 1
ATOM 3092 O O . GLY A 1 403 ? 37.488 9.627 -16.757 1.00 83.31 403 GLY A O 1
ATOM 3093 N N . LEU A 1 404 ? 37.687 9.907 -18.979 1.00 83.12 404 LEU A N 1
ATOM 3094 C CA . LEU A 1 404 ? 38.022 11.331 -18.955 1.00 83.12 404 LEU A CA 1
ATOM 3095 C C . LEU A 1 404 ? 36.957 12.153 -18.215 1.00 83.12 404 LEU A C 1
ATOM 3097 O O . LEU A 1 404 ? 35.832 12.345 -18.692 1.00 83.12 404 LEU A O 1
ATOM 3101 N N . LYS A 1 405 ? 37.355 12.657 -17.047 1.00 88.88 405 LYS A N 1
ATOM 3102 C CA . LYS A 1 405 ? 36.670 13.741 -16.352 1.00 88.88 405 LYS A CA 1
ATOM 3103 C C . LYS A 1 405 ? 37.075 15.066 -16.995 1.00 88.88 405 LYS A C 1
ATOM 3105 O O . LYS A 1 405 ? 38.239 15.262 -17.339 1.00 88.88 405 LYS A O 1
ATOM 3110 N N . ASN A 1 406 ? 36.113 15.965 -17.135 1.00 89.06 406 ASN A N 1
ATOM 3111 C CA . ASN A 1 406 ? 36.351 17.371 -17.424 1.00 89.06 406 ASN A CA 1
ATOM 3112 C C . ASN A 1 406 ? 37.100 18.029 -16.243 1.00 89.06 406 ASN A C 1
ATOM 3114 O O . ASN A 1 406 ? 37.211 17.447 -15.161 1.00 89.06 406 ASN A O 1
ATOM 3118 N N . SER A 1 407 ? 37.574 19.264 -16.421 1.00 91.56 407 SER A N 1
ATOM 3119 C CA . SER A 1 407 ? 38.260 20.036 -15.368 1.00 91.56 407 SER A CA 1
ATOM 3120 C C . SER A 1 407 ? 37.404 20.300 -14.119 1.00 91.56 407 SER A C 1
ATOM 3122 O O . SER A 1 407 ? 37.952 20.503 -13.042 1.00 91.56 407 SER A O 1
ATOM 3124 N N . ASP A 1 408 ? 36.075 20.246 -14.239 1.00 91.56 408 ASP A N 1
ATOM 3125 C CA . ASP A 1 408 ? 35.108 20.334 -13.134 1.00 91.56 408 ASP A CA 1
ATOM 3126 C C . ASP A 1 408 ? 34.854 18.985 -12.418 1.00 91.56 408 ASP A C 1
ATOM 3128 O O . ASP A 1 408 ? 34.010 18.892 -11.528 1.00 91.56 408 ASP A O 1
ATOM 3132 N N . GLY A 1 409 ? 35.554 17.916 -12.815 1.00 91.06 409 GLY A N 1
ATOM 3133 C CA . GLY A 1 409 ? 35.383 16.561 -12.288 1.00 91.06 409 GLY A CA 1
ATOM 3134 C C . GLY A 1 409 ? 34.204 15.774 -12.879 1.00 91.06 409 GLY A C 1
ATOM 3135 O O . GLY A 1 409 ? 34.069 14.582 -12.578 1.00 91.06 409 GLY A O 1
ATOM 3136 N N . THR A 1 410 ? 33.372 16.377 -13.734 1.00 92.06 410 THR A N 1
ATOM 3137 C CA . THR A 1 410 ? 32.221 15.710 -14.364 1.00 92.06 410 THR A CA 1
ATOM 3138 C C . THR A 1 410 ? 32.654 14.788 -15.506 1.00 92.06 410 THR A C 1
ATOM 3140 O O . THR A 1 410 ? 33.614 15.057 -16.226 1.00 92.06 410 THR A O 1
ATOM 3143 N N . LYS A 1 411 ? 31.947 13.668 -15.704 1.00 94.12 411 LYS A N 1
ATOM 3144 C CA . LYS A 1 411 ? 32.212 12.746 -16.822 1.00 94.12 411 LYS A CA 1
ATOM 3145 C C . LYS A 1 411 ? 31.673 13.334 -18.131 1.00 94.12 411 LYS A C 1
ATOM 3147 O O . LYS A 1 411 ? 30.480 13.632 -18.219 1.00 94.12 411 LYS A O 1
ATOM 3152 N N . ALA A 1 412 ? 32.514 13.442 -19.161 1.00 93.00 412 ALA A N 1
ATOM 3153 C CA . ALA A 1 412 ? 32.095 13.927 -20.478 1.00 93.00 412 ALA A CA 1
ATOM 3154 C C . ALA A 1 412 ? 30.983 13.032 -21.086 1.00 93.00 412 ALA A C 1
ATOM 3156 O O . ALA A 1 412 ? 31.121 11.809 -21.051 1.00 93.00 412 ALA A O 1
ATOM 3157 N N . PRO A 1 413 ? 29.889 13.578 -21.664 1.00 93.94 413 PRO A N 1
ATOM 3158 C CA . PRO A 1 413 ? 28.760 12.772 -22.141 1.00 93.94 413 PRO A CA 1
ATOM 3159 C C . PRO A 1 413 ? 29.138 11.651 -23.123 1.00 93.94 413 PRO A C 1
ATOM 3161 O O . PRO A 1 413 ? 29.977 11.822 -24.011 1.00 93.94 413 PRO A O 1
ATOM 3164 N N . LEU A 1 414 ? 28.464 10.503 -23.008 1.00 94.94 414 LEU A N 1
ATOM 3165 C CA . LEU A 1 414 ? 28.709 9.337 -23.847 1.00 94.94 414 LEU A CA 1
ATOM 3166 C C . LEU A 1 414 ? 28.175 9.612 -25.259 1.00 94.94 414 LEU A C 1
ATOM 3168 O O . LEU A 1 414 ? 26.969 9.718 -25.492 1.00 94.94 414 LEU A O 1
ATOM 3172 N N . THR A 1 415 ? 29.082 9.749 -26.225 1.00 94.31 415 THR A N 1
ATOM 3173 C CA . THR A 1 415 ? 28.690 10.052 -27.606 1.00 94.31 415 THR A CA 1
ATOM 3174 C C . THR A 1 415 ? 27.962 8.859 -28.240 1.00 94.31 415 THR A C 1
ATOM 3176 O O . THR A 1 415 ? 28.303 7.712 -27.942 1.00 94.31 415 THR A O 1
ATOM 3179 N N . PRO A 1 416 ? 27.025 9.072 -29.188 1.00 95.12 416 PRO A N 1
ATOM 3180 C CA . PRO A 1 416 ? 26.362 7.968 -29.888 1.00 95.12 416 PRO A CA 1
ATOM 3181 C C . PRO A 1 416 ? 27.337 7.023 -30.609 1.00 95.12 416 PRO A C 1
ATOM 3183 O O . PRO A 1 416 ? 27.036 5.845 -30.770 1.00 95.12 416 PRO A O 1
ATOM 3186 N N . ALA A 1 417 ? 28.510 7.524 -31.017 1.00 95.75 417 ALA A N 1
ATOM 3187 C CA . ALA A 1 417 ? 29.579 6.717 -31.599 1.00 95.75 417 ALA A CA 1
ATOM 3188 C C . ALA A 1 417 ? 30.223 5.781 -30.560 1.00 95.75 417 ALA A C 1
ATOM 3190 O O . ALA A 1 417 ? 30.304 4.582 -30.817 1.00 95.75 417 ALA A O 1
ATOM 3191 N N . LYS A 1 418 ? 30.588 6.293 -29.371 1.00 96.19 418 LYS A N 1
ATOM 3192 C CA . LYS A 1 418 ? 31.074 5.467 -28.249 1.00 96.19 418 LYS A CA 1
ATOM 3193 C C . LYS A 1 418 ? 30.013 4.458 -27.802 1.00 96.19 418 LYS A C 1
ATOM 3195 O O . LYS A 1 418 ? 30.317 3.285 -27.638 1.00 96.19 418 LYS A O 1
ATOM 3200 N N . SER A 1 419 ? 28.747 4.875 -27.695 1.00 96.56 419 SER A N 1
ATOM 3201 C CA . SER A 1 419 ? 27.642 3.960 -27.377 1.00 96.56 419 SER A CA 1
ATOM 3202 C C . SER A 1 419 ? 27.483 2.846 -28.415 1.00 96.56 419 SER A C 1
ATOM 3204 O O . SER A 1 419 ? 27.264 1.702 -28.034 1.00 96.56 419 SER A O 1
ATOM 3206 N N . ALA A 1 420 ? 27.599 3.149 -29.712 1.00 97.12 420 ALA A N 1
ATOM 3207 C CA . ALA A 1 420 ? 27.540 2.132 -30.760 1.00 97.12 420 ALA A CA 1
ATOM 3208 C C . ALA A 1 420 ? 28.741 1.173 -30.700 1.00 97.12 420 ALA A C 1
ATOM 3210 O O . ALA A 1 420 ? 28.531 -0.032 -30.757 1.00 97.12 420 ALA A O 1
ATOM 3211 N N . ALA A 1 421 ? 29.964 1.684 -30.520 1.00 97.50 421 ALA A N 1
ATOM 3212 C CA . ALA A 1 421 ? 31.168 0.858 -30.389 1.00 97.50 421 ALA A CA 1
ATOM 3213 C C . ALA A 1 421 ? 31.097 -0.088 -29.174 1.00 97.50 421 ALA A C 1
ATOM 3215 O O . ALA A 1 421 ? 31.376 -1.276 -29.304 1.00 97.50 421 ALA A O 1
ATOM 3216 N N . PHE A 1 422 ? 30.630 0.407 -28.020 1.00 97.44 422 PHE A N 1
ATOM 3217 C CA . PHE A 1 422 ? 30.340 -0.425 -26.848 1.00 97.44 422 PHE A CA 1
ATOM 3218 C C . PHE A 1 422 ? 29.345 -1.550 -27.171 1.00 97.44 422 PHE A C 1
ATOM 3220 O O . PHE A 1 422 ? 29.568 -2.707 -26.821 1.00 97.44 422 PHE A O 1
ATOM 3227 N N . LEU A 1 423 ? 28.238 -1.220 -27.845 1.00 97.69 423 LEU A N 1
ATOM 3228 C CA . LEU A 1 423 ? 27.216 -2.204 -28.198 1.00 97.69 423 LEU A CA 1
ATOM 3229 C C . LEU A 1 423 ? 27.787 -3.289 -29.129 1.00 97.69 423 LEU A C 1
ATOM 3231 O O . LEU A 1 423 ? 27.500 -4.460 -28.914 1.00 97.69 423 LEU A O 1
ATOM 3235 N N . GLU A 1 424 ? 28.643 -2.943 -30.093 1.00 97.56 424 GLU A N 1
ATOM 3236 C CA . GLU A 1 424 ? 29.333 -3.922 -30.955 1.00 97.56 424 GLU A CA 1
ATOM 3237 C C . GLU A 1 424 ? 30.319 -4.806 -30.188 1.00 97.56 424 GLU A C 1
ATOM 3239 O O . GLU A 1 424 ? 30.294 -6.024 -30.358 1.00 97.56 424 GLU A O 1
ATOM 3244 N N . GLN A 1 425 ? 31.117 -4.227 -29.285 1.00 96.94 425 GLN A N 1
ATOM 3245 C CA . GLN A 1 425 ? 32.032 -4.968 -28.405 1.00 96.94 425 GLN A CA 1
ATOM 3246 C C . GLN A 1 425 ? 31.293 -6.005 -27.535 1.00 96.94 425 GLN A C 1
ATOM 3248 O O . GLN A 1 425 ? 31.845 -7.046 -27.189 1.00 96.94 425 GLN A O 1
ATOM 3253 N N . VAL A 1 426 ? 30.030 -5.733 -27.199 1.00 96.62 426 VAL A N 1
ATOM 3254 C CA . VAL A 1 426 ? 29.131 -6.606 -26.422 1.00 96.62 426 VAL A CA 1
ATOM 3255 C C . VAL A 1 426 ? 28.257 -7.496 -27.336 1.00 96.62 426 VAL A C 1
ATOM 3257 O O . VAL A 1 426 ? 27.373 -8.209 -26.869 1.00 96.62 426 VAL A O 1
ATOM 3260 N N . GLY A 1 427 ? 28.483 -7.497 -28.655 1.00 95.81 427 GLY A N 1
ATOM 3261 C CA . GLY A 1 427 ? 27.752 -8.332 -29.620 1.00 95.81 427 GLY A CA 1
ATOM 3262 C C . GLY A 1 427 ? 26.324 -7.864 -29.943 1.00 95.81 427 GLY A C 1
ATOM 3263 O O . GLY A 1 427 ? 25.563 -8.571 -30.606 1.00 95.81 427 GLY A O 1
ATOM 3264 N N . LEU A 1 428 ? 25.941 -6.661 -29.511 1.00 96.56 428 LEU A N 1
ATOM 3265 C CA . LEU A 1 428 ? 24.644 -6.014 -29.740 1.00 96.56 428 LEU A CA 1
ATOM 3266 C C . LEU A 1 428 ? 24.637 -5.210 -31.056 1.00 96.56 428 LEU A C 1
ATOM 3268 O O . LEU A 1 428 ? 24.281 -4.029 -31.093 1.00 96.56 428 LEU A O 1
ATOM 3272 N N . TRP A 1 429 ? 25.047 -5.855 -32.152 1.00 96.69 429 TRP A N 1
ATOM 3273 C CA . TRP A 1 429 ? 25.241 -5.233 -33.471 1.00 96.69 429 TRP A CA 1
ATOM 3274 C C . TRP A 1 429 ? 23.984 -4.546 -34.028 1.00 96.69 429 TRP A C 1
ATOM 3276 O O . TRP A 1 429 ? 24.069 -3.456 -34.593 1.00 96.69 429 TRP A O 1
ATOM 3286 N N . GLU A 1 430 ? 22.800 -5.135 -33.840 1.00 95.44 430 GLU A N 1
ATOM 3287 C CA . GLU A 1 430 ? 21.536 -4.545 -34.308 1.00 95.44 430 GLU A CA 1
ATOM 3288 C C . GLU A 1 430 ? 21.150 -3.296 -33.503 1.00 95.44 430 GLU A C 1
ATOM 3290 O O . GLU A 1 430 ? 20.708 -2.290 -34.065 1.00 95.44 430 GLU A O 1
ATOM 3295 N N . GLU A 1 431 ? 21.371 -3.307 -32.188 1.00 95.88 431 GLU A N 1
ATOM 3296 C CA . GLU A 1 431 ? 21.214 -2.133 -31.336 1.00 95.88 431 GLU A CA 1
ATOM 3297 C C . GLU A 1 431 ? 22.225 -1.029 -31.707 1.00 95.88 431 GLU A C 1
ATOM 3299 O O . GLU A 1 431 ? 21.832 0.134 -31.831 1.00 95.88 431 GLU A O 1
ATOM 3304 N N . ALA A 1 432 ? 23.492 -1.374 -31.971 1.00 96.75 432 ALA A N 1
ATOM 3305 C CA . ALA A 1 432 ? 24.522 -0.435 -32.429 1.00 96.75 432 ALA A CA 1
ATOM 3306 C C . ALA A 1 432 ? 24.166 0.215 -33.780 1.00 96.75 432 ALA A C 1
ATOM 3308 O O . ALA A 1 432 ? 24.224 1.439 -33.942 1.00 96.75 432 ALA A O 1
ATOM 3309 N N . LYS A 1 433 ? 23.721 -0.597 -34.745 1.00 96.81 433 LYS A N 1
ATOM 3310 C CA . LYS A 1 433 ? 23.229 -0.164 -36.059 1.00 96.81 433 LYS A CA 1
ATOM 3311 C C . LYS A 1 433 ? 22.019 0.762 -35.923 1.00 96.81 433 LYS A C 1
ATOM 3313 O O . LYS A 1 433 ? 21.986 1.819 -36.557 1.00 96.81 433 LYS A O 1
ATOM 3318 N N . ALA A 1 434 ? 21.067 0.434 -35.048 1.00 94.19 434 ALA A N 1
ATOM 3319 C CA . ALA A 1 434 ? 19.921 1.292 -34.754 1.00 94.19 434 ALA A CA 1
ATOM 3320 C C . ALA A 1 434 ? 20.338 2.636 -34.126 1.00 94.19 434 ALA A C 1
ATOM 3322 O O . ALA A 1 434 ? 19.804 3.677 -34.522 1.00 94.19 434 ALA A O 1
ATOM 3323 N N . VAL A 1 435 ? 21.314 2.643 -33.207 1.00 94.88 435 VAL A N 1
ATOM 3324 C CA . VAL A 1 435 ? 21.903 3.869 -32.637 1.00 94.88 435 VAL A CA 1
ATOM 3325 C C . VAL A 1 435 ? 22.522 4.740 -33.734 1.00 94.88 435 VAL A C 1
ATOM 3327 O O . VAL A 1 435 ? 22.173 5.919 -33.837 1.00 94.88 435 VAL A O 1
ATOM 3330 N N . ARG A 1 436 ? 23.369 4.174 -34.608 1.00 95.31 436 ARG A N 1
ATOM 3331 C CA . ARG A 1 436 ? 23.994 4.914 -35.723 1.00 95.31 436 ARG A CA 1
ATOM 3332 C C . ARG A 1 436 ? 22.965 5.496 -36.687 1.00 95.31 436 ARG A C 1
ATOM 3334 O O . ARG A 1 436 ? 23.024 6.683 -36.999 1.00 95.31 436 ARG A O 1
ATOM 3341 N N . GLN A 1 437 ? 21.983 4.700 -37.114 1.00 94.44 437 GLN A N 1
ATOM 3342 C CA . GLN A 1 437 ? 20.915 5.167 -38.005 1.00 94.44 437 GLN A CA 1
ATOM 3343 C C . GLN A 1 437 ? 20.106 6.319 -37.390 1.00 94.44 437 GLN A C 1
ATOM 3345 O O . GLN A 1 437 ? 19.729 7.258 -38.093 1.00 94.44 437 GLN A O 1
ATOM 3350 N N . ARG A 1 438 ? 19.832 6.272 -36.080 1.00 92.12 438 ARG A N 1
ATOM 3351 C CA . ARG A 1 438 ? 19.128 7.349 -35.365 1.00 92.12 438 ARG A CA 1
ATOM 3352 C C . ARG A 1 438 ? 19.995 8.600 -35.238 1.00 92.12 438 ARG A C 1
ATOM 3354 O O . ARG A 1 438 ? 19.490 9.689 -35.501 1.00 92.12 438 ARG A O 1
ATOM 3361 N N . ALA A 1 439 ? 21.281 8.455 -34.916 1.00 90.94 439 ALA A N 1
ATOM 3362 C CA . ALA A 1 439 ? 22.231 9.565 -34.859 1.00 90.94 439 ALA A CA 1
ATOM 3363 C C . ALA A 1 439 ? 22.366 10.271 -36.222 1.00 90.94 439 ALA A C 1
ATOM 3365 O O . ALA A 1 439 ? 22.188 11.487 -36.297 1.00 90.94 439 ALA A O 1
ATOM 3366 N N . GLY A 1 440 ? 22.553 9.514 -37.310 1.00 90.88 440 GLY A N 1
ATOM 3367 C CA . GLY A 1 440 ? 22.620 10.051 -38.674 1.00 90.88 440 GLY A CA 1
ATOM 3368 C C . GLY A 1 440 ? 21.331 10.764 -39.102 1.00 90.88 440 GLY A C 1
ATOM 3369 O O . GLY A 1 440 ? 21.382 11.881 -39.612 1.00 90.88 440 GLY A O 1
ATOM 3370 N N . LYS A 1 441 ? 20.151 10.196 -38.799 1.00 91.75 441 LYS A N 1
ATOM 3371 C CA . LYS A 1 441 ? 18.850 10.855 -39.046 1.00 91.75 441 LYS A CA 1
ATOM 3372 C C . LYS A 1 441 ? 18.667 12.162 -38.265 1.00 91.75 441 LYS A C 1
ATOM 3374 O O . LYS A 1 441 ? 17.889 13.010 -38.697 1.00 91.75 441 LYS A O 1
ATOM 3379 N N . ILE A 1 442 ? 19.332 12.325 -37.120 1.00 87.00 442 ILE A N 1
ATOM 3380 C CA . ILE A 1 442 ? 19.279 13.557 -36.319 1.00 87.00 442 ILE A CA 1
ATOM 3381 C C . ILE A 1 442 ? 20.273 14.593 -36.859 1.00 87.00 442 ILE A C 1
ATOM 3383 O O . ILE A 1 442 ? 19.894 15.752 -37.002 1.00 87.00 442 ILE A O 1
ATOM 3387 N N . GLN A 1 443 ? 21.479 14.182 -37.263 1.00 86.56 443 GLN A N 1
ATOM 3388 C CA . GLN A 1 443 ? 22.440 15.057 -37.948 1.00 86.56 443 GLN A CA 1
ATOM 3389 C C . GLN A 1 443 ? 21.883 15.587 -39.280 1.00 86.56 443 GLN A C 1
ATOM 3391 O O . GLN A 1 443 ? 21.885 16.794 -39.501 1.00 86.56 443 GLN A O 1
ATOM 3396 N N . ALA A 1 444 ? 21.290 14.722 -40.110 1.00 88.19 444 ALA A N 1
ATOM 3397 C CA . ALA A 1 444 ? 20.626 15.110 -41.360 1.00 88.19 444 ALA A CA 1
ATOM 3398 C C . ALA A 1 444 ? 19.390 16.013 -41.157 1.00 88.19 444 ALA A C 1
ATOM 3400 O O . ALA A 1 444 ? 18.926 16.655 -42.097 1.00 88.19 444 ALA A O 1
ATOM 3401 N N . ARG A 1 445 ? 18.846 16.060 -39.932 1.00 85.06 445 ARG A N 1
ATOM 3402 C CA . ARG A 1 445 ? 17.746 16.943 -39.522 1.00 85.06 445 ARG A CA 1
ATOM 3403 C C . ARG A 1 445 ? 18.206 18.228 -38.834 1.00 85.06 445 ARG A C 1
ATOM 3405 O O . ARG A 1 445 ? 17.330 19.011 -38.460 1.00 85.06 445 ARG A O 1
ATOM 3412 N N . LYS A 1 446 ? 19.515 18.483 -38.675 1.00 80.38 446 LYS A N 1
ATOM 3413 C CA . LYS A 1 446 ? 19.970 19.831 -38.305 1.00 80.38 446 LYS A CA 1
ATOM 3414 C C . LYS A 1 446 ? 19.392 20.799 -39.343 1.00 80.38 446 LYS A C 1
ATOM 3416 O O . LYS A 1 446 ? 19.550 20.539 -40.539 1.00 80.38 446 LYS A O 1
ATOM 3421 N N . PRO A 1 447 ? 18.645 21.837 -38.926 1.00 72.00 447 PRO A N 1
ATOM 3422 C CA . PRO A 1 447 ? 17.951 22.692 -39.871 1.00 72.00 447 PRO A CA 1
ATOM 3423 C C . PRO A 1 447 ? 18.992 23.302 -40.803 1.00 72.00 447 PRO A C 1
ATOM 3425 O O . PRO A 1 447 ? 19.881 24.021 -40.345 1.00 72.00 447 PRO A O 1
ATOM 3428 N N . ARG A 1 448 ? 18.884 23.013 -42.110 1.00 76.12 448 ARG A N 1
ATOM 3429 C CA . ARG A 1 448 ? 19.566 23.820 -43.129 1.00 76.12 448 ARG A CA 1
ATOM 3430 C C . ARG A 1 448 ? 19.225 25.265 -42.793 1.00 76.12 448 ARG A C 1
ATOM 3432 O O . ARG A 1 448 ? 18.037 25.553 -42.624 1.00 76.12 448 ARG A O 1
ATOM 3439 N N . ALA A 1 449 ? 20.253 26.099 -42.608 1.00 77.06 449 ALA A N 1
ATOM 3440 C CA . ALA A 1 449 ? 20.090 27.465 -42.123 1.00 77.06 449 ALA A CA 1
ATOM 3441 C C . ALA A 1 449 ? 18.915 28.115 -42.867 1.00 77.06 449 ALA A C 1
ATOM 3443 O O . ALA A 1 449 ? 18.870 27.987 -44.098 1.00 77.06 449 ALA A O 1
ATOM 3444 N N . PRO A 1 450 ? 17.929 28.702 -42.153 1.00 69.81 450 PRO A N 1
ATOM 3445 C CA . PRO A 1 450 ? 16.703 29.177 -42.780 1.00 69.81 450 PRO A CA 1
ATOM 3446 C C . PRO A 1 450 ? 17.102 30.067 -43.957 1.00 69.81 450 PRO A C 1
ATOM 3448 O O . PRO A 1 450 ? 17.900 30.984 -43.744 1.00 69.81 450 PRO A O 1
ATOM 3451 N N . PRO A 1 451 ? 16.644 29.762 -45.189 1.00 68.19 451 PRO A N 1
ATOM 3452 C CA . PRO A 1 451 ? 17.180 30.389 -46.387 1.00 68.19 451 PRO A CA 1
ATOM 3453 C C . PRO A 1 451 ? 17.065 31.892 -46.209 1.00 68.19 451 PRO A C 1
ATOM 3455 O O . PRO A 1 451 ? 15.960 32.383 -45.961 1.00 68.19 451 PRO A O 1
ATOM 3458 N N . VAL A 1 452 ? 18.214 32.579 -46.252 1.00 72.38 452 VAL A N 1
ATOM 3459 C CA . VAL A 1 452 ? 18.330 33.996 -45.895 1.00 72.38 452 VAL A CA 1
ATOM 3460 C C . VAL A 1 452 ? 17.263 34.749 -46.671 1.00 72.38 452 VAL A C 1
ATOM 3462 O O . VAL A 1 452 ? 17.359 34.903 -47.892 1.00 72.38 452 VAL A O 1
ATOM 3465 N N . ARG A 1 453 ? 16.205 35.164 -45.965 1.00 61.16 453 ARG A N 1
ATOM 3466 C CA . ARG A 1 453 ? 15.101 35.915 -46.552 1.00 61.16 453 ARG A CA 1
ATOM 3467 C C . ARG A 1 453 ? 15.656 37.284 -46.913 1.00 61.16 453 ARG A C 1
ATOM 3469 O O . ARG A 1 453 ? 15.574 38.209 -46.111 1.00 61.16 453 ARG A O 1
ATOM 3476 N N . LYS A 1 454 ? 16.221 37.397 -48.122 1.00 62.81 454 LYS A N 1
ATOM 3477 C CA . LYS A 1 454 ? 16.498 38.681 -48.769 1.00 62.81 454 LYS A CA 1
ATOM 3478 C C . LYS A 1 454 ? 15.240 39.522 -48.595 1.00 62.81 454 LYS A C 1
ATOM 3480 O O . LYS A 1 454 ? 14.155 39.068 -48.969 1.00 62.81 454 LYS A O 1
ATOM 3485 N N . ALA A 1 455 ? 15.382 40.677 -47.950 1.00 53.75 455 ALA A N 1
ATOM 3486 C CA . ALA A 1 455 ? 14.264 41.532 -47.588 1.00 53.75 455 ALA A CA 1
ATOM 3487 C C . ALA A 1 455 ? 13.558 41.993 -48.867 1.00 53.75 455 ALA A C 1
ATOM 3489 O O . ALA A 1 455 ? 13.995 42.921 -49.540 1.00 53.75 455 ALA A O 1
ATOM 3490 N N . ARG A 1 456 ? 12.490 41.284 -49.243 1.00 52.19 456 ARG A N 1
ATOM 3491 C CA . ARG A 1 456 ? 11.712 41.599 -50.435 1.00 52.19 456 ARG A CA 1
ATOM 3492 C C . ARG A 1 456 ? 10.765 42.729 -50.056 1.00 52.19 456 ARG A C 1
ATOM 3494 O O . ARG A 1 456 ? 9.803 42.514 -49.319 1.00 52.19 456 ARG A O 1
ATOM 3501 N N . THR A 1 457 ? 11.106 43.930 -50.504 1.00 49.97 457 THR A N 1
ATOM 3502 C CA . THR A 1 457 ? 10.384 45.178 -50.256 1.00 49.97 457 THR A CA 1
ATOM 3503 C C . THR A 1 457 ? 8.899 44.988 -50.563 1.00 49.97 457 THR A C 1
ATOM 3505 O O . THR A 1 457 ? 8.535 44.566 -51.661 1.00 49.97 457 THR A O 1
ATOM 3508 N N . ARG A 1 458 ? 8.026 45.257 -49.584 1.00 44.84 458 ARG A N 1
ATOM 3509 C CA . ARG A 1 458 ? 6.570 45.149 -49.758 1.00 44.84 458 ARG A CA 1
ATOM 3510 C C . ARG A 1 458 ? 6.065 46.351 -50.557 1.00 44.84 458 ARG A C 1
ATOM 3512 O O . ARG A 1 458 ? 5.686 47.355 -49.966 1.00 44.84 458 ARG A O 1
ATOM 3519 N N . THR A 1 459 ? 6.008 46.241 -51.881 1.00 44.81 459 THR A N 1
ATOM 3520 C CA . THR A 1 459 ? 5.113 47.094 -52.676 1.00 44.81 459 THR A CA 1
ATOM 3521 C C . THR A 1 459 ? 3.670 46.673 -52.410 1.00 44.81 459 THR A C 1
ATOM 3523 O O . THR A 1 459 ? 3.337 45.491 -52.519 1.00 44.81 459 THR A O 1
ATOM 3526 N N . ALA A 1 460 ? 2.821 47.626 -52.031 1.00 54.59 460 ALA A N 1
ATOM 3527 C CA . ALA A 1 460 ? 1.412 47.374 -51.766 1.00 54.59 460 ALA A CA 1
ATOM 3528 C C . ALA A 1 460 ? 0.644 47.045 -53.059 1.00 54.59 460 ALA A C 1
ATOM 3530 O O . ALA A 1 460 ? 0.863 47.668 -54.097 1.00 54.59 460 ALA A O 1
ATOM 3531 N N . LYS A 1 461 ? -0.300 46.103 -52.977 1.00 44.12 461 LYS A N 1
ATOM 3532 C CA . LYS A 1 461 ? -1.433 45.985 -53.906 1.00 44.12 461 LYS A CA 1
ATOM 3533 C C . LYS A 1 461 ? -2.704 45.624 -53.118 1.00 44.12 461 LYS A C 1
ATOM 3535 O O . LYS A 1 461 ? -2.574 45.070 -52.025 1.00 44.12 461 LYS A O 1
ATOM 3540 N N . PRO A 1 462 ? -3.889 46.021 -53.615 1.00 52.12 462 PRO A N 1
ATOM 3541 C CA . PRO A 1 462 ? -5.068 46.244 -52.781 1.00 52.12 462 PRO A CA 1
ATOM 3542 C C . PRO A 1 462 ? -5.863 44.974 -52.465 1.00 52.12 462 PRO A C 1
ATOM 3544 O O . PRO A 1 462 ? -5.699 43.932 -53.100 1.00 52.12 462 PRO A O 1
ATOM 3547 N N . GLU A 1 463 ? -6.760 45.106 -51.489 1.00 45.19 463 GLU A N 1
ATOM 3548 C CA . GLU A 1 463 ? -7.775 44.109 -51.158 1.00 45.19 463 GLU A CA 1
ATOM 3549 C C . GLU A 1 463 ? -8.701 43.831 -52.348 1.00 45.19 463 GLU A C 1
ATOM 3551 O O . GLU A 1 463 ? -9.281 44.745 -52.934 1.00 45.19 463 GLU A O 1
ATOM 3556 N N . VAL A 1 464 ? -8.905 42.548 -52.644 1.00 45.16 464 VAL A N 1
ATOM 3557 C CA . VAL A 1 464 ? -10.033 42.072 -53.448 1.00 45.16 464 VAL A CA 1
ATOM 3558 C C . VAL A 1 464 ? -10.899 41.221 -52.529 1.00 45.16 464 VAL A C 1
ATOM 3560 O O . VAL A 1 464 ? -10.450 40.197 -52.010 1.00 45.16 464 VAL A O 1
ATOM 3563 N N . LYS A 1 465 ? -12.138 41.669 -52.302 1.00 52.00 465 LYS A N 1
ATOM 3564 C CA . LYS A 1 465 ? -13.161 40.898 -51.589 1.00 52.00 465 LYS A CA 1
ATOM 3565 C C . LYS A 1 465 ? -13.466 39.635 -52.395 1.00 52.00 465 LYS A C 1
ATOM 3567 O O . LYS A 1 465 ? -13.783 39.742 -53.574 1.00 52.00 465 LYS A O 1
ATOM 3572 N N . ASN A 1 466 ? -13.415 38.467 -51.757 1.00 39.69 466 ASN A N 1
ATOM 3573 C CA . ASN A 1 466 ? -13.917 37.226 -52.341 1.00 39.69 466 ASN A CA 1
ATOM 3574 C C . ASN A 1 466 ? -15.218 36.819 -51.652 1.00 39.69 466 ASN A C 1
ATOM 3576 O O . ASN A 1 466 ? -15.273 36.670 -50.431 1.00 39.69 466 ASN A O 1
ATOM 3580 N N . GLU A 1 467 ? -16.252 36.643 -52.464 1.00 37.84 467 GLU A N 1
ATOM 3581 C CA . GLU A 1 467 ? -17.586 36.222 -52.053 1.00 37.84 467 GLU A CA 1
ATOM 3582 C C . GLU A 1 467 ? -17.625 34.721 -51.731 1.00 37.84 467 GLU A C 1
ATOM 3584 O O . GLU A 1 467 ? -16.881 33.910 -52.292 1.00 37.84 467 GLU A O 1
ATOM 3589 N N . ALA A 1 468 ? -18.517 34.332 -50.821 1.00 39.38 468 ALA A N 1
ATOM 3590 C CA . ALA A 1 468 ? -18.672 32.944 -50.410 1.00 39.38 468 ALA A CA 1
ATOM 3591 C C . ALA A 1 468 ? -19.469 32.138 -51.452 1.00 39.38 468 ALA A C 1
ATOM 3593 O O . ALA A 1 468 ? -20.692 32.240 -51.527 1.00 39.38 468 ALA A O 1
ATOM 3594 N N . LYS A 1 469 ? -18.790 31.275 -52.219 1.00 42.59 469 LYS A N 1
ATOM 3595 C CA . LYS A 1 469 ? -19.457 30.248 -53.037 1.00 42.59 469 LYS A CA 1
ATOM 3596 C C . LYS A 1 469 ? -19.817 29.025 -52.193 1.00 42.59 469 LYS A C 1
ATOM 3598 O O . LYS A 1 469 ? -18.957 28.210 -51.859 1.00 42.59 469 LYS A O 1
ATOM 3603 N N . VAL A 1 470 ? -21.107 28.893 -51.893 1.00 41.12 470 VAL A N 1
ATOM 3604 C CA . VAL A 1 470 ? -21.722 27.671 -51.356 1.00 41.12 470 VAL A CA 1
ATOM 3605 C C . VAL A 1 470 ? -21.678 26.568 -52.422 1.00 41.12 470 VAL A C 1
ATOM 3607 O O . VAL A 1 470 ? -21.932 26.829 -53.597 1.00 41.12 470 VAL A O 1
ATOM 3610 N N . LYS A 1 471 ? -21.364 25.332 -52.016 1.00 43.34 471 LYS A N 1
ATOM 3611 C CA . LYS A 1 471 ? -21.555 24.124 -52.835 1.00 43.34 471 LYS A CA 1
ATOM 3612 C C . LYS A 1 471 ? -22.831 23.400 -52.385 1.00 43.34 471 LYS A C 1
ATOM 3614 O O . LYS A 1 471 ? -23.023 23.294 -51.175 1.00 43.34 471 LYS A O 1
ATOM 3619 N N . PRO A 1 472 ? -23.655 22.868 -53.302 1.00 50.34 472 PRO A N 1
ATOM 3620 C CA . PRO A 1 472 ? -24.683 21.894 -52.955 1.00 50.34 472 PRO A CA 1
ATOM 3621 C C . PRO A 1 472 ? -24.067 20.494 -52.783 1.00 50.34 472 PRO A C 1
ATOM 3623 O O . PRO A 1 472 ? -23.124 20.137 -53.493 1.00 50.34 472 PRO A O 1
ATOM 3626 N N . GLU A 1 473 ? -24.617 19.700 -51.864 1.00 43.84 473 GLU A N 1
ATOM 3627 C CA . GLU A 1 473 ? -24.392 18.252 -51.791 1.00 43.84 473 GLU A CA 1
ATOM 3628 C C . GLU A 1 473 ? -25.651 17.523 -52.275 1.00 43.84 473 GLU A C 1
ATOM 3630 O O . GLU A 1 473 ? -26.731 17.693 -51.709 1.00 43.84 473 GLU A O 1
ATOM 3635 N N . ASP A 1 474 ? -25.511 16.699 -53.316 1.00 39.09 474 ASP A N 1
ATOM 3636 C CA . ASP A 1 474 ? -26.583 15.834 -53.811 1.00 39.09 474 ASP A CA 1
ATOM 3637 C C . ASP A 1 474 ? -26.678 14.552 -52.973 1.00 39.09 474 ASP A C 1
ATOM 3639 O O . ASP A 1 474 ? -25.819 13.670 -53.057 1.00 39.09 474 ASP A O 1
ATOM 3643 N N . VAL A 1 475 ? -27.765 14.398 -52.213 1.00 39.09 475 VAL A N 1
ATOM 3644 C CA . VAL A 1 475 ? -28.097 13.146 -51.515 1.00 39.09 475 VAL A CA 1
ATOM 3645 C C . VAL A 1 475 ? -29.207 12.417 -52.271 1.00 39.09 475 VAL A C 1
ATOM 3647 O O . VAL A 1 475 ? -30.376 12.801 -52.223 1.00 39.09 475 VAL A O 1
ATOM 3650 N N . LYS A 1 476 ? -28.857 11.321 -52.957 1.00 44.41 476 LYS A N 1
ATOM 3651 C CA . LYS A 1 476 ? -29.844 10.435 -53.592 1.00 44.41 476 LYS A CA 1
ATOM 3652 C C . LYS A 1 476 ? -30.530 9.544 -52.558 1.00 44.41 476 LYS A C 1
ATOM 3654 O O . LYS A 1 476 ? -29.920 8.651 -51.979 1.00 44.41 476 LYS A O 1
ATOM 3659 N N . ILE A 1 477 ? -31.831 9.760 -52.399 1.00 36.38 477 ILE A N 1
ATOM 3660 C CA . ILE A 1 477 ? -32.738 8.910 -51.626 1.00 36.38 477 ILE A CA 1
ATOM 3661 C C . ILE A 1 477 ? -33.024 7.620 -52.411 1.00 36.38 477 ILE A C 1
ATOM 3663 O O . ILE A 1 477 ? -33.409 7.678 -53.579 1.00 36.38 477 ILE A O 1
ATOM 3667 N N . LYS A 1 478 ? -32.952 6.464 -51.744 1.00 41.38 478 LYS A N 1
ATOM 3668 C CA . LYS A 1 478 ? -33.746 5.284 -52.113 1.00 41.38 478 LYS A CA 1
ATOM 3669 C C . LYS A 1 478 ? -34.591 4.866 -50.912 1.00 41.38 478 LYS A C 1
ATOM 3671 O O . LYS A 1 478 ? -34.070 4.691 -49.816 1.00 41.38 478 LYS A O 1
ATOM 3676 N N . LYS A 1 479 ? -35.902 4.775 -51.137 1.00 42.34 479 LYS A N 1
ATOM 3677 C CA . LYS A 1 479 ? -36.880 4.251 -50.180 1.00 42.34 479 LYS A CA 1
ATOM 3678 C C . LYS A 1 479 ? -36.731 2.734 -50.090 1.00 42.34 479 LYS A C 1
ATOM 3680 O O . LYS A 1 479 ? -36.526 2.113 -51.125 1.00 42.34 479 LYS A O 1
ATOM 3685 N N . GLU A 1 480 ? -36.996 2.176 -48.917 1.00 38.06 480 GLU A N 1
ATOM 3686 C CA . GLU A 1 480 ? -38.045 1.162 -48.760 1.00 38.06 480 GLU A CA 1
ATOM 3687 C C . GLU A 1 480 ? -38.498 1.104 -47.292 1.00 38.06 480 GLU A C 1
ATOM 3689 O O . GLU A 1 480 ? -37.736 1.409 -46.375 1.00 38.06 480 GLU A O 1
ATOM 3694 N N . LEU A 1 481 ? -39.786 0.824 -47.104 1.00 43.75 481 LEU A N 1
ATOM 3695 C CA . LEU A 1 481 ? -40.501 0.734 -45.827 1.00 43.75 481 LEU A CA 1
ATOM 3696 C C . LEU A 1 481 ? -40.995 -0.724 -45.701 1.00 43.75 481 LEU A C 1
ATOM 3698 O O . LEU A 1 481 ? -41.151 -1.380 -46.733 1.00 43.75 481 LEU A O 1
ATOM 3702 N N . PRO A 1 482 ? -41.280 -1.241 -44.494 1.00 51.34 482 PRO A N 1
ATOM 3703 C CA . PRO A 1 482 ? -42.642 -1.051 -43.993 1.00 51.34 482 PRO A CA 1
ATOM 3704 C C . PRO A 1 482 ? -42.744 -0.786 -42.482 1.00 51.34 482 PRO A C 1
ATOM 3706 O O . PRO A 1 482 ? -41.767 -0.748 -41.737 1.00 51.34 482 PRO A O 1
ATOM 3709 N N . GLU A 1 483 ? -43.975 -0.525 -42.060 1.00 40.69 483 GLU A N 1
ATOM 3710 C CA . GLU A 1 483 ? -44.352 0.007 -40.756 1.00 40.69 483 GLU A CA 1
ATOM 3711 C C . GLU A 1 483 ? -44.474 -1.073 -39.672 1.00 40.69 483 GLU A C 1
ATOM 3713 O O . GLU A 1 483 ? -44.933 -2.184 -39.921 1.00 40.69 483 GLU A O 1
ATOM 3718 N N . THR A 1 484 ? -44.214 -0.693 -38.419 1.00 32.25 484 THR A N 1
ATOM 3719 C CA . THR A 1 484 ? -45.215 -0.848 -37.346 1.00 32.25 484 THR A CA 1
ATOM 3720 C C . THR A 1 484 ? -44.882 0.058 -36.154 1.00 32.25 484 THR A C 1
ATOM 3722 O O . THR A 1 484 ? -43.733 0.242 -35.762 1.00 32.25 484 THR A O 1
ATOM 3725 N N . ARG A 1 485 ? -45.927 0.669 -35.598 1.00 36.94 485 ARG A N 1
ATOM 3726 C CA . ARG A 1 485 ? -45.968 1.510 -34.385 1.00 36.94 485 ARG A CA 1
ATOM 3727 C C . ARG A 1 485 ? -46.905 0.819 -33.366 1.00 36.94 485 ARG A C 1
ATOM 3729 O O . ARG A 1 485 ? -47.563 -0.137 -33.769 1.00 36.94 485 ARG A O 1
ATOM 3736 N N . PRO A 1 486 ? -47.100 1.326 -32.126 1.00 49.31 486 PRO A N 1
ATOM 3737 C CA . PRO A 1 486 ? -46.429 2.444 -31.441 1.00 49.31 486 PRO A CA 1
ATOM 3738 C C . PRO A 1 486 ? -45.909 2.087 -30.025 1.00 49.31 486 PRO A C 1
ATOM 3740 O O . PRO A 1 486 ? -46.262 1.060 -29.456 1.00 49.31 486 PRO A O 1
ATOM 3743 N N . GLY A 1 487 ? -45.165 2.999 -29.379 1.00 29.48 487 GLY A N 1
ATOM 3744 C CA . GLY A 1 487 ? -44.935 2.873 -27.934 1.00 29.48 487 GLY A CA 1
ATOM 3745 C C . GLY A 1 487 ? -44.046 3.918 -27.253 1.00 29.48 487 GLY A C 1
ATOM 3746 O O . GLY A 1 487 ? -42.843 3.720 -27.150 1.00 29.48 487 GLY A O 1
ATOM 3747 N N . ARG A 1 488 ? -44.706 4.901 -26.620 1.00 30.75 488 ARG A N 1
ATOM 3748 C CA . ARG A 1 488 ? -44.316 5.599 -25.370 1.00 30.75 488 ARG A CA 1
ATOM 3749 C C . ARG A 1 488 ? -43.579 6.953 -25.444 1.00 30.75 488 ARG A C 1
ATOM 3751 O O . ARG A 1 488 ? -42.506 7.106 -26.013 1.00 30.75 488 ARG A O 1
ATOM 3758 N N . LEU A 1 489 ? -44.192 7.923 -24.760 1.00 32.47 489 LEU A N 1
ATOM 3759 C CA . LEU A 1 489 ? -43.665 9.241 -24.387 1.00 32.47 489 LEU A CA 1
ATOM 3760 C C . LEU A 1 489 ? -42.664 9.139 -23.221 1.00 32.47 489 LEU A C 1
ATOM 3762 O O . LEU A 1 489 ? -42.845 8.287 -22.354 1.00 32.47 489 LEU A O 1
ATOM 3766 N N . VAL A 1 490 ? -41.714 10.079 -23.132 1.00 32.22 490 VAL A N 1
ATOM 3767 C CA . VAL A 1 490 ? -41.525 11.038 -22.009 1.00 32.22 490 VAL A CA 1
ATOM 3768 C C . VAL A 1 490 ? -40.276 11.903 -22.279 1.00 32.22 490 VAL A C 1
ATOM 3770 O O . VAL A 1 490 ? -39.368 11.499 -23.000 1.00 32.22 490 VAL A O 1
ATOM 3773 N N . ALA A 1 491 ? -40.286 13.142 -21.780 1.00 29.33 491 ALA A N 1
ATOM 3774 C CA . ALA A 1 491 ? -39.391 14.225 -22.189 1.00 29.33 491 ALA A CA 1
ATOM 3775 C C . ALA A 1 491 ? -37.948 14.151 -21.647 1.00 29.33 491 ALA A C 1
ATOM 3777 O O . ALA A 1 491 ? -37.693 13.700 -20.531 1.00 29.33 491 ALA A O 1
ATOM 3778 N N . THR A 1 492 ? -37.020 14.726 -22.416 1.00 31.89 492 THR A N 1
ATOM 3779 C CA . THR A 1 492 ? -35.664 15.110 -21.997 1.00 31.89 492 THR A CA 1
ATOM 3780 C C . THR A 1 492 ? -35.608 16.580 -21.559 1.00 31.89 492 THR A C 1
ATOM 3782 O O . THR A 1 492 ? -36.158 17.439 -22.251 1.00 31.89 492 THR A O 1
ATOM 3785 N N . PRO A 1 493 ? -34.868 16.921 -20.487 1.00 36.28 493 PRO A N 1
ATOM 3786 C CA . PRO A 1 493 ? -34.411 18.280 -20.239 1.00 36.28 493 PRO A CA 1
ATOM 3787 C C . PRO A 1 493 ? -32.971 18.508 -20.734 1.00 36.28 493 PRO A C 1
ATOM 3789 O O . PRO A 1 493 ? -32.048 17.745 -20.459 1.00 36.28 493 PRO A O 1
ATOM 3792 N N . GLN A 1 494 ? -32.844 19.605 -21.476 1.00 28.05 494 GLN A N 1
ATOM 3793 C CA . GLN A 1 494 ? -31.668 20.364 -21.918 1.00 28.05 494 GLN A CA 1
ATOM 3794 C C . GLN A 1 494 ? -30.291 20.037 -21.302 1.00 28.05 494 GLN A C 1
ATOM 3796 O O . GLN A 1 494 ? -30.077 20.101 -20.093 1.00 28.05 494 GLN A O 1
ATOM 3801 N N . ALA A 1 495 ? -29.305 19.846 -22.186 1.00 28.33 495 ALA A N 1
ATOM 3802 C CA . ALA A 1 495 ? -27.890 19.789 -21.836 1.00 28.33 495 ALA A CA 1
ATOM 3803 C C . ALA A 1 495 ? -27.275 21.195 -21.699 1.00 28.33 495 ALA A C 1
ATOM 3805 O O . ALA A 1 495 ? -27.234 21.964 -22.663 1.00 28.33 495 ALA A O 1
ATOM 3806 N N . SER A 1 496 ? -26.720 21.499 -20.526 1.00 30.25 496 SER A N 1
ATOM 3807 C CA . SER A 1 496 ? -25.899 22.693 -20.303 1.00 30.25 496 SER A CA 1
ATOM 3808 C C . SER A 1 496 ? -24.505 22.518 -20.911 1.00 30.25 496 SER A C 1
ATOM 3810 O O . SER A 1 496 ? -23.762 21.613 -20.533 1.00 30.25 496 SER A O 1
ATOM 3812 N N . GLN A 1 497 ? -24.120 23.407 -21.828 1.00 32.66 497 GLN A N 1
ATOM 3813 C CA . GLN A 1 497 ? -22.736 23.514 -22.292 1.00 32.66 497 GLN A CA 1
ATOM 3814 C C . GLN A 1 497 ? -21.856 24.121 -21.189 1.00 32.66 497 GLN A C 1
ATOM 3816 O O . GLN A 1 497 ? -22.028 25.289 -20.839 1.00 32.66 497 GLN A O 1
ATOM 3821 N N . GLU A 1 498 ? -20.858 23.378 -20.708 1.00 29.70 498 GLU A N 1
ATOM 3822 C CA . GLU A 1 498 ? -19.712 23.954 -19.996 1.00 29.70 498 GLU A CA 1
ATOM 3823 C C . GLU A 1 498 ? -18.420 23.772 -20.803 1.00 29.70 498 GLU A C 1
ATOM 3825 O O . GLU A 1 498 ? -18.230 22.790 -21.524 1.00 29.70 498 GLU A O 1
ATOM 3830 N N . GLY A 1 499 ? -17.576 24.805 -20.762 1.00 27.86 499 GLY A N 1
ATOM 3831 C CA . GLY A 1 499 ? -16.538 25.045 -21.762 1.00 27.86 499 GLY A CA 1
ATOM 3832 C C . GLY A 1 499 ? -15.296 24.162 -21.633 1.00 27.86 499 GLY A C 1
ATOM 3833 O O . GLY A 1 499 ? -14.864 23.807 -20.537 1.00 27.86 499 GLY A O 1
ATOM 3834 N N . GLY A 1 500 ? -14.674 23.864 -22.775 1.00 29.34 500 GLY A N 1
ATOM 3835 C CA . GLY A 1 500 ? -13.398 23.155 -22.826 1.00 29.34 500 GLY A CA 1
ATOM 3836 C C . GLY A 1 500 ? -12.242 23.989 -22.268 1.00 29.34 500 GLY A C 1
ATOM 3837 O O . GLY A 1 500 ? -12.035 25.131 -22.678 1.00 29.34 500 GLY A O 1
ATOM 3838 N N . GLY A 1 501 ? -11.463 23.389 -21.367 1.00 28.05 501 GLY A N 1
ATOM 3839 C CA . GLY A 1 501 ? -10.138 23.872 -20.984 1.00 28.05 501 GLY A CA 1
ATOM 3840 C C . GLY A 1 501 ? -9.058 23.226 -21.853 1.00 28.05 501 GLY A C 1
ATOM 3841 O O . GLY A 1 501 ? -8.969 22.001 -21.918 1.00 28.05 501 GLY A O 1
ATOM 3842 N N . ASP A 1 502 ? -8.250 24.052 -22.514 1.00 30.14 502 ASP A N 1
ATOM 3843 C CA . ASP A 1 502 ? -7.112 23.631 -23.337 1.00 30.14 502 ASP A CA 1
ATOM 3844 C C . ASP A 1 502 ? -5.928 23.204 -22.447 1.00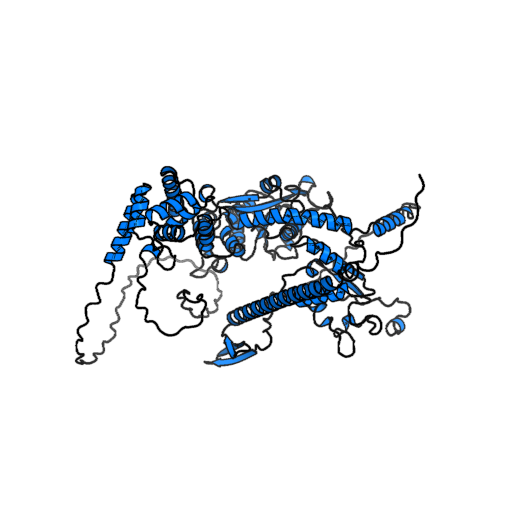 30.14 502 ASP A C 1
ATOM 3846 O O . ASP A 1 502 ? -5.365 24.027 -21.723 1.00 30.14 502 ASP A O 1
ATOM 3850 N N . ASP A 1 503 ? -5.515 21.934 -22.513 1.00 34.56 503 ASP A N 1
ATOM 3851 C CA . ASP A 1 503 ? -4.381 21.404 -21.741 1.00 34.56 503 ASP A CA 1
ATOM 3852 C C . ASP A 1 503 ? -3.133 21.238 -22.635 1.00 34.56 503 ASP A C 1
ATOM 3854 O O . ASP A 1 503 ? -2.967 20.252 -23.361 1.00 34.56 503 ASP A O 1
ATOM 3858 N N . ARG A 1 504 ? -2.202 22.200 -22.551 1.00 33.12 504 ARG A N 1
ATOM 3859 C CA . ARG A 1 504 ? -0.803 22.044 -23.003 1.00 33.12 504 ARG A CA 1
ATOM 3860 C C . ARG A 1 504 ? 0.132 21.898 -21.789 1.00 33.12 504 ARG A C 1
ATOM 3862 O O . ARG A 1 504 ? -0.157 22.426 -20.720 1.00 33.12 504 ARG A O 1
ATOM 3869 N N . PRO A 1 505 ? 1.236 21.134 -21.900 1.00 41.16 505 PRO A N 1
ATOM 3870 C CA . PRO A 1 505 ? 1.764 20.400 -20.749 1.00 41.16 505 PRO A CA 1
ATOM 3871 C C . PRO A 1 505 ? 2.666 21.201 -19.798 1.00 41.16 505 PRO A C 1
ATOM 3873 O O . PRO A 1 505 ? 3.569 21.924 -20.219 1.00 41.16 505 PRO A O 1
ATOM 3876 N N . LEU A 1 506 ? 2.524 20.919 -18.496 1.00 33.47 506 LEU A N 1
ATOM 3877 C CA . LEU A 1 506 ? 3.514 21.253 -17.466 1.00 33.47 506 LEU A CA 1
ATOM 3878 C C . LEU A 1 506 ? 4.877 20.610 -17.786 1.00 33.47 506 LEU A C 1
ATOM 3880 O O . LEU A 1 506 ? 5.030 19.390 -17.687 1.00 33.47 506 LEU A O 1
ATOM 3884 N N . ALA A 1 507 ? 5.881 21.442 -18.066 1.00 32.06 507 ALA A N 1
ATOM 3885 C CA . ALA A 1 507 ? 7.287 21.030 -18.144 1.00 32.06 507 ALA A CA 1
ATOM 3886 C C . ALA A 1 507 ? 8.276 22.018 -17.483 1.00 32.06 507 ALA A C 1
ATOM 3888 O O . ALA A 1 507 ? 9.482 21.825 -17.596 1.00 32.06 507 ALA A O 1
ATOM 3889 N N . ALA A 1 508 ? 7.802 23.055 -16.779 1.00 33.41 508 ALA A N 1
ATOM 3890 C CA . ALA A 1 508 ? 8.668 24.079 -16.187 1.00 33.41 508 ALA A CA 1
ATOM 3891 C C . ALA A 1 508 ? 8.114 24.638 -14.862 1.00 33.41 508 ALA A C 1
ATOM 3893 O O . ALA A 1 508 ? 7.397 25.633 -14.884 1.00 33.41 508 ALA A O 1
ATOM 3894 N N . LEU A 1 509 ? 8.439 24.004 -13.719 1.00 31.55 509 LEU A N 1
ATOM 3895 C CA . LEU A 1 509 ? 8.416 24.637 -12.377 1.00 31.55 509 LEU A CA 1
ATOM 3896 C C . LEU A 1 509 ? 9.023 23.765 -11.250 1.00 31.55 509 LEU A C 1
ATOM 3898 O O . LEU A 1 509 ? 8.456 23.632 -10.170 1.00 31.55 509 LEU A O 1
ATOM 3902 N N . LEU A 1 510 ? 10.210 23.191 -11.480 1.00 31.16 510 LEU A N 1
ATOM 3903 C CA . LEU A 1 510 ? 11.101 22.707 -10.410 1.00 31.16 510 LEU A CA 1
ATOM 3904 C C . LEU A 1 510 ? 12.556 23.046 -10.763 1.00 31.16 510 LEU A C 1
ATOM 3906 O O . LEU A 1 510 ? 13.330 22.192 -11.179 1.00 31.16 510 LEU A O 1
ATOM 3910 N N . ALA A 1 511 ? 12.905 24.322 -10.604 1.00 31.00 511 ALA A N 1
ATOM 3911 C CA . ALA A 1 511 ? 14.282 24.797 -10.578 1.00 31.00 511 ALA A CA 1
ATOM 3912 C C . ALA A 1 511 ? 14.438 25.708 -9.355 1.00 31.00 511 ALA A C 1
ATOM 3914 O O . ALA A 1 511 ? 13.779 26.745 -9.245 1.00 31.00 511 ALA A O 1
ATOM 3915 N N . THR A 1 512 ? 15.266 25.289 -8.403 1.00 31.45 512 THR A N 1
ATOM 3916 C CA . THR A 1 512 ? 15.601 26.060 -7.202 1.00 31.45 512 THR A CA 1
ATOM 3917 C C . THR A 1 512 ? 16.436 27.278 -7.587 1.00 31.45 512 THR A C 1
ATOM 3919 O O . THR A 1 512 ? 17.527 27.128 -8.132 1.00 31.45 512 THR A O 1
ATOM 3922 N N . LYS A 1 513 ? 15.949 28.488 -7.288 1.00 31.12 513 LYS A N 1
ATOM 3923 C CA . LYS A 1 513 ? 16.739 29.717 -7.441 1.00 31.12 513 LYS A CA 1
ATOM 3924 C C . LYS A 1 513 ? 17.882 29.730 -6.421 1.00 31.12 513 LYS A C 1
ATOM 3926 O O . LYS A 1 513 ? 17.621 29.890 -5.232 1.00 31.12 513 LYS A O 1
ATOM 3931 N N . GLN A 1 514 ? 19.119 29.627 -6.895 1.00 32.47 514 GLN A N 1
ATOM 3932 C CA . GLN A 1 514 ? 20.283 30.156 -6.179 1.00 32.47 514 GLN A CA 1
ATOM 3933 C C . GLN A 1 514 ? 20.449 31.665 -6.470 1.00 32.47 514 GLN A C 1
ATOM 3935 O O . GLN A 1 514 ? 19.875 32.157 -7.452 1.00 32.47 514 GLN A O 1
ATOM 3940 N N . PRO A 1 515 ? 21.151 32.428 -5.609 1.00 31.80 515 PRO A N 1
ATOM 3941 C CA . PRO A 1 515 ? 21.366 33.859 -5.817 1.00 31.80 515 PRO A CA 1
ATOM 3942 C C . PRO A 1 515 ? 22.209 34.132 -7.071 1.00 31.80 515 PRO A C 1
ATOM 3944 O O . PRO A 1 515 ? 23.122 33.383 -7.402 1.00 31.80 515 PRO A O 1
ATOM 3947 N N . LYS A 1 516 ? 21.890 35.224 -7.775 1.00 32.38 516 LYS A N 1
ATOM 3948 C CA . LYS A 1 516 ? 22.612 35.653 -8.978 1.00 32.38 516 LYS A CA 1
ATOM 3949 C C . LYS A 1 516 ? 23.913 36.367 -8.602 1.00 32.38 516 LYS A C 1
ATOM 3951 O O . LYS A 1 516 ? 23.849 37.469 -8.063 1.00 32.38 516 LYS A O 1
ATOM 3956 N N . SER A 1 517 ? 25.057 35.804 -8.977 1.00 29.23 517 SER A N 1
ATOM 3957 C CA . SER A 1 517 ? 26.244 36.602 -9.303 1.00 29.23 517 SER A CA 1
ATOM 3958 C C . SER A 1 517 ? 26.061 37.267 -10.677 1.00 29.23 517 SER A C 1
ATOM 3960 O O . SER A 1 517 ? 25.235 36.841 -11.492 1.00 29.23 517 SER A O 1
ATOM 3962 N N . VAL A 1 518 ? 26.777 38.366 -10.914 1.00 37.41 518 VAL A N 1
ATOM 3963 C CA . VAL A 1 518 ? 26.640 39.191 -12.122 1.00 37.41 518 VAL A CA 1
ATOM 3964 C C . VAL A 1 518 ? 27.734 38.844 -13.128 1.00 37.41 518 VAL A C 1
ATOM 3966 O O . VAL A 1 518 ? 28.907 38.928 -12.796 1.00 37.41 518 VAL A O 1
ATOM 3969 N N . GLY A 1 519 ? 27.326 38.569 -14.371 1.00 39.56 519 GLY A N 1
ATOM 3970 C CA . GLY A 1 519 ? 28.141 38.825 -15.561 1.00 39.56 519 GLY A CA 1
ATOM 3971 C C . GLY A 1 519 ? 29.093 37.722 -16.025 1.00 39.56 519 GLY A C 1
ATOM 3972 O O . GLY A 1 519 ? 30.287 37.821 -15.798 1.00 39.56 519 GLY A O 1
ATOM 3973 N N . GLU A 1 520 ? 28.589 36.782 -16.831 1.00 36.03 520 GLU A N 1
ATOM 3974 C CA . GLU A 1 520 ? 29.365 36.223 -17.949 1.00 36.03 520 GLU A CA 1
ATOM 3975 C C . GLU A 1 520 ? 28.429 35.689 -19.049 1.00 36.03 520 GLU A C 1
ATOM 3977 O O . GLU A 1 520 ? 27.357 35.142 -18.771 1.00 36.03 520 GLU A O 1
ATOM 3982 N N . ALA A 1 521 ? 28.783 35.914 -20.316 1.00 44.91 521 ALA A N 1
ATOM 3983 C CA . ALA A 1 521 ? 27.888 35.699 -21.453 1.00 44.91 521 ALA A CA 1
ATOM 3984 C C . ALA A 1 521 ? 27.971 34.262 -21.999 1.00 44.91 521 ALA A C 1
ATOM 3986 O O . ALA A 1 521 ? 28.767 33.965 -22.888 1.00 44.91 521 ALA A O 1
ATOM 3987 N N . GLN A 1 522 ? 27.106 33.367 -21.514 1.00 37.75 522 GLN A N 1
ATOM 3988 C CA . GLN A 1 522 ? 26.973 32.018 -22.078 1.00 37.75 522 GLN A CA 1
ATOM 3989 C C . GLN A 1 522 ? 26.079 32.011 -23.331 1.00 37.75 522 GLN A C 1
ATOM 3991 O O . GLN A 1 522 ? 24.909 32.395 -23.290 1.00 37.75 522 GLN A O 1
ATOM 3996 N N . GLY A 1 523 ? 26.649 31.568 -24.457 1.00 39.66 523 GLY A N 1
ATOM 3997 C CA . GLY A 1 523 ? 25.983 31.483 -25.760 1.00 39.66 523 GLY A CA 1
ATOM 3998 C C . GLY A 1 523 ? 24.982 30.319 -25.912 1.00 39.66 523 GLY A C 1
ATOM 3999 O O . GLY A 1 523 ? 24.797 29.509 -25.000 1.00 39.66 523 GLY A O 1
ATOM 4000 N N . PRO A 1 524 ? 24.318 30.201 -27.079 1.00 44.06 524 PRO A N 1
ATOM 4001 C CA . PRO A 1 524 ? 23.176 29.309 -27.278 1.00 44.06 524 PRO A CA 1
ATOM 4002 C C . PRO A 1 524 ? 23.577 27.837 -27.501 1.00 44.06 524 PRO A C 1
ATOM 4004 O O . PRO A 1 524 ? 23.520 27.322 -28.616 1.00 44.06 524 PRO A O 1
ATOM 4007 N N . LEU A 1 525 ? 23.912 27.126 -26.421 1.00 42.28 525 LEU A N 1
ATOM 4008 C CA . LEU A 1 525 ? 24.143 25.672 -26.407 1.00 42.28 525 LEU A CA 1
ATOM 4009 C C . LEU A 1 525 ? 22.940 24.893 -25.839 1.00 42.28 525 LEU A C 1
ATOM 4011 O O . LEU A 1 525 ? 23.055 24.126 -24.888 1.00 42.28 525 LEU A O 1
ATOM 4015 N N . GLN A 1 526 ? 21.770 25.054 -26.467 1.00 45.66 526 GLN A N 1
ATOM 4016 C CA . GLN A 1 526 ? 20.624 24.137 -26.311 1.00 45.66 526 GLN A CA 1
ATOM 4017 C C . GLN A 1 526 ? 20.450 23.249 -27.553 1.00 45.66 526 GLN A C 1
ATOM 4019 O O . GLN A 1 526 ? 19.358 23.111 -28.111 1.00 45.66 526 GLN A O 1
ATOM 4024 N N . ASP A 1 527 ? 21.544 22.622 -27.991 1.00 52.66 527 ASP A N 1
ATOM 4025 C CA . ASP A 1 527 ? 21.499 21.540 -28.978 1.00 52.66 527 ASP A CA 1
ATOM 4026 C C . ASP A 1 527 ? 20.876 20.312 -28.274 1.00 52.66 527 ASP A C 1
ATOM 4028 O O . ASP A 1 527 ? 21.582 19.495 -27.688 1.00 52.66 527 ASP A O 1
ATOM 4032 N N . ASN A 1 528 ? 19.533 20.233 -28.251 1.00 54.59 528 ASN A N 1
ATOM 4033 C CA . ASN A 1 528 ? 18.759 19.150 -27.616 1.00 54.59 528 ASN A CA 1
ATOM 4034 C C . ASN A 1 528 ? 19.296 17.786 -28.070 1.00 54.59 528 ASN A C 1
ATOM 4036 O O . ASN A 1 528 ? 19.029 17.340 -29.195 1.00 54.59 528 ASN A O 1
ATOM 4040 N N . PHE A 1 529 ? 20.088 17.146 -27.211 1.00 68.62 529 PHE A N 1
ATOM 4041 C CA . PHE A 1 529 ? 20.982 16.087 -27.648 1.00 68.62 529 PHE A CA 1
ATOM 4042 C C . PHE A 1 529 ? 20.218 14.873 -28.187 1.00 68.62 529 PHE A C 1
ATOM 4044 O O . PHE A 1 529 ? 19.209 14.424 -27.639 1.00 68.62 529 PHE A O 1
ATOM 4051 N N . ALA A 1 530 ? 20.769 14.270 -29.243 1.00 64.88 530 ALA A N 1
ATOM 4052 C CA . ALA A 1 530 ? 20.194 13.107 -29.918 1.00 64.88 530 ALA A CA 1
ATOM 4053 C C . ALA A 1 530 ? 19.823 11.946 -28.968 1.00 64.88 530 ALA A C 1
ATOM 4055 O O . ALA A 1 530 ? 18.847 11.231 -29.217 1.00 64.88 530 ALA A O 1
ATOM 4056 N N . TRP A 1 531 ? 20.578 11.778 -27.875 1.00 73.81 531 TRP A N 1
ATOM 4057 C CA . TRP A 1 531 ? 20.386 10.724 -26.879 1.00 73.81 531 TRP A CA 1
ATOM 4058 C C . TRP A 1 531 ? 19.132 10.899 -26.011 1.00 73.81 531 TRP A C 1
ATOM 4060 O O . TRP A 1 531 ? 18.596 9.895 -25.553 1.00 73.81 531 TRP A O 1
ATOM 4070 N N . GLU A 1 532 ? 18.582 12.109 -25.836 1.00 80.31 532 GLU A N 1
ATOM 4071 C CA . GLU A 1 532 ? 17.364 12.310 -25.025 1.00 80.31 532 GLU A CA 1
ATOM 4072 C C . GLU A 1 532 ? 16.158 11.539 -25.569 1.00 80.31 532 GLU A C 1
ATOM 4074 O O . GLU A 1 532 ? 15.250 11.137 -24.830 1.00 80.31 532 GLU A O 1
ATOM 4079 N N . ARG A 1 533 ? 16.138 11.364 -26.894 1.00 86.94 533 ARG A N 1
ATOM 4080 C CA . ARG A 1 533 ? 15.048 10.721 -27.618 1.00 86.94 533 ARG A CA 1
ATOM 4081 C C . ARG A 1 533 ? 15.150 9.200 -27.550 1.00 86.94 533 ARG A C 1
ATOM 4083 O O . ARG A 1 533 ? 14.104 8.556 -27.471 1.00 86.94 533 ARG A O 1
ATOM 4090 N N . ASP A 1 534 ? 16.348 8.627 -27.585 1.00 92.38 534 ASP A N 1
ATOM 4091 C CA . ASP A 1 534 ? 16.545 7.177 -27.608 1.00 92.38 534 ASP A CA 1
ATOM 4092 C C . ASP A 1 534 ? 16.568 6.582 -26.184 1.00 92.38 534 ASP A C 1
ATOM 4094 O O . ASP A 1 534 ? 17.466 6.910 -25.409 1.00 92.38 534 ASP A O 1
ATOM 4098 N N . PRO A 1 535 ? 15.619 5.700 -25.806 1.00 93.88 535 PRO A N 1
ATOM 4099 C CA . PRO A 1 535 ? 15.591 5.127 -24.465 1.00 93.88 535 PRO A CA 1
ATOM 4100 C C . PRO A 1 535 ? 16.835 4.306 -24.121 1.00 93.88 535 PRO A C 1
ATOM 4102 O O . PRO A 1 535 ? 17.215 4.292 -22.953 1.00 93.88 535 PRO A O 1
ATOM 4105 N N . LEU A 1 536 ? 17.475 3.654 -25.103 1.00 96.12 536 LEU A N 1
ATOM 4106 C CA . LEU A 1 536 ? 18.691 2.872 -24.871 1.00 96.12 536 LEU A CA 1
ATOM 4107 C C . LEU A 1 536 ? 19.871 3.802 -24.569 1.00 96.12 536 LEU A C 1
ATOM 4109 O O . LEU A 1 536 ? 20.500 3.652 -23.526 1.00 96.12 536 LEU A O 1
ATOM 4113 N N . LEU A 1 537 ? 20.112 4.813 -25.414 1.00 95.38 537 LEU A N 1
ATOM 4114 C CA . LEU A 1 537 ? 21.180 5.793 -25.175 1.00 95.38 537 LEU A CA 1
ATOM 4115 C C . LEU A 1 537 ? 20.971 6.545 -23.864 1.00 95.38 537 LEU A C 1
ATOM 4117 O O . LEU A 1 537 ? 21.917 6.714 -23.105 1.00 95.38 537 LEU A O 1
ATOM 4121 N N . ARG A 1 538 ? 19.733 6.944 -23.551 1.00 94.94 538 ARG A N 1
ATOM 4122 C CA . ARG A 1 538 ? 19.416 7.583 -22.271 1.00 94.94 538 ARG A CA 1
ATOM 4123 C C . ARG A 1 538 ? 19.690 6.658 -21.081 1.00 94.94 538 ARG A C 1
ATOM 4125 O O . ARG A 1 538 ? 20.238 7.116 -20.084 1.00 94.94 538 ARG A O 1
ATOM 4132 N N . ALA A 1 539 ? 19.334 5.376 -21.170 1.00 96.06 539 ALA A N 1
ATOM 4133 C CA . ALA A 1 539 ? 19.603 4.403 -20.111 1.00 96.06 539 ALA A CA 1
ATOM 4134 C C . ALA A 1 539 ? 21.112 4.141 -19.930 1.00 96.06 539 ALA A C 1
ATOM 4136 O O . ALA A 1 539 ? 21.572 4.031 -18.793 1.00 96.06 539 ALA A O 1
ATOM 4137 N N . MET A 1 540 ? 21.885 4.098 -21.022 1.00 97.31 540 MET A N 1
ATOM 4138 C CA . MET A 1 540 ? 23.352 4.013 -20.989 1.00 97.31 540 MET A CA 1
ATOM 4139 C C . MET A 1 540 ? 23.984 5.282 -20.403 1.00 97.31 540 MET A C 1
ATOM 4141 O O . MET A 1 540 ? 24.827 5.184 -19.519 1.00 97.31 540 MET A O 1
ATOM 4145 N N . GLN A 1 541 ? 23.541 6.469 -20.831 1.00 96.25 541 GLN A N 1
ATOM 4146 C CA . GLN A 1 541 ? 24.040 7.761 -20.349 1.00 96.25 541 GLN A CA 1
ATOM 4147 C C . GLN A 1 541 ? 23.825 7.926 -18.841 1.00 96.25 541 GLN A C 1
ATOM 4149 O O . GLN A 1 541 ? 24.744 8.336 -18.140 1.00 96.25 541 GLN A O 1
ATOM 4154 N N . CYS A 1 542 ? 22.643 7.574 -18.320 1.00 95.88 542 CYS A N 1
ATOM 4155 C CA . CYS A 1 542 ? 22.390 7.610 -16.878 1.00 95.88 542 CYS A CA 1
ATOM 4156 C C . CYS A 1 542 ? 23.284 6.622 -16.108 1.00 95.88 542 CYS A C 1
ATOM 4158 O O . CYS A 1 542 ? 23.819 6.979 -15.064 1.00 95.88 542 CYS A O 1
ATOM 4160 N N . LEU A 1 543 ? 23.484 5.405 -16.629 1.00 97.38 543 LEU A N 1
ATOM 4161 C CA . LEU A 1 543 ? 24.337 4.394 -15.991 1.00 97.38 543 LEU A CA 1
ATOM 4162 C C . LEU A 1 543 ? 25.824 4.798 -15.985 1.00 97.38 543 LEU A C 1
ATOM 4164 O O . LEU A 1 543 ? 26.526 4.561 -15.003 1.00 97.38 543 LEU A O 1
ATOM 4168 N N . TYR A 1 544 ? 26.285 5.456 -17.050 1.00 97.12 544 TYR A N 1
ATOM 4169 C CA . TYR A 1 544 ? 27.625 6.033 -17.164 1.00 97.12 544 TYR A CA 1
ATOM 4170 C C . TYR A 1 544 ? 27.838 7.220 -16.206 1.00 97.12 544 TYR A C 1
ATOM 4172 O O . TYR A 1 544 ? 28.841 7.268 -15.495 1.00 97.12 544 TYR A O 1
ATOM 4180 N N . CYS A 1 545 ? 26.879 8.154 -16.146 1.00 95.50 545 CYS A N 1
ATOM 4181 C CA . CYS A 1 545 ? 26.955 9.339 -15.283 1.00 95.50 545 CYS A CA 1
ATOM 4182 C C . CYS A 1 545 ? 26.938 9.025 -13.786 1.00 95.50 545 CYS A C 1
ATOM 4184 O O . CYS A 1 545 ? 27.571 9.760 -13.035 1.00 95.50 545 CYS A O 1
ATOM 4186 N N . ALA A 1 546 ? 26.245 7.965 -13.362 1.00 96.62 546 ALA A N 1
ATOM 4187 C CA . ALA A 1 546 ? 26.214 7.534 -11.967 1.00 96.62 546 ALA A CA 1
ATOM 4188 C C . ALA A 1 546 ? 27.627 7.338 -11.382 1.00 96.62 546 ALA A C 1
ATOM 4190 O O . ALA A 1 546 ? 28.587 7.048 -12.108 1.00 96.62 546 ALA A O 1
ATOM 4191 N N . GLU A 1 547 ? 27.765 7.438 -10.067 1.00 96.38 547 GLU A N 1
ATOM 4192 C CA . GLU A 1 547 ? 29.031 7.203 -9.366 1.00 96.38 547 GLU A CA 1
ATOM 4193 C C . GLU A 1 547 ? 29.318 5.705 -9.245 1.00 96.38 547 GLU A C 1
ATOM 4195 O O . GLU A 1 547 ? 30.408 5.248 -9.574 1.00 96.38 547 GLU A O 1
ATOM 4200 N N . SER A 1 548 ? 28.303 4.921 -8.874 1.00 97.31 548 SER A N 1
ATOM 4201 C CA . SER A 1 548 ? 28.381 3.467 -8.700 1.00 97.31 548 SER A CA 1
ATOM 4202 C C . SER A 1 548 ? 27.178 2.756 -9.328 1.00 97.31 548 SER A C 1
ATOM 4204 O O . SER A 1 548 ? 26.225 3.388 -9.784 1.00 97.31 548 SER A O 1
ATOM 4206 N N . ALA A 1 549 ? 27.197 1.422 -9.370 1.00 97.81 549 ALA A N 1
ATOM 4207 C CA . ALA A 1 549 ? 26.051 0.641 -9.842 1.00 97.81 549 ALA A CA 1
ATOM 4208 C C . ALA A 1 549 ? 24.861 0.687 -8.865 1.00 97.81 549 ALA A C 1
ATOM 4210 O O . ALA A 1 549 ? 23.708 0.615 -9.292 1.00 97.81 549 ALA A O 1
ATOM 4211 N N . ALA A 1 550 ? 25.135 0.843 -7.564 1.00 97.62 550 ALA A N 1
ATOM 4212 C CA . ALA A 1 550 ? 24.115 1.034 -6.536 1.00 97.62 550 ALA A CA 1
ATOM 4213 C C . ALA A 1 550 ? 23.445 2.411 -6.672 1.00 97.62 550 ALA A C 1
ATOM 4215 O O . ALA A 1 550 ? 22.220 2.486 -6.722 1.00 97.62 550 ALA A O 1
ATOM 4216 N N . ASP A 1 551 ? 24.243 3.466 -6.848 1.00 97.31 551 ASP A N 1
ATOM 4217 C CA . ASP A 1 551 ? 23.770 4.821 -7.156 1.00 97.31 551 ASP A CA 1
ATOM 4218 C C . ASP A 1 551 ? 22.949 4.841 -8.459 1.00 97.31 551 ASP A C 1
ATOM 4220 O O . ASP A 1 551 ? 21.810 5.305 -8.474 1.00 97.31 551 ASP A O 1
ATOM 4224 N N . ALA A 1 552 ? 23.435 4.200 -9.528 1.00 97.12 552 ALA A N 1
ATOM 4225 C CA . ALA A 1 552 ? 22.662 4.040 -10.760 1.00 97.12 552 ALA A CA 1
ATOM 4226 C C . ALA A 1 552 ? 21.317 3.330 -10.523 1.00 97.12 552 ALA A C 1
ATOM 4228 O O . ALA A 1 552 ? 20.298 3.733 -11.087 1.00 97.12 552 ALA A O 1
ATOM 4229 N N . ALA A 1 553 ? 21.289 2.286 -9.688 1.00 97.31 553 ALA A N 1
ATOM 4230 C CA . ALA A 1 553 ? 20.063 1.580 -9.330 1.00 97.31 553 ALA A CA 1
ATOM 4231 C C . ALA A 1 553 ? 19.113 2.423 -8.462 1.00 97.31 553 ALA A C 1
ATOM 4233 O O . ALA A 1 553 ? 17.897 2.247 -8.565 1.00 97.31 553 ALA A O 1
ATOM 4234 N N . GLU A 1 554 ? 19.618 3.353 -7.653 1.00 96.38 554 GLU A N 1
ATOM 4235 C CA . GLU A 1 554 ? 18.803 4.283 -6.873 1.00 96.38 554 GLU A CA 1
ATOM 4236 C C . GLU A 1 554 ? 18.252 5.429 -7.732 1.00 96.38 554 GLU A C 1
ATOM 4238 O O . GLU A 1 554 ? 17.028 5.597 -7.790 1.00 96.38 554 GLU A O 1
ATOM 4243 N N . GLN A 1 555 ? 19.112 6.138 -8.474 1.00 95.31 555 GLN A N 1
ATOM 4244 C CA . GLN A 1 555 ? 18.740 7.216 -9.402 1.00 95.31 555 GLN A CA 1
ATOM 4245 C C . GLN A 1 555 ? 17.757 6.735 -10.475 1.00 95.31 555 GLN A C 1
ATOM 4247 O O . GLN A 1 555 ? 16.781 7.412 -10.804 1.00 95.31 555 GLN A O 1
ATOM 4252 N N . LEU A 1 556 ? 17.982 5.533 -11.015 1.00 95.38 556 LEU A N 1
ATOM 4253 C CA . LEU A 1 556 ? 17.063 4.885 -11.943 1.00 95.38 556 LEU A CA 1
ATOM 4254 C C . LEU A 1 556 ? 16.008 4.030 -11.226 1.00 95.38 556 LEU A C 1
ATOM 4256 O O . LEU A 1 556 ? 15.271 3.326 -11.903 1.00 95.38 556 LEU A O 1
ATOM 4260 N N . HIS A 1 557 ? 15.840 4.073 -9.906 1.00 96.38 557 HIS A N 1
ATOM 4261 C CA . HIS A 1 557 ? 14.771 3.354 -9.193 1.00 96.38 557 HIS A CA 1
ATOM 4262 C C . HIS A 1 557 ? 14.588 1.880 -9.652 1.00 96.38 557 HIS A C 1
ATOM 4264 O O . HIS A 1 557 ? 13.467 1.431 -9.916 1.00 96.38 557 HIS A O 1
ATOM 4270 N N . LEU A 1 558 ? 15.690 1.142 -9.816 1.00 96.56 558 LEU A N 1
ATOM 4271 C CA . LEU A 1 558 ? 15.767 -0.218 -10.372 1.00 96.56 558 LEU A CA 1
ATOM 4272 C C . LEU A 1 558 ? 15.601 -1.312 -9.302 1.00 96.56 558 LEU A C 1
ATOM 4274 O O . LEU A 1 558 ? 16.030 -2.447 -9.509 1.00 96.56 558 LEU A O 1
ATOM 4278 N N . ARG A 1 559 ? 14.997 -0.996 -8.143 1.00 95.75 559 ARG A N 1
ATOM 4279 C CA . ARG A 1 559 ? 14.831 -1.977 -7.053 1.00 95.75 559 ARG A CA 1
ATOM 4280 C C . ARG A 1 559 ? 14.015 -3.190 -7.548 1.00 95.75 559 ARG A C 1
ATOM 4282 O O . ARG A 1 559 ? 13.054 -2.995 -8.301 1.00 95.75 559 ARG A O 1
ATOM 4289 N N . PRO A 1 560 ? 14.308 -4.413 -7.080 1.00 96.69 560 PRO A N 1
ATOM 4290 C CA . PRO A 1 560 ? 13.785 -5.652 -7.667 1.00 96.69 560 PRO A CA 1
ATOM 4291 C C . PRO A 1 560 ? 12.315 -5.966 -7.335 1.00 96.69 560 PRO A C 1
ATOM 4293 O O . PRO A 1 560 ? 11.758 -6.917 -7.877 1.00 96.69 560 PRO A O 1
ATOM 4296 N N . TRP A 1 561 ? 11.682 -5.186 -6.456 1.00 97.50 561 TRP A N 1
ATOM 4297 C CA . TRP A 1 561 ? 10.324 -5.418 -5.953 1.00 97.50 561 TRP A CA 1
ATOM 4298 C C . TRP A 1 561 ? 9.322 -4.378 -6.464 1.00 97.50 561 TRP A C 1
ATOM 4300 O O . TRP A 1 561 ? 9.685 -3.245 -6.805 1.00 97.50 561 TRP A O 1
ATOM 4310 N N . SER A 1 562 ? 8.045 -4.759 -6.489 1.00 97.56 562 SER A N 1
ATOM 4311 C CA . SER A 1 562 ? 6.936 -3.816 -6.653 1.00 97.56 562 SER A CA 1
ATOM 4312 C C . SER A 1 562 ? 6.653 -3.044 -5.350 1.00 97.56 562 SER A C 1
ATOM 4314 O O . SER A 1 562 ? 7.026 -3.481 -4.263 1.00 97.56 562 SER A O 1
ATOM 4316 N N . ALA A 1 563 ? 5.902 -1.944 -5.432 1.00 96.31 563 ALA A N 1
ATOM 4317 C CA . ALA A 1 563 ? 5.438 -1.192 -4.264 1.00 96.31 563 ALA A CA 1
ATOM 4318 C C . ALA A 1 563 ? 4.441 -1.982 -3.382 1.00 96.31 563 ALA A C 1
ATOM 4320 O O . ALA A 1 563 ? 4.269 -1.669 -2.204 1.00 96.31 563 ALA A O 1
ATOM 4321 N N . ASP A 1 564 ? 3.783 -3.003 -3.939 1.00 96.12 564 ASP A N 1
ATOM 4322 C CA . ASP A 1 564 ? 2.946 -3.956 -3.199 1.00 96.12 564 ASP A CA 1
ATOM 4323 C C . ASP A 1 564 ? 3.818 -4.966 -2.422 1.00 96.12 564 ASP A C 1
ATOM 4325 O O . ASP A 1 564 ? 3.546 -5.255 -1.256 1.00 96.12 564 ASP A O 1
ATOM 4329 N N . GLU A 1 565 ? 4.901 -5.465 -3.029 1.00 96.62 565 GLU A N 1
ATOM 4330 C CA . GLU A 1 565 ? 5.870 -6.362 -2.381 1.00 96.62 565 GLU A CA 1
ATOM 4331 C C . GLU A 1 565 ? 6.699 -5.638 -1.308 1.00 96.62 565 GLU A C 1
ATOM 4333 O O . GLU A 1 565 ? 6.936 -6.196 -0.235 1.00 96.62 565 GLU A O 1
ATOM 4338 N N . GLU A 1 566 ? 7.086 -4.381 -1.550 1.00 96.00 566 GLU A N 1
ATOM 4339 C CA . GLU A 1 566 ? 7.704 -3.506 -0.547 1.00 96.00 566 GLU A CA 1
ATOM 4340 C C . GLU A 1 566 ? 6.747 -3.256 0.629 1.00 96.00 566 GLU A C 1
ATOM 4342 O O . GLU A 1 566 ? 7.144 -3.436 1.780 1.00 96.00 566 GLU A O 1
ATOM 4347 N N . ALA A 1 567 ? 5.467 -2.955 0.370 1.00 94.38 567 ALA A N 1
ATOM 4348 C CA . ALA A 1 567 ? 4.468 -2.797 1.429 1.00 94.38 567 ALA A CA 1
ATOM 4349 C C . ALA A 1 567 ? 4.252 -4.089 2.238 1.00 94.38 567 ALA A C 1
ATOM 4351 O O . ALA A 1 567 ? 4.184 -4.026 3.465 1.00 94.38 567 ALA A O 1
ATOM 4352 N N . LEU A 1 568 ? 4.219 -5.263 1.594 1.00 95.31 568 LEU A N 1
ATOM 4353 C CA . LEU A 1 568 ? 4.173 -6.557 2.288 1.00 95.31 568 LEU A CA 1
ATOM 4354 C C . LEU A 1 568 ? 5.430 -6.796 3.144 1.00 95.31 568 LEU A C 1
ATOM 4356 O O . LEU A 1 568 ? 5.331 -7.349 4.241 1.00 95.31 568 LEU A O 1
ATOM 4360 N N . LYS A 1 569 ? 6.616 -6.401 2.663 1.00 95.69 569 LYS A N 1
ATOM 4361 C CA . LYS A 1 569 ? 7.873 -6.499 3.420 1.00 95.69 569 LYS A CA 1
ATOM 4362 C C . LYS A 1 569 ? 7.829 -5.599 4.658 1.00 95.69 569 LYS A C 1
ATOM 4364 O O . LYS A 1 569 ? 8.097 -6.093 5.750 1.00 95.69 569 LYS A O 1
ATOM 4369 N N . SER A 1 570 ? 7.421 -4.337 4.513 1.00 94.31 570 SER A N 1
ATOM 4370 C CA . SER A 1 570 ? 7.238 -3.401 5.631 1.00 94.31 570 SER A CA 1
ATOM 4371 C C . SER A 1 570 ? 6.202 -3.896 6.640 1.00 94.31 570 SER A C 1
ATOM 4373 O O . SER A 1 570 ? 6.476 -3.888 7.835 1.00 94.31 570 SER A O 1
ATOM 4375 N N . LEU A 1 571 ? 5.052 -4.397 6.175 1.00 94.19 571 LEU A N 1
ATOM 4376 C CA . LEU A 1 571 ? 4.005 -4.980 7.019 1.00 94.19 571 LEU A CA 1
ATOM 4377 C C . LEU A 1 571 ? 4.525 -6.189 7.814 1.00 94.19 571 LEU A C 1
ATOM 4379 O O . LEU A 1 571 ? 4.250 -6.317 9.006 1.00 94.19 571 LEU A O 1
ATOM 4383 N N . ALA A 1 572 ? 5.320 -7.053 7.175 1.00 95.38 572 ALA A N 1
ATOM 4384 C CA . ALA A 1 572 ? 5.921 -8.211 7.827 1.00 95.38 572 ALA A CA 1
ATOM 4385 C C . ALA A 1 572 ? 6.971 -7.818 8.878 1.00 95.38 572 ALA A C 1
ATOM 4387 O O . ALA A 1 572 ? 6.959 -8.386 9.969 1.00 95.38 572 ALA A O 1
ATOM 4388 N N . CYS A 1 573 ? 7.833 -6.836 8.591 1.00 94.94 573 CYS A N 1
ATOM 4389 C CA . CYS A 1 573 ? 8.766 -6.288 9.579 1.00 94.94 573 CYS A CA 1
ATOM 4390 C C . CYS A 1 573 ? 8.011 -5.664 10.760 1.00 94.94 573 CYS A C 1
ATOM 4392 O O . CYS A 1 573 ? 8.214 -6.088 11.892 1.00 94.94 573 CYS A O 1
ATOM 4394 N N . ALA A 1 574 ? 7.058 -4.765 10.495 1.00 93.00 574 ALA A N 1
ATOM 4395 C CA . ALA A 1 574 ? 6.258 -4.113 11.529 1.00 93.00 574 ALA A CA 1
ATOM 4396 C C . ALA A 1 574 ? 5.484 -5.119 12.402 1.00 93.00 574 ALA A C 1
ATOM 4398 O O . ALA A 1 574 ? 5.372 -4.915 13.605 1.00 93.00 574 ALA A O 1
ATOM 4399 N N . SER A 1 575 ? 5.004 -6.241 11.844 1.00 94.31 575 SER A N 1
ATOM 4400 C CA . SER A 1 575 ? 4.334 -7.289 12.636 1.00 94.31 575 SER A CA 1
ATOM 4401 C C . SER A 1 575 ? 5.235 -7.920 13.711 1.00 94.31 575 SER A C 1
ATOM 4403 O O . SER A 1 575 ? 4.729 -8.331 14.753 1.00 94.31 575 SER A O 1
ATOM 4405 N N . ARG A 1 576 ? 6.561 -7.959 13.500 1.00 95.50 576 ARG A N 1
ATOM 4406 C CA . ARG A 1 576 ? 7.534 -8.510 14.464 1.00 95.50 576 ARG A CA 1
ATOM 4407 C C . ARG A 1 576 ? 7.746 -7.613 15.678 1.00 95.50 576 ARG A C 1
ATOM 4409 O O . ARG A 1 576 ? 8.080 -8.126 16.733 1.00 95.50 576 ARG A O 1
ATOM 4416 N N . GLU A 1 577 ? 7.548 -6.307 15.533 1.00 93.38 577 GLU A N 1
ATOM 4417 C CA . GLU A 1 577 ? 7.618 -5.335 16.633 1.00 93.38 577 GLU A CA 1
ATOM 4418 C C . GLU A 1 577 ? 6.242 -5.159 17.293 1.00 93.38 577 GLU A C 1
ATOM 4420 O O . GLU A 1 577 ? 6.114 -5.140 18.515 1.00 93.38 577 GLU A O 1
ATOM 4425 N N . PHE A 1 578 ? 5.190 -5.084 16.472 1.00 91.06 578 PHE A N 1
ATOM 4426 C CA . PHE A 1 578 ? 3.816 -4.822 16.895 1.00 91.06 578 PHE A CA 1
ATOM 4427 C C . PHE A 1 578 ? 3.229 -5.929 17.779 1.00 91.06 578 PHE A C 1
ATOM 4429 O O . PHE A 1 578 ? 2.614 -5.630 18.801 1.00 91.06 578 PHE A O 1
ATOM 4436 N N . VAL A 1 579 ? 3.394 -7.203 17.402 1.00 91.25 579 VAL A N 1
ATOM 4437 C CA . VAL A 1 579 ? 2.749 -8.323 18.114 1.00 91.25 579 VAL A CA 1
ATOM 4438 C C . VAL A 1 579 ? 3.352 -8.544 19.513 1.00 91.25 579 VAL A C 1
ATOM 4440 O O . VAL A 1 579 ? 2.574 -8.641 20.468 1.00 91.25 579 VAL A O 1
ATOM 4443 N N . PRO A 1 580 ? 4.689 -8.538 19.711 1.00 92.62 580 PRO A N 1
ATOM 4444 C CA . PRO A 1 580 ? 5.272 -8.565 21.053 1.00 92.62 580 PRO A CA 1
ATOM 4445 C C . PRO A 1 580 ? 4.901 -7.338 21.889 1.00 92.62 580 PRO A C 1
ATOM 4447 O O . PRO A 1 580 ? 4.576 -7.492 23.061 1.00 92.62 580 PRO A O 1
ATOM 4450 N N . ALA A 1 581 ? 4.858 -6.137 21.297 1.00 90.38 581 ALA A N 1
ATOM 4451 C CA . ALA A 1 581 ? 4.435 -4.931 22.011 1.00 90.38 581 ALA A CA 1
ATOM 4452 C C . ALA A 1 581 ? 2.973 -5.013 22.485 1.00 90.38 581 ALA A C 1
ATOM 4454 O O . ALA A 1 581 ? 2.667 -4.629 23.611 1.00 90.38 581 ALA A O 1
ATOM 4455 N N . LEU A 1 582 ? 2.073 -5.568 21.665 1.00 88.31 582 LEU A N 1
ATOM 4456 C CA . LEU A 1 582 ? 0.678 -5.809 22.046 1.00 88.31 582 LEU A CA 1
ATOM 4457 C C . LEU A 1 582 ? 0.553 -6.880 23.142 1.00 88.31 582 LEU A C 1
ATOM 4459 O O . LEU A 1 582 ? -0.300 -6.762 24.019 1.00 88.31 582 LEU A O 1
ATOM 4463 N N . THR A 1 583 ? 1.405 -7.905 23.107 1.00 87.50 583 THR A N 1
ATOM 4464 C CA . THR A 1 583 ? 1.464 -8.954 24.138 1.00 87.50 583 THR A CA 1
ATOM 4465 C C . THR A 1 583 ? 1.946 -8.373 25.467 1.00 87.50 583 THR A C 1
ATOM 4467 O O . THR A 1 583 ? 1.225 -8.454 26.456 1.00 87.50 583 THR A O 1
ATOM 4470 N N . GLN A 1 584 ? 3.071 -7.653 25.467 1.00 87.12 584 GLN A N 1
ATOM 4471 C CA . GLN A 1 584 ? 3.600 -6.957 26.642 1.00 87.12 584 GLN A CA 1
ATOM 4472 C C . GLN A 1 584 ? 2.603 -5.935 27.214 1.00 87.12 584 GLN A C 1
ATOM 4474 O O . GLN A 1 584 ? 2.468 -5.818 28.432 1.00 87.12 584 GLN A O 1
ATOM 4479 N N . LEU A 1 585 ? 1.881 -5.210 26.350 1.00 85.38 585 LEU A N 1
ATOM 4480 C CA . LEU A 1 585 ? 0.826 -4.286 26.767 1.00 85.38 585 LEU A CA 1
ATOM 4481 C C . LEU A 1 585 ? -0.278 -5.019 27.541 1.00 85.38 585 LEU A C 1
ATOM 4483 O O . LEU A 1 585 ? -0.691 -4.559 28.600 1.00 85.38 585 LEU A O 1
ATOM 4487 N N . ARG A 1 586 ? -0.734 -6.171 27.036 1.00 83.25 586 ARG A N 1
ATOM 4488 C CA . ARG A 1 586 ? -1.743 -7.006 27.704 1.00 83.25 586 ARG A CA 1
ATOM 4489 C C . ARG A 1 586 ? -1.226 -7.580 29.024 1.00 83.25 586 ARG A C 1
ATOM 4491 O O . ARG A 1 586 ? -1.938 -7.518 30.017 1.00 83.25 586 ARG A O 1
ATOM 4498 N N . GLU A 1 587 ? 0.002 -8.091 29.055 1.00 81.31 587 GLU A N 1
ATOM 4499 C CA . GLU A 1 587 ? 0.605 -8.701 30.249 1.00 81.31 587 GLU A CA 1
ATOM 4500 C C . GLU A 1 587 ? 0.800 -7.714 31.403 1.00 81.31 587 GLU A C 1
ATOM 4502 O O . GLU A 1 587 ? 0.498 -8.050 32.548 1.00 81.31 587 GLU A O 1
ATOM 4507 N N . ARG A 1 588 ? 1.314 -6.510 31.110 1.00 77.25 588 ARG A N 1
ATOM 4508 C CA . ARG A 1 588 ? 1.622 -5.494 32.130 1.00 77.25 588 ARG A CA 1
ATOM 4509 C C . ARG A 1 588 ? 0.395 -4.764 32.643 1.00 77.25 588 ARG A C 1
ATOM 4511 O O . ARG A 1 588 ? 0.360 -4.381 33.807 1.00 77.25 588 ARG A O 1
ATOM 4518 N N . ALA A 1 589 ? -0.569 -4.521 31.762 1.00 70.44 589 ALA A N 1
ATOM 4519 C CA . ALA A 1 589 ? -1.632 -3.576 32.053 1.00 70.44 589 ALA A CA 1
ATOM 4520 C C . ALA A 1 589 ? -2.878 -4.237 32.676 1.00 70.44 589 ALA A C 1
ATOM 4522 O O . ALA A 1 589 ? -3.684 -3.548 33.308 1.00 70.44 589 ALA A O 1
ATOM 4523 N N . VAL A 1 590 ? -3.012 -5.568 32.569 1.00 71.44 590 VAL A N 1
ATOM 4524 C CA . VAL A 1 590 ? -4.034 -6.335 33.297 1.00 71.44 590 VAL A CA 1
ATOM 4525 C C . VAL A 1 590 ? -3.883 -6.129 34.800 1.00 71.44 590 VAL A C 1
ATOM 4527 O O . VAL A 1 590 ? -2.883 -6.505 35.413 1.00 71.44 590 VAL A O 1
ATOM 4530 N N . ASP A 1 591 ? -4.928 -5.570 35.404 1.00 69.81 591 ASP A N 1
ATOM 4531 C CA . ASP A 1 591 ? -5.017 -5.435 36.849 1.00 69.81 591 ASP A CA 1
ATOM 4532 C C . ASP A 1 591 ? -5.346 -6.783 37.495 1.00 69.81 591 ASP A C 1
ATOM 4534 O O . ASP A 1 591 ? -6.506 -7.166 37.676 1.00 69.81 591 ASP A O 1
ATOM 4538 N N . ARG A 1 592 ? -4.288 -7.524 37.829 1.00 67.38 592 ARG A N 1
ATOM 4539 C CA . ARG A 1 592 ? -4.407 -8.804 38.529 1.00 67.38 592 ARG A CA 1
ATOM 4540 C C . ARG A 1 592 ? -5.090 -8.649 39.889 1.00 67.38 592 ARG A C 1
ATOM 4542 O O . ARG A 1 592 ? -5.748 -9.588 40.314 1.00 67.38 592 ARG A O 1
ATOM 4549 N N . GLN A 1 593 ? -4.979 -7.499 40.561 1.00 65.69 593 GLN A N 1
ATOM 4550 C CA . GLN A 1 593 ? -5.626 -7.291 41.860 1.00 65.69 593 GLN A CA 1
ATOM 4551 C C . GLN A 1 593 ? -7.142 -7.143 41.703 1.00 65.69 593 GLN A C 1
ATOM 4553 O O . GLN A 1 593 ? -7.885 -7.749 42.470 1.00 65.69 593 GLN A O 1
ATOM 4558 N N . VAL A 1 594 ? -7.609 -6.425 40.676 1.00 69.94 594 VAL A N 1
ATOM 4559 C CA . VAL A 1 594 ? -9.044 -6.333 40.343 1.00 69.94 594 VAL A CA 1
ATOM 4560 C C . VAL A 1 594 ? -9.620 -7.696 39.953 1.00 69.94 594 VAL A C 1
ATOM 4562 O O . VAL A 1 594 ? -10.701 -8.047 40.424 1.00 69.94 594 VAL A O 1
ATOM 4565 N N . LEU A 1 595 ? -8.903 -8.490 39.147 1.00 71.44 595 LEU A N 1
ATOM 4566 C CA . LEU A 1 595 ? -9.340 -9.847 38.792 1.00 71.44 595 LEU A CA 1
ATOM 4567 C C . LEU A 1 595 ? -9.407 -10.764 40.021 1.00 71.44 595 LEU A C 1
ATOM 4569 O O . LEU A 1 595 ? -10.456 -11.349 40.277 1.00 71.44 595 LEU A O 1
ATOM 4573 N N . LEU A 1 596 ? -8.350 -10.808 40.839 1.00 76.81 596 LEU A N 1
ATOM 4574 C CA . LEU A 1 596 ? -8.326 -11.590 42.081 1.00 76.81 596 LEU A CA 1
ATOM 4575 C C . LEU A 1 596 ? -9.402 -11.129 43.079 1.00 76.81 596 LEU A C 1
ATOM 4577 O O . LEU A 1 596 ? -9.977 -11.950 43.785 1.00 76.81 596 LEU A O 1
ATOM 4581 N N . ALA A 1 597 ? -9.716 -9.832 43.143 1.00 76.62 597 ALA A N 1
ATOM 4582 C CA . ALA A 1 597 ? -10.810 -9.321 43.969 1.00 76.62 597 ALA A CA 1
ATOM 4583 C C . ALA A 1 597 ? -12.190 -9.753 43.441 1.00 76.62 597 ALA A C 1
ATOM 4585 O O . ALA A 1 597 ? -13.074 -10.071 44.236 1.00 76.62 597 ALA A O 1
ATOM 4586 N N . ALA A 1 598 ? -12.382 -9.804 42.119 1.00 77.69 598 ALA A N 1
ATOM 4587 C CA . ALA A 1 598 ? -13.608 -10.309 41.504 1.00 77.69 598 ALA A CA 1
ATOM 4588 C C . ALA A 1 598 ? -13.766 -11.832 41.685 1.00 77.69 598 ALA A C 1
ATOM 4590 O O . ALA A 1 598 ? -14.868 -12.300 41.968 1.00 77.69 598 ALA A O 1
ATOM 4591 N N . GLU A 1 599 ? -12.678 -12.598 41.589 1.00 83.31 599 GLU A N 1
ATOM 4592 C CA . GLU A 1 599 ? -12.656 -14.038 41.878 1.00 83.31 599 GLU A CA 1
ATOM 4593 C C . GLU A 1 599 ? -12.941 -14.326 43.354 1.00 83.31 599 GLU A C 1
ATOM 4595 O O . GLU A 1 599 ? -13.812 -15.140 43.649 1.00 83.31 599 GLU A O 1
ATOM 4600 N N . ARG A 1 600 ? -12.307 -13.597 44.284 1.00 86.31 600 ARG A N 1
ATOM 4601 C CA . ARG A 1 600 ? -12.611 -13.685 45.724 1.00 86.31 600 ARG A CA 1
ATOM 4602 C C . ARG A 1 600 ? -14.068 -13.356 46.026 1.00 86.31 600 ARG A C 1
ATOM 4604 O O . ARG A 1 600 ? -14.666 -14.034 46.849 1.00 86.31 600 ARG A O 1
ATOM 4611 N N . ARG A 1 601 ? -14.656 -12.356 45.353 1.00 83.38 601 ARG A N 1
ATOM 4612 C CA . ARG A 1 601 ? -16.098 -12.081 45.461 1.00 83.38 601 ARG A CA 1
ATOM 4613 C C . ARG A 1 601 ? -16.913 -13.281 44.991 1.00 83.38 601 ARG A C 1
ATOM 4615 O O . ARG A 1 601 ? -17.714 -13.765 45.769 1.00 83.38 601 ARG A O 1
ATOM 4622 N N . LYS A 1 602 ? -16.652 -13.828 43.796 1.00 83.88 602 LYS A N 1
ATOM 4623 C CA . LYS A 1 602 ? -17.347 -15.037 43.308 1.00 83.88 602 LYS A CA 1
ATOM 4624 C C . LYS A 1 602 ? -17.214 -16.237 44.253 1.00 83.88 602 LYS A C 1
ATOM 4626 O O . LYS A 1 602 ? -18.187 -16.951 44.442 1.00 83.88 602 LYS A O 1
ATOM 4631 N N . GLN A 1 603 ? -16.043 -16.452 44.851 1.00 86.62 603 GLN A N 1
ATOM 4632 C CA . GLN A 1 603 ? -15.815 -17.527 45.826 1.00 86.62 603 GLN A CA 1
ATOM 4633 C C . GLN A 1 603 ? -16.539 -17.274 47.157 1.00 86.62 603 GLN A C 1
ATOM 4635 O O . GLN A 1 603 ? -17.093 -18.205 47.727 1.00 86.62 603 GLN A O 1
ATOM 4640 N N . ALA A 1 604 ? -16.590 -16.023 47.623 1.00 85.19 604 ALA A N 1
ATOM 4641 C CA . ALA A 1 604 ? -17.389 -15.622 48.783 1.00 85.19 604 ALA A CA 1
ATOM 4642 C C . ALA A 1 604 ? -18.906 -15.617 48.503 1.00 85.19 604 ALA A C 1
ATOM 4644 O O . ALA A 1 604 ? -19.695 -15.569 49.437 1.00 85.19 604 ALA A O 1
ATOM 4645 N N . THR A 1 605 ? -19.317 -15.660 47.232 1.00 77.81 605 THR A N 1
ATOM 4646 C CA . THR A 1 605 ? -20.708 -15.820 46.777 1.00 77.81 605 THR A CA 1
ATOM 4647 C C . THR A 1 605 ? -20.949 -17.235 46.230 1.00 77.81 605 THR A C 1
ATOM 4649 O O . THR A 1 605 ? -21.621 -17.406 45.212 1.00 77.81 605 THR A O 1
ATOM 4652 N N . GLN A 1 606 ? -20.376 -18.265 46.871 1.00 57.66 606 GLN A N 1
ATOM 4653 C CA . GLN A 1 606 ? -20.837 -19.638 46.640 1.00 57.66 606 GLN A CA 1
ATOM 4654 C C . GLN A 1 606 ? -22.310 -19.780 47.077 1.00 57.66 606 GLN A C 1
ATOM 4656 O O . GLN A 1 606 ? -22.731 -19.091 48.007 1.00 57.66 606 GLN A O 1
ATOM 4661 N N . PRO A 1 607 ? -23.110 -20.600 46.371 1.00 55.62 607 PRO A N 1
ATOM 4662 C CA . PRO A 1 607 ? -24.562 -20.466 46.401 1.00 55.62 607 PRO A CA 1
ATOM 4663 C C . PRO A 1 607 ? -25.215 -21.219 47.564 1.00 55.62 607 PRO A C 1
ATOM 4665 O O . PRO A 1 607 ? -25.063 -22.435 47.682 1.00 55.62 607 PRO A O 1
ATOM 4668 N N . GLU A 1 608 ? -26.059 -20.521 48.322 1.00 50.09 608 GLU A N 1
ATOM 4669 C CA . GLU A 1 608 ? -27.287 -21.143 48.821 1.00 50.09 608 GLU A CA 1
ATOM 4670 C C . GLU A 1 608 ? -28.273 -21.224 47.646 1.00 50.09 608 GLU A C 1
ATOM 4672 O O . GLU A 1 608 ? -28.669 -20.194 47.111 1.00 50.09 608 GLU A O 1
ATOM 4677 N N . GLU A 1 609 ? -28.598 -22.460 47.251 1.00 54.88 609 GLU A N 1
ATOM 4678 C CA . GLU A 1 609 ? -29.636 -22.908 46.300 1.00 54.88 609 GLU A CA 1
ATOM 4679 C C . GLU A 1 609 ? -29.681 -22.275 44.876 1.00 54.88 609 GLU A C 1
ATOM 4681 O O . GLU A 1 609 ? -29.674 -21.057 44.686 1.00 54.88 609 GLU A O 1
ATOM 4686 N N . PRO A 1 610 ? -29.799 -23.090 43.806 1.00 49.19 610 PRO A N 1
ATOM 4687 C CA . PRO A 1 610 ? -29.938 -22.590 42.440 1.00 49.19 610 PRO A CA 1
ATOM 4688 C C . PRO A 1 610 ? -31.356 -22.056 42.177 1.00 49.19 610 PRO A C 1
ATOM 4690 O O . PRO A 1 610 ? -32.193 -22.739 41.586 1.00 49.19 610 PRO A O 1
ATOM 4693 N N . VAL A 1 611 ? -31.618 -20.801 42.556 1.00 48.28 611 VAL A N 1
ATOM 4694 C CA . VAL A 1 611 ? -32.840 -20.096 42.138 1.00 48.28 611 VAL A CA 1
ATOM 4695 C C . VAL A 1 611 ? -32.865 -20.005 40.610 1.00 48.28 611 VAL A C 1
ATOM 4697 O O . VAL A 1 611 ? -32.021 -19.351 39.991 1.00 48.28 611 VAL A O 1
ATOM 4700 N N . GLN A 1 612 ? -33.854 -20.662 40.003 1.00 41.16 612 GLN A N 1
ATOM 4701 C CA . GLN A 1 612 ? -34.119 -20.633 38.566 1.00 41.16 612 GLN A CA 1
ATOM 4702 C C . GLN A 1 612 ? -34.596 -19.233 38.157 1.00 41.16 612 GLN A C 1
ATOM 4704 O O . GLN A 1 612 ? -35.786 -18.940 38.124 1.00 41.16 612 GLN A O 1
ATOM 4709 N N . SER A 1 613 ? -33.650 -18.336 37.879 1.00 46.44 613 SER A N 1
ATOM 4710 C CA . SER A 1 613 ? -33.955 -17.005 37.363 1.00 46.44 613 SER A CA 1
ATOM 4711 C C . SER A 1 613 ? -34.204 -17.082 35.857 1.00 46.44 613 SER A C 1
ATOM 4713 O O . SER A 1 613 ? -33.264 -17.184 35.064 1.00 46.44 613 SER A O 1
ATOM 4715 N N . GLU A 1 614 ? -35.478 -17.016 35.467 1.00 38.78 614 GLU A N 1
ATOM 4716 C CA . GLU A 1 614 ? -35.919 -16.825 34.082 1.00 38.78 614 GLU A CA 1
ATOM 4717 C C . GLU A 1 614 ? -35.553 -15.410 33.605 1.00 38.78 614 GLU A C 1
ATOM 4719 O O . GLU A 1 614 ? -36.359 -14.484 33.571 1.00 38.78 614 GLU A O 1
ATOM 4724 N N . GLY A 1 615 ? -34.270 -15.219 33.294 1.00 40.84 615 GLY A N 1
ATOM 4725 C CA . GLY A 1 615 ? -33.718 -13.949 32.841 1.00 40.84 615 GLY A CA 1
ATOM 4726 C C . GLY A 1 615 ? -34.121 -13.619 31.406 1.00 40.84 615 GLY A C 1
ATOM 4727 O O . GLY A 1 615 ? -33.307 -13.772 30.492 1.00 40.84 615 GLY A O 1
ATOM 4728 N N . GLU A 1 616 ? -35.346 -13.127 31.210 1.00 40.06 616 GLU A N 1
ATOM 4729 C CA . GLU A 1 616 ? -35.789 -12.536 29.944 1.00 40.06 616 GLU A CA 1
ATOM 4730 C C . GLU A 1 616 ? -34.849 -11.390 29.534 1.00 40.06 616 GLU A C 1
ATOM 4732 O O . GLU A 1 616 ? -34.852 -10.289 30.092 1.00 40.06 616 GLU A O 1
ATOM 4737 N N . SER A 1 617 ? -33.995 -11.654 28.543 1.00 36.44 617 SER A N 1
ATOM 4738 C CA . SER A 1 617 ? -33.026 -10.673 28.062 1.00 36.44 617 SER A CA 1
ATOM 4739 C C . SER A 1 617 ? -33.719 -9.648 27.166 1.00 36.44 617 SER A C 1
ATOM 4741 O O . SER A 1 617 ? -33.890 -9.861 25.964 1.00 36.44 617 SER A O 1
ATOM 4743 N N . SER A 1 618 ? -34.093 -8.511 27.752 1.00 39.59 618 SER A N 1
ATOM 4744 C CA . SER A 1 618 ? -34.632 -7.347 27.047 1.00 39.59 618 SER A CA 1
ATOM 4745 C C . SER A 1 618 ? -33.558 -6.669 26.182 1.00 39.59 618 SER A C 1
ATOM 4747 O O . SER A 1 618 ? -32.989 -5.628 26.513 1.00 39.59 618 SER A O 1
ATOM 4749 N N . ALA A 1 619 ? -33.286 -7.272 25.023 1.00 33.19 619 ALA A N 1
ATOM 4750 C CA . ALA A 1 619 ? -32.460 -6.715 23.957 1.00 33.19 619 ALA A CA 1
ATOM 4751 C C . ALA A 1 619 ? -33.181 -5.538 23.269 1.00 33.19 619 ALA A C 1
ATOM 4753 O O . ALA A 1 619 ? -33.653 -5.648 22.139 1.00 33.19 619 ALA A O 1
ATOM 4754 N N . LEU A 1 620 ? -33.302 -4.413 23.979 1.00 30.92 620 LEU A N 1
ATOM 4755 C CA . LEU A 1 620 ? -34.021 -3.232 23.510 1.00 30.92 620 LEU A CA 1
ATOM 4756 C C . LEU A 1 620 ? -33.107 -2.351 22.641 1.00 30.92 620 LEU A C 1
ATOM 4758 O O . LEU A 1 620 ? -32.057 -1.867 23.071 1.00 30.92 620 LEU A O 1
ATOM 4762 N N . ASP A 1 621 ? -33.511 -2.200 21.384 1.00 32.34 621 ASP A N 1
ATOM 4763 C CA . ASP A 1 621 ? -32.693 -1.719 20.272 1.00 32.34 621 ASP A CA 1
ATOM 4764 C C . ASP A 1 621 ? -32.391 -0.205 20.343 1.00 32.34 621 ASP A C 1
ATOM 4766 O O . ASP A 1 621 ? -33.272 0.637 20.155 1.00 32.34 621 ASP A O 1
ATOM 4770 N N . PHE A 1 622 ? -31.125 0.178 20.547 1.00 28.91 622 PHE A N 1
ATOM 4771 C CA . PHE A 1 622 ? -30.674 1.577 20.447 1.00 28.91 622 PHE A CA 1
ATOM 4772 C C . PHE A 1 622 ? -30.230 1.924 19.016 1.00 28.91 622 PHE A C 1
ATOM 4774 O O . PHE A 1 622 ? -29.053 2.174 18.733 1.00 28.91 622 PHE A O 1
ATOM 4781 N N . SER A 1 623 ? -31.199 1.990 18.102 1.00 28.20 623 SER A N 1
ATOM 4782 C CA . SER A 1 623 ? -30.981 2.451 16.725 1.00 28.20 623 SER A CA 1
ATOM 4783 C C . SER A 1 623 ? -30.778 3.972 16.650 1.00 28.20 623 SER A C 1
ATOM 4785 O O . SER A 1 623 ? -31.702 4.745 16.408 1.00 28.20 623 SER A O 1
ATOM 4787 N N . LEU A 1 624 ? -29.532 4.423 16.829 1.00 29.53 624 LEU A N 1
ATOM 4788 C CA . LEU A 1 624 ? -29.126 5.815 16.597 1.00 29.53 624 LEU A CA 1
ATOM 4789 C C . LEU A 1 624 ? -29.064 6.135 15.091 1.00 29.53 624 LEU A C 1
ATOM 4791 O O . LEU A 1 624 ? -28.019 5.997 14.447 1.00 29.53 624 LEU A O 1
ATOM 4795 N N . SER A 1 625 ? -30.182 6.608 14.536 1.00 28.23 625 SER A N 1
ATOM 4796 C CA . SER A 1 625 ? -30.317 7.063 13.147 1.00 28.23 625 SER A CA 1
ATOM 4797 C C . SER A 1 625 ? -29.536 8.362 12.879 1.00 28.23 625 SER A C 1
ATOM 4799 O O . SER A 1 625 ? -30.071 9.469 12.943 1.00 28.23 625 SER A O 1
ATOM 4801 N N . GLY A 1 626 ? -28.243 8.234 12.577 1.00 29.45 626 GLY A N 1
ATOM 4802 C CA . GLY A 1 626 ? -27.393 9.346 12.147 1.00 29.45 626 GLY A CA 1
ATOM 4803 C C . GLY A 1 626 ? -27.419 9.545 10.631 1.00 29.45 626 GLY A C 1
ATOM 4804 O O . GLY A 1 626 ? -26.598 8.950 9.935 1.00 29.45 626 GLY A O 1
ATOM 4805 N N . HIS A 1 627 ? -28.320 10.399 10.137 1.00 32.28 627 HIS A N 1
ATOM 4806 C CA . HIS A 1 627 ? -28.307 10.887 8.752 1.00 32.28 627 HIS A CA 1
ATOM 4807 C C . HIS A 1 627 ? -27.176 11.925 8.607 1.00 32.28 627 HIS A C 1
ATOM 4809 O O . HIS A 1 627 ? -27.363 13.111 8.870 1.00 32.28 627 HIS A O 1
ATOM 4815 N N . GLU A 1 628 ? -25.964 11.472 8.279 1.00 34.31 628 GLU A N 1
ATOM 4816 C CA . GLU A 1 628 ? -24.855 12.359 7.906 1.00 34.31 628 GLU A CA 1
ATOM 4817 C C . GLU A 1 628 ? -24.837 12.494 6.378 1.00 34.31 628 GLU A C 1
ATOM 4819 O O . GLU A 1 628 ? -24.358 11.599 5.684 1.00 34.31 628 GLU A O 1
ATOM 4824 N N . ASP A 1 629 ? -25.358 13.610 5.860 1.00 30.92 629 ASP A N 1
ATOM 4825 C CA . ASP A 1 629 ? -25.159 13.972 4.455 1.00 30.92 629 ASP A CA 1
ATOM 4826 C C . ASP A 1 629 ? -23.661 14.197 4.194 1.00 30.92 629 ASP A C 1
ATOM 4828 O O . ASP A 1 629 ? -22.993 14.931 4.929 1.00 30.92 629 ASP A O 1
ATOM 4832 N N . ASP A 1 630 ? -23.141 13.584 3.126 1.00 35.22 630 ASP A N 1
ATOM 4833 C CA . ASP A 1 630 ? -21.730 13.599 2.699 1.00 35.22 630 ASP A CA 1
ATOM 4834 C C . ASP A 1 630 ? -21.305 14.974 2.109 1.00 35.22 630 ASP A C 1
ATOM 4836 O O . ASP A 1 630 ? -20.660 15.082 1.062 1.00 35.22 630 ASP A O 1
ATOM 4840 N N . ALA A 1 631 ? -21.664 16.072 2.780 1.00 38.66 631 ALA A N 1
ATOM 4841 C CA . ALA A 1 631 ? -21.162 17.404 2.474 1.00 38.66 631 ALA A CA 1
ATOM 4842 C C . ALA A 1 631 ? -19.654 17.465 2.770 1.00 38.66 631 ALA A C 1
ATOM 4844 O O . ALA A 1 631 ? -19.231 17.268 3.914 1.00 38.66 631 ALA A O 1
ATOM 4845 N N . GLU A 1 632 ? -18.826 17.767 1.757 1.00 40.72 632 GLU A N 1
ATOM 4846 C CA . GLU A 1 632 ? -17.389 17.971 1.982 1.00 40.72 632 GLU A CA 1
ATOM 4847 C C . GLU A 1 632 ? -17.186 19.001 3.109 1.00 40.72 632 GLU A C 1
ATOM 4849 O O . GLU A 1 632 ? -17.755 20.097 3.045 1.00 40.72 632 GLU A O 1
ATOM 4854 N N . PRO A 1 633 ? -16.367 18.699 4.136 1.00 52.31 633 PRO A N 1
ATOM 4855 C CA . PRO A 1 633 ? -16.212 19.584 5.279 1.00 52.31 633 PRO A CA 1
ATOM 4856 C C . PRO A 1 633 ? -15.706 20.949 4.813 1.00 52.31 633 PRO A C 1
ATOM 4858 O O . PRO A 1 633 ? -14.649 21.052 4.178 1.00 52.31 633 PRO A O 1
ATOM 4861 N N . ALA A 1 634 ? -16.482 21.988 5.140 1.00 65.31 634 ALA A N 1
ATOM 4862 C CA . ALA A 1 634 ? -16.243 23.356 4.704 1.00 65.31 634 ALA A CA 1
ATOM 4863 C C . ALA A 1 634 ? -14.776 23.752 4.927 1.00 65.31 634 ALA A C 1
ATOM 4865 O O . ALA A 1 634 ? -14.229 23.617 6.024 1.00 65.31 634 ALA A O 1
ATOM 4866 N N . PHE A 1 635 ? -14.119 24.217 3.864 1.00 80.81 635 PHE A N 1
ATOM 4867 C CA . PHE A 1 635 ? -12.697 24.541 3.903 1.00 80.81 635 PHE A CA 1
ATOM 4868 C C . PHE A 1 635 ? -12.447 25.785 4.763 1.00 80.81 635 PHE A C 1
ATOM 4870 O O . PHE A 1 635 ? -12.527 26.916 4.283 1.00 80.81 635 PHE A O 1
ATOM 4877 N N . CYS A 1 636 ? -12.119 25.567 6.036 1.00 86.50 636 CYS A N 1
ATOM 4878 C CA . CYS A 1 636 ? -11.681 26.625 6.936 1.00 86.50 636 CYS A CA 1
ATOM 4879 C C . CYS A 1 636 ? -10.363 27.225 6.434 1.00 86.50 636 CYS A C 1
ATOM 4881 O O . CYS A 1 636 ? -9.321 26.562 6.419 1.00 86.50 636 CYS A O 1
ATOM 4883 N N . LEU A 1 637 ? -10.423 28.493 6.035 1.00 87.88 637 LEU A N 1
ATOM 4884 C CA . LEU A 1 637 ? -9.264 29.260 5.604 1.00 87.88 637 LEU A CA 1
ATOM 4885 C C . LEU A 1 637 ? -8.291 29.486 6.779 1.00 87.88 637 LEU A C 1
ATOM 4887 O O . LEU A 1 637 ? -8.749 29.736 7.897 1.00 87.88 637 LEU A O 1
ATOM 4891 N N . PRO A 1 638 ? -6.962 29.396 6.570 1.00 90.06 638 PRO A N 1
ATOM 4892 C CA . PRO A 1 638 ? -5.988 29.716 7.614 1.00 90.06 638 PRO A CA 1
ATOM 4893 C C . PRO A 1 638 ? -6.068 31.184 8.057 1.00 90.06 638 PRO A C 1
ATOM 4895 O O . PRO A 1 638 ? -6.557 32.040 7.323 1.00 90.06 638 PRO A O 1
ATOM 4898 N N . ALA A 1 639 ? -5.522 31.500 9.234 1.00 88.50 639 ALA A N 1
ATOM 4899 C CA . ALA A 1 639 ? -5.462 32.877 9.724 1.00 88.50 639 ALA A CA 1
ATOM 4900 C C . ALA A 1 639 ? -4.807 33.828 8.698 1.00 88.50 639 ALA A C 1
ATOM 4902 O O . ALA A 1 639 ? -3.809 33.486 8.061 1.00 88.50 639 ALA A O 1
ATOM 4903 N N . GLY A 1 640 ? -5.400 35.014 8.526 1.00 93.38 640 GLY A N 1
ATOM 4904 C CA . GLY A 1 640 ? -4.974 36.029 7.556 1.00 93.38 640 GLY A CA 1
ATOM 4905 C C . GLY A 1 640 ? -5.403 35.776 6.102 1.00 93.38 640 GLY A C 1
ATOM 4906 O O . GLY A 1 640 ? -5.231 36.664 5.271 1.00 93.38 640 GLY A O 1
ATOM 4907 N N . TRP A 1 641 ? -5.989 34.618 5.779 1.00 96.12 641 TRP A N 1
ATOM 4908 C CA . TRP A 1 641 ? -6.675 34.429 4.499 1.00 96.12 641 TRP A CA 1
ATOM 4909 C C . TRP A 1 641 ? -8.082 35.034 4.540 1.00 96.12 641 TRP A C 1
ATOM 4911 O O . TRP A 1 641 ? -8.763 34.984 5.564 1.00 96.12 641 TRP A O 1
ATOM 4921 N N . ARG A 1 642 ? -8.556 35.540 3.399 1.00 96.81 642 ARG A N 1
ATOM 4922 C CA . ARG A 1 642 ? -9.930 36.040 3.218 1.00 96.81 642 ARG A CA 1
ATOM 4923 C C . ARG A 1 642 ? -10.505 35.615 1.869 1.00 96.81 642 ARG A C 1
ATOM 4925 O O . ARG A 1 642 ? -9.758 35.225 0.975 1.00 96.81 642 ARG A O 1
ATOM 4932 N N . THR A 1 643 ? -11.824 35.707 1.705 1.00 96.56 643 THR A N 1
ATOM 4933 C CA . THR A 1 643 ? -12.456 35.622 0.378 1.00 96.56 643 THR A CA 1
ATOM 4934 C C . THR A 1 643 ? -13.066 36.947 -0.015 1.00 96.56 643 THR A C 1
ATOM 4936 O O . THR A 1 643 ? -13.850 37.494 0.755 1.00 96.56 643 THR A O 1
ATOM 4939 N N . GLU A 1 644 ? -12.759 37.408 -1.221 1.00 97.81 644 GLU A N 1
ATOM 4940 C CA . GLU A 1 644 ? -13.418 38.549 -1.854 1.00 97.81 644 GLU A CA 1
ATOM 4941 C C . GLU A 1 644 ? -14.345 38.009 -2.956 1.00 97.81 644 GLU A C 1
ATOM 4943 O O . GLU A 1 644 ? -13.901 37.280 -3.848 1.00 97.81 644 GLU A O 1
ATOM 4948 N N . SER A 1 645 ? -15.637 38.337 -2.873 1.00 95.06 645 SER A N 1
ATOM 4949 C CA . SER A 1 645 ? -16.592 38.153 -3.972 1.00 95.06 645 SER A CA 1
ATOM 4950 C C . SER A 1 645 ? -16.618 39.415 -4.831 1.00 95.06 645 SER A C 1
ATOM 4952 O O . SER A 1 645 ? -16.694 40.522 -4.300 1.00 95.06 645 SER A O 1
ATOM 4954 N N . PHE A 1 646 ? -16.609 39.266 -6.153 1.00 93.69 646 PHE A N 1
ATOM 4955 C CA . PHE A 1 646 ? -16.846 40.366 -7.089 1.00 93.69 646 PHE A CA 1
ATOM 4956 C C . PHE A 1 646 ? -17.656 39.892 -8.293 1.00 93.69 646 PHE A C 1
ATOM 4958 O O . PHE A 1 646 ? -17.565 38.742 -8.721 1.00 93.69 646 PHE A O 1
ATOM 4965 N N . ARG A 1 647 ? -18.446 40.796 -8.879 1.00 93.00 647 ARG A N 1
ATOM 4966 C CA . ARG A 1 647 ? -19.147 40.524 -10.138 1.00 93.00 647 ARG A CA 1
ATOM 4967 C C . ARG A 1 647 ? -18.237 40.807 -11.327 1.00 93.00 647 ARG A C 1
ATOM 4969 O O . ARG A 1 647 ? -17.672 41.891 -11.438 1.00 93.00 647 ARG A O 1
ATOM 4976 N N . ARG A 1 648 ? -18.144 39.852 -12.254 1.00 92.44 648 ARG A N 1
ATOM 4977 C CA . ARG A 1 648 ? -17.513 40.028 -13.568 1.00 92.44 648 ARG A CA 1
ATOM 4978 C C . ARG A 1 648 ? -18.411 39.391 -14.622 1.00 92.44 648 ARG A C 1
ATOM 4980 O O . ARG A 1 648 ? -18.842 38.256 -14.459 1.00 92.44 648 ARG A O 1
ATOM 4987 N N . ASN A 1 649 ? -18.725 40.132 -15.683 1.00 92.00 649 ASN A N 1
ATOM 4988 C CA . ASN A 1 649 ? -19.625 39.692 -16.759 1.00 92.00 649 ASN A CA 1
ATOM 4989 C C . ASN A 1 649 ? -20.979 39.155 -16.229 1.00 92.00 649 ASN A C 1
ATOM 4991 O O . ASN A 1 649 ? -21.459 38.112 -16.665 1.00 92.00 649 ASN A O 1
ATOM 4995 N N . GLY A 1 650 ? -21.556 39.822 -15.222 1.00 92.69 650 GLY A N 1
ATOM 4996 C CA . GLY A 1 650 ? -22.823 39.433 -14.584 1.00 92.69 650 GLY A CA 1
ATOM 4997 C C . GLY A 1 650 ? -22.758 38.228 -13.631 1.00 92.69 650 GLY A C 1
ATOM 4998 O O . GLY A 1 650 ? -23.693 38.031 -12.859 1.00 92.69 650 GLY A O 1
ATOM 4999 N N . ARG A 1 651 ? -21.664 37.456 -13.617 1.00 88.88 651 ARG A N 1
ATOM 5000 C CA . ARG A 1 651 ? -21.472 36.313 -12.710 1.00 88.88 651 ARG A CA 1
ATOM 5001 C C . ARG A 1 651 ? -20.721 36.741 -11.451 1.00 88.88 651 ARG A C 1
ATOM 5003 O O . ARG A 1 651 ? -19.805 37.561 -11.518 1.00 88.88 651 ARG A O 1
ATOM 5010 N N . GLU A 1 652 ? -21.108 36.194 -10.302 1.00 92.75 652 GLU A N 1
ATOM 5011 C CA . GLU A 1 652 ? -20.341 36.347 -9.065 1.00 92.75 652 GLU A CA 1
ATOM 5012 C C . GLU A 1 652 ? -19.147 35.387 -9.084 1.00 92.75 652 GLU A C 1
ATOM 5014 O O . GLU A 1 652 ? -19.300 34.179 -9.261 1.00 92.75 652 GLU A O 1
ATOM 5019 N N . HIS A 1 653 ? -17.948 35.936 -8.919 1.00 94.06 653 HIS A N 1
ATOM 5020 C CA . HIS A 1 653 ? -16.706 35.193 -8.791 1.00 94.06 653 HIS A CA 1
ATOM 5021 C C . HIS A 1 653 ? -16.159 35.369 -7.378 1.00 94.06 653 HIS A C 1
ATOM 5023 O O . HIS A 1 653 ? -16.099 36.485 -6.864 1.00 94.06 653 HIS A O 1
ATOM 5029 N N . ARG A 1 654 ? -15.724 34.263 -6.770 1.00 96.44 654 ARG A N 1
ATOM 5030 C CA . ARG A 1 654 ? -15.102 34.241 -5.445 1.00 96.44 654 ARG A CA 1
ATOM 5031 C C . ARG A 1 654 ? -13.611 33.967 -5.586 1.00 96.44 654 ARG A C 1
ATOM 5033 O O . ARG A 1 654 ? -13.229 32.870 -5.990 1.00 96.44 654 ARG A O 1
ATOM 5040 N N . GLU A 1 655 ? -12.777 34.937 -5.231 1.00 97.75 655 GLU A N 1
ATOM 5041 C CA . GLU A 1 655 ? -11.327 34.750 -5.123 1.00 97.75 655 GLU A CA 1
ATOM 5042 C C . GLU A 1 655 ? -10.918 34.561 -3.657 1.00 97.75 655 GLU A C 1
ATOM 5044 O O . GLU A 1 655 ? -11.461 35.178 -2.738 1.00 97.75 655 GLU A O 1
ATOM 5049 N N . PHE A 1 656 ? -9.939 33.687 -3.440 1.00 97.62 656 PHE A N 1
ATOM 5050 C CA . PHE A 1 656 ? -9.314 33.447 -2.142 1.00 97.62 656 PHE A CA 1
ATOM 5051 C C . PHE A 1 656 ? -8.006 34.228 -2.094 1.00 97.62 656 PHE A C 1
ATOM 5053 O O . PHE A 1 656 ? -7.210 34.136 -3.025 1.00 97.62 656 PHE A O 1
ATOM 5060 N N . ILE A 1 657 ? -7.772 34.986 -1.029 1.00 97.62 657 ILE A N 1
ATOM 5061 C CA . ILE A 1 657 ? -6.604 35.858 -0.897 1.00 97.62 657 ILE A CA 1
ATOM 5062 C C . ILE A 1 657 ? -5.826 35.447 0.345 1.00 97.62 657 ILE A C 1
ATOM 5064 O O . ILE A 1 657 ? -6.415 35.307 1.416 1.00 97.62 657 ILE A O 1
ATOM 5068 N N . ASP A 1 658 ? -4.521 35.233 0.193 1.00 97.50 658 ASP A N 1
ATOM 5069 C CA . ASP A 1 658 ? -3.627 34.878 1.299 1.00 97.50 658 ASP A CA 1
ATOM 5070 C C . ASP A 1 658 ? -3.107 36.117 2.068 1.00 97.50 658 ASP A C 1
ATOM 5072 O O . ASP A 1 658 ? -3.329 37.254 1.635 1.00 97.50 658 ASP A O 1
ATOM 5076 N N . PRO A 1 659 ? -2.382 35.937 3.193 1.00 97.06 659 PRO A N 1
ATOM 5077 C CA . PRO A 1 659 ? -1.844 37.047 3.983 1.00 97.06 659 PRO A CA 1
ATOM 5078 C C . PRO A 1 659 ? -0.851 37.949 3.231 1.00 97.06 659 PRO A C 1
ATOM 5080 O O . PRO A 1 659 ? -0.535 39.033 3.708 1.00 97.06 659 PRO A O 1
ATOM 5083 N N . HIS A 1 660 ? -0.353 37.519 2.067 1.00 95.94 660 HIS A N 1
ATOM 5084 C CA . HIS A 1 660 ? 0.559 38.280 1.210 1.00 95.94 660 HIS A CA 1
ATOM 5085 C C . HIS A 1 660 ? -0.165 38.961 0.036 1.00 95.94 660 HIS A C 1
ATOM 5087 O O . HIS A 1 660 ? 0.485 39.485 -0.867 1.00 95.94 660 HIS A O 1
ATOM 5093 N N . GLY A 1 661 ? -1.502 38.933 0.009 1.00 96.88 661 GLY A N 1
ATOM 5094 C CA . GLY A 1 661 ? -2.310 39.534 -1.053 1.00 96.88 661 GLY A CA 1
ATOM 5095 C C . GLY A 1 661 ? -2.360 38.725 -2.354 1.00 96.88 661 GLY A C 1
ATOM 5096 O O . GLY A 1 661 ? -2.914 39.208 -3.343 1.00 96.88 661 GLY A O 1
ATOM 5097 N N . ARG A 1 662 ? -1.819 37.497 -2.388 1.00 97.25 662 ARG A N 1
ATOM 5098 C CA . ARG A 1 662 ? -1.878 36.639 -3.580 1.00 97.25 662 ARG A CA 1
ATOM 5099 C C . ARG A 1 662 ? -3.286 36.077 -3.727 1.00 97.25 662 ARG A C 1
ATOM 5101 O O . ARG A 1 662 ? -3.834 35.520 -2.777 1.00 97.25 662 ARG A O 1
ATOM 5108 N N . ARG A 1 663 ? -3.854 36.222 -4.925 1.00 98.00 663 ARG A N 1
ATOM 5109 C CA . ARG A 1 663 ? -5.231 35.836 -5.249 1.00 98.00 663 ARG A CA 1
ATOM 5110 C C . ARG A 1 663 ? -5.275 34.487 -5.969 1.00 98.00 663 ARG A C 1
ATOM 5112 O O . ARG A 1 663 ? -4.507 34.257 -6.902 1.00 98.00 663 ARG A O 1
ATOM 5119 N N . PHE A 1 664 ? -6.203 33.627 -5.567 1.00 97.06 664 PHE A N 1
ATOM 5120 C CA . PHE A 1 664 ? -6.437 32.298 -6.129 1.00 97.06 664 PHE A CA 1
ATOM 5121 C C . PHE A 1 664 ? -7.880 32.201 -6.617 1.00 97.06 664 PHE A C 1
ATOM 5123 O O . PHE A 1 664 ? -8.814 32.517 -5.877 1.00 97.06 664 PHE A O 1
ATOM 5130 N N . LYS A 1 665 ? -8.065 31.756 -7.863 1.00 95.75 665 LYS A N 1
ATOM 5131 C CA . LYS A 1 665 ? -9.378 31.724 -8.528 1.00 95.75 665 LYS A CA 1
ATOM 5132 C C . LYS A 1 665 ? -10.200 30.501 -8.150 1.00 95.75 665 LYS A C 1
ATOM 5134 O O . LYS A 1 665 ? -11.409 30.484 -8.353 1.00 95.75 665 LYS A O 1
ATOM 5139 N N . THR A 1 666 ? -9.546 29.465 -7.630 1.00 95.00 666 THR A N 1
ATOM 5140 C CA . THR A 1 666 ? -10.194 28.207 -7.262 1.00 95.00 666 THR A CA 1
ATOM 5141 C C . THR A 1 666 ? -9.855 27.792 -5.834 1.00 95.00 666 THR A C 1
ATOM 5143 O O . THR A 1 666 ? -8.737 27.978 -5.345 1.00 95.00 666 THR A O 1
ATOM 5146 N N . LEU A 1 667 ? -10.816 27.136 -5.178 1.00 91.56 667 LEU A N 1
ATOM 5147 C CA . LEU A 1 667 ? -10.639 26.545 -3.849 1.00 91.56 667 LEU A CA 1
ATOM 5148 C C . LEU A 1 667 ? -9.469 25.542 -3.817 1.00 91.56 667 LEU A C 1
ATOM 5150 O O . LEU A 1 667 ? -8.749 25.442 -2.825 1.00 91.56 667 LEU A O 1
ATOM 5154 N N . GLY A 1 668 ? -9.257 24.811 -4.917 1.00 89.75 668 GLY A N 1
ATOM 5155 C CA . GLY A 1 668 ? -8.187 23.821 -5.047 1.00 89.75 668 GLY A CA 1
ATOM 5156 C C . GLY A 1 668 ? -6.780 24.424 -5.111 1.00 89.75 668 GLY A C 1
ATOM 5157 O O . GLY A 1 668 ? -5.839 23.817 -4.603 1.00 89.75 668 GLY A O 1
ATOM 5158 N N . GLU A 1 669 ? -6.614 25.611 -5.700 1.00 93.94 669 GLU A N 1
ATOM 5159 C CA . GLU A 1 669 ? -5.351 26.364 -5.656 1.00 93.94 669 GLU A CA 1
ATOM 5160 C C . GLU A 1 669 ? -5.089 26.911 -4.251 1.00 93.94 669 GLU A C 1
ATOM 5162 O O . GLU A 1 669 ? -4.012 26.681 -3.697 1.00 93.94 669 GLU A O 1
ATOM 5167 N N . ALA A 1 670 ? -6.102 27.544 -3.648 1.00 94.94 670 ALA A N 1
ATOM 5168 C CA . ALA A 1 670 ? -6.038 28.063 -2.285 1.00 94.94 670 ALA A CA 1
ATOM 5169 C C . ALA A 1 670 ? -5.650 26.966 -1.277 1.00 94.94 670 ALA A C 1
ATOM 5171 O O . ALA A 1 670 ? -4.706 27.140 -0.506 1.00 94.94 670 ALA A O 1
ATOM 5172 N N . ARG A 1 671 ? -6.304 25.794 -1.340 1.00 93.44 671 ARG A N 1
ATOM 5173 C CA . ARG A 1 671 ? -5.999 24.633 -0.485 1.00 93.44 671 ARG A CA 1
ATOM 5174 C C . ARG A 1 671 ? -4.555 24.151 -0.653 1.00 93.44 671 ARG A C 1
ATOM 5176 O O . ARG A 1 671 ? -3.870 23.974 0.348 1.00 93.44 671 ARG A O 1
ATOM 5183 N N . LYS A 1 672 ? -4.051 24.015 -1.889 1.00 90.00 672 LYS A N 1
ATOM 5184 C CA . LYS A 1 672 ? -2.654 23.602 -2.143 1.00 90.00 672 LYS A CA 1
ATOM 5185 C C . LYS A 1 672 ? -1.635 24.550 -1.505 1.00 90.00 672 LYS A C 1
ATOM 5187 O O . LYS A 1 672 ? -0.653 24.080 -0.935 1.00 90.00 672 LYS A O 1
ATOM 5192 N N . VAL A 1 673 ? -1.850 25.864 -1.603 1.00 95.12 673 VAL A N 1
ATOM 5193 C CA . VAL A 1 673 ? -0.929 26.860 -1.029 1.00 95.12 673 VAL A CA 1
ATOM 5194 C C . VAL A 1 673 ? -1.053 26.912 0.495 1.00 95.12 673 VAL A C 1
ATOM 5196 O O . VAL A 1 673 ? -0.030 26.904 1.176 1.00 95.12 673 VAL A O 1
ATOM 5199 N N . ALA A 1 674 ? -2.271 26.865 1.039 1.00 91.06 674 ALA A N 1
ATOM 5200 C CA . ALA A 1 674 ? -2.515 26.781 2.479 1.00 91.06 674 ALA A CA 1
ATOM 5201 C C . ALA A 1 674 ? -1.853 25.545 3.122 1.00 91.06 674 ALA A C 1
ATOM 5203 O O . ALA A 1 674 ? -1.196 25.663 4.158 1.00 91.06 674 ALA A O 1
ATOM 5204 N N . ASP A 1 675 ? -1.970 24.370 2.496 1.00 85.38 675 ASP A N 1
ATOM 5205 C CA . ASP A 1 675 ? -1.351 23.135 2.987 1.00 85.38 675 ASP A CA 1
ATOM 5206 C C . ASP A 1 675 ? 0.182 23.158 2.856 1.00 85.38 675 ASP A C 1
ATOM 5208 O O . ASP A 1 675 ? 0.884 22.681 3.752 1.00 85.38 675 ASP A O 1
ATOM 5212 N N . ALA A 1 676 ? 0.728 23.759 1.791 1.00 86.31 676 ALA A N 1
ATOM 5213 C CA . ALA A 1 676 ? 2.171 23.959 1.643 1.00 86.31 676 ALA A CA 1
ATOM 5214 C C . ALA A 1 676 ? 2.737 24.919 2.707 1.00 86.31 676 ALA A C 1
ATOM 5216 O O . ALA A 1 676 ? 3.812 24.668 3.257 1.00 86.31 676 ALA A O 1
ATOM 5217 N N . GLU A 1 677 ? 2.007 25.987 3.038 1.00 89.69 677 GLU A N 1
ATOM 5218 C CA . GLU A 1 677 ? 2.383 26.943 4.083 1.00 89.69 677 GLU A CA 1
ATOM 5219 C C . GLU A 1 677 ? 2.340 26.295 5.472 1.00 89.69 677 GLU A C 1
ATOM 5221 O O . GLU A 1 677 ? 3.327 26.335 6.206 1.00 89.69 677 GLU A O 1
ATOM 5226 N N . ARG A 1 678 ? 1.252 25.578 5.790 1.00 85.06 678 ARG A N 1
ATOM 5227 C CA . ARG A 1 678 ? 1.120 24.784 7.023 1.00 85.06 678 ARG A CA 1
ATOM 5228 C C . ARG A 1 678 ? 2.241 23.748 7.152 1.00 85.06 678 ARG A C 1
ATOM 5230 O O . ARG A 1 678 ? 2.801 23.574 8.231 1.00 85.06 678 ARG A O 1
ATOM 5237 N N . THR A 1 679 ? 2.613 23.088 6.054 1.00 77.62 679 THR A N 1
ATOM 5238 C CA . THR A 1 679 ? 3.735 22.134 6.034 1.00 77.62 679 THR A CA 1
ATOM 5239 C C . THR A 1 679 ? 5.060 22.831 6.355 1.00 77.62 679 THR A C 1
ATOM 5241 O O . THR A 1 679 ? 5.831 22.320 7.166 1.00 77.62 679 THR A O 1
ATOM 5244 N N . ARG A 1 680 ? 5.313 24.025 5.796 1.00 83.81 680 ARG A N 1
ATOM 5245 C CA . ARG A 1 680 ? 6.522 24.813 6.091 1.00 83.81 680 ARG A CA 1
ATOM 5246 C C . ARG A 1 680 ? 6.569 25.268 7.551 1.00 83.81 680 ARG A C 1
ATOM 5248 O O . ARG A 1 680 ? 7.601 25.100 8.193 1.00 83.81 680 ARG A O 1
ATOM 5255 N N . GLN A 1 681 ? 5.456 25.765 8.092 1.00 84.06 681 GLN A N 1
ATOM 5256 C CA . GLN A 1 681 ? 5.342 26.161 9.502 1.00 84.06 681 GLN A CA 1
ATOM 5257 C C . GLN A 1 681 ? 5.564 24.977 10.453 1.00 84.06 681 GLN A C 1
ATOM 5259 O O . GLN A 1 681 ? 6.287 25.108 11.439 1.00 84.06 681 GLN A O 1
ATOM 5264 N N . ASN A 1 682 ? 5.009 23.803 10.140 1.00 78.00 682 ASN A N 1
ATOM 5265 C CA . ASN A 1 682 ? 5.224 22.589 10.930 1.00 78.00 682 ASN A CA 1
ATOM 5266 C C . ASN A 1 682 ? 6.689 22.125 10.891 1.00 78.00 682 ASN A C 1
ATOM 5268 O O . ASN A 1 682 ? 7.231 21.750 11.929 1.00 78.00 682 ASN A O 1
ATOM 5272 N N . MET A 1 683 ? 7.357 22.194 9.731 1.00 79.44 683 MET A N 1
ATOM 5273 C CA . MET A 1 683 ? 8.795 21.907 9.639 1.00 79.44 683 MET A CA 1
ATOM 5274 C C . MET A 1 683 ? 9.638 22.930 10.412 1.00 79.44 683 MET A C 1
ATOM 5276 O O . MET A 1 683 ? 10.561 22.529 11.116 1.00 79.44 683 MET A O 1
ATOM 5280 N N . ALA A 1 684 ? 9.303 24.222 10.348 1.00 85.75 684 ALA A N 1
ATOM 5281 C CA . ALA A 1 684 ? 9.995 25.270 11.100 1.00 85.75 684 ALA A CA 1
ATOM 5282 C C . ALA A 1 684 ? 9.862 25.074 12.622 1.00 85.75 684 ALA A C 1
ATOM 5284 O O . ALA A 1 684 ? 10.875 25.064 13.318 1.00 85.75 684 ALA A O 1
ATOM 5285 N N . LYS A 1 685 ? 8.646 24.811 13.129 1.00 84.25 685 LYS A N 1
ATOM 5286 C CA . LYS A 1 685 ? 8.412 24.467 14.545 1.00 84.25 685 LYS A CA 1
ATOM 5287 C C . LYS A 1 685 ? 9.208 23.227 14.971 1.00 84.25 685 LYS A C 1
ATOM 5289 O O . LYS A 1 685 ? 9.800 23.223 16.045 1.00 84.25 685 LYS A O 1
ATOM 5294 N N . LEU A 1 686 ? 9.255 22.186 14.136 1.00 84.31 686 LEU A N 1
ATOM 5295 C CA . LEU A 1 686 ? 9.989 20.951 14.436 1.00 84.31 686 LEU A CA 1
ATOM 5296 C C . LEU A 1 686 ? 11.514 21.164 14.443 1.00 84.31 686 LEU A C 1
ATOM 5298 O O . LEU A 1 686 ? 12.209 20.567 15.263 1.00 84.31 686 LEU A O 1
ATOM 5302 N N . LEU A 1 687 ? 12.039 22.032 13.573 1.00 85.19 687 LEU A N 1
ATOM 5303 C CA . LEU A 1 687 ? 13.445 22.448 13.604 1.00 85.19 687 LEU A CA 1
ATOM 5304 C C . LEU A 1 687 ? 13.759 23.274 14.858 1.00 85.19 687 LEU A C 1
ATOM 5306 O O . LEU A 1 687 ? 14.726 22.959 15.543 1.00 85.19 687 LEU A O 1
ATOM 5310 N N . GLN A 1 688 ? 12.916 24.245 15.222 1.00 86.25 688 GLN A N 1
ATOM 5311 C CA . GLN A 1 688 ? 13.063 25.016 16.466 1.00 86.25 688 GLN A CA 1
ATOM 5312 C C . GLN A 1 688 ? 13.048 24.112 17.709 1.00 86.25 688 GLN A C 1
ATOM 5314 O O . GLN A 1 688 ? 13.898 24.255 18.581 1.00 86.25 688 GLN A O 1
ATOM 5319 N N . GLN A 1 689 ? 12.148 23.123 17.763 1.00 85.62 689 GLN A N 1
ATOM 5320 C CA . GLN A 1 689 ? 12.114 22.124 18.839 1.00 85.62 689 GLN A CA 1
ATOM 5321 C C . GLN A 1 689 ? 13.381 21.256 18.891 1.00 85.62 689 GLN A C 1
ATOM 5323 O O . GLN A 1 689 ? 13.808 20.869 19.976 1.00 85.62 689 GLN A O 1
ATOM 5328 N N . LYS A 1 690 ? 13.996 20.943 17.741 1.00 84.56 690 LYS A N 1
ATOM 5329 C CA . LYS A 1 690 ? 15.283 20.231 17.698 1.00 84.56 690 LYS A CA 1
ATOM 5330 C C . LYS A 1 690 ? 16.443 21.100 18.180 1.00 84.56 690 LYS A C 1
ATOM 5332 O O . LYS A 1 690 ? 17.255 20.593 18.943 1.00 84.56 690 LYS A O 1
ATOM 5337 N N . VAL A 1 691 ? 16.501 22.368 17.769 1.00 89.38 691 VAL A N 1
ATOM 5338 C CA . VAL A 1 691 ? 17.532 23.326 18.209 1.00 89.38 691 VAL A CA 1
ATOM 5339 C C . VAL A 1 691 ? 17.440 23.536 19.721 1.00 89.38 691 VAL A C 1
ATOM 5341 O O . VAL A 1 691 ? 18.377 23.184 20.422 1.00 89.38 691 VAL A O 1
ATOM 5344 N N . ALA A 1 692 ? 16.264 23.896 20.246 1.00 85.06 692 ALA A N 1
ATOM 5345 C CA . ALA A 1 692 ? 16.056 24.065 21.687 1.00 85.06 692 ALA A CA 1
ATOM 5346 C C . ALA A 1 692 ? 16.388 22.799 22.509 1.00 85.06 692 ALA A C 1
ATOM 5348 O O . ALA A 1 692 ? 16.829 22.889 23.655 1.00 85.06 692 ALA A O 1
ATOM 5349 N N . LYS A 1 693 ? 16.207 21.599 21.933 1.00 85.31 693 LYS A N 1
ATOM 5350 C CA . LYS A 1 693 ? 16.618 20.340 22.572 1.00 85.31 693 LYS A CA 1
ATOM 5351 C C . LYS A 1 693 ? 18.140 20.141 22.572 1.00 85.31 693 LYS A C 1
ATOM 5353 O O . LYS A 1 693 ? 18.656 19.578 23.532 1.00 85.31 693 LYS A O 1
ATOM 5358 N N . LEU A 1 694 ? 18.848 20.569 21.526 1.00 84.81 694 LEU A N 1
ATOM 5359 C CA . LEU A 1 694 ? 20.315 20.538 21.474 1.00 84.81 694 LEU A CA 1
ATOM 5360 C C . LEU A 1 694 ? 20.924 21.567 22.436 1.00 84.81 694 LEU A C 1
ATOM 5362 O O . LEU A 1 694 ? 21.821 21.211 23.195 1.00 84.81 694 LEU A O 1
ATOM 5366 N N . ASP A 1 695 ? 20.372 22.780 22.487 1.00 82.25 695 ASP A N 1
ATOM 5367 C CA . ASP A 1 695 ? 20.799 23.831 23.420 1.00 82.25 695 ASP A CA 1
ATOM 5368 C C . ASP A 1 695 ? 20.633 23.371 24.880 1.00 82.25 695 ASP A C 1
ATOM 5370 O O . ASP A 1 695 ? 21.548 23.501 25.695 1.00 82.25 695 ASP A O 1
ATOM 5374 N N . GLY A 1 696 ? 19.505 22.717 25.194 1.00 80.62 696 GLY A N 1
ATOM 5375 C CA . GLY A 1 696 ? 19.269 22.095 26.499 1.00 80.62 696 GLY A CA 1
ATOM 5376 C C . GLY A 1 696 ? 20.308 21.026 26.866 1.00 80.62 696 GLY A C 1
ATOM 5377 O O . GLY A 1 696 ? 20.790 21.007 27.997 1.00 80.62 696 GLY A O 1
ATOM 5378 N N . ILE A 1 697 ? 20.720 20.181 25.913 1.00 80.00 697 ILE A N 1
ATOM 5379 C CA . ILE A 1 697 ? 21.783 19.180 26.129 1.00 80.00 697 ILE A CA 1
ATOM 5380 C C . ILE A 1 697 ? 23.139 19.866 26.366 1.00 80.00 697 ILE A C 1
ATOM 5382 O O . ILE A 1 697 ? 23.862 19.479 27.284 1.00 80.00 697 ILE A O 1
ATOM 5386 N N . SER A 1 698 ? 23.457 20.918 25.604 1.00 73.06 698 SER A N 1
ATOM 5387 C CA . SER A 1 698 ? 24.695 21.687 25.780 1.00 73.06 698 SER A CA 1
ATOM 5388 C C . SER A 1 698 ? 24.763 22.361 27.156 1.00 73.06 698 SER A C 1
ATOM 5390 O O . SER A 1 698 ? 25.811 22.339 27.801 1.00 73.06 698 SER A O 1
ATOM 5392 N N . SER A 1 699 ? 23.643 22.902 27.649 1.00 69.56 699 SER A N 1
ATOM 5393 C CA . SER A 1 699 ? 23.568 23.497 28.993 1.00 69.56 699 SER A CA 1
ATOM 5394 C C . SER A 1 699 ? 23.714 22.469 30.127 1.00 69.56 699 SER A C 1
ATOM 5396 O O . SER A 1 699 ? 24.280 22.787 31.170 1.00 69.56 699 SER A O 1
ATOM 5398 N N . GLY A 1 700 ? 23.273 21.222 29.911 1.00 61.00 700 GLY A N 1
ATOM 5399 C CA . GLY A 1 700 ? 23.429 20.126 30.874 1.00 61.00 700 GLY A CA 1
ATOM 5400 C C . GLY A 1 700 ? 24.861 19.586 30.977 1.00 61.00 700 GLY A C 1
ATOM 5401 O O . GLY A 1 700 ? 25.286 19.178 32.055 1.00 61.00 700 GLY A O 1
ATOM 5402 N N . MET A 1 701 ? 25.640 19.614 29.889 1.00 59.97 701 MET A N 1
ATOM 5403 C CA . MET A 1 701 ? 27.060 19.237 29.954 1.00 59.97 701 MET A CA 1
ATOM 5404 C C . MET A 1 701 ? 27.917 20.289 30.670 1.00 59.97 701 MET A C 1
ATOM 5406 O O . MET A 1 701 ? 28.816 19.920 31.423 1.00 59.97 701 MET A O 1
ATOM 5410 N N . ALA A 1 702 ? 27.605 21.581 30.515 1.00 55.00 702 ALA A N 1
ATOM 5411 C CA . ALA A 1 702 ? 28.326 22.653 31.205 1.00 55.00 702 ALA A CA 1
ATOM 5412 C C . ALA A 1 702 ? 28.200 22.568 32.742 1.00 55.00 702 ALA A C 1
ATOM 5414 O O . ALA A 1 702 ? 29.175 22.798 33.452 1.00 55.00 702 ALA A O 1
ATOM 5415 N N . THR A 1 703 ? 27.034 22.175 33.268 1.00 55.06 703 THR A N 1
ATOM 5416 C CA . THR A 1 703 ? 26.831 21.972 34.716 1.00 55.06 703 THR A CA 1
ATOM 5417 C C . THR A 1 703 ? 27.380 20.641 35.233 1.00 55.06 703 THR A C 1
ATOM 5419 O O . THR A 1 703 ? 27.738 20.555 36.405 1.00 55.06 703 THR A O 1
ATOM 5422 N N . SER A 1 704 ? 27.529 19.624 34.377 1.00 47.22 704 SER A N 1
ATOM 5423 C CA . SER A 1 704 ? 28.160 18.350 34.751 1.00 47.22 704 SER A CA 1
ATOM 5424 C C . SER A 1 704 ? 29.675 18.455 34.973 1.00 47.22 704 SER A C 1
ATOM 5426 O O . SER A 1 704 ? 30.231 17.618 35.681 1.00 47.22 704 SER A O 1
ATOM 5428 N N . CYS A 1 705 ? 30.352 19.442 34.377 1.00 48.06 705 CYS A N 1
ATOM 5429 C CA . CYS A 1 705 ? 31.813 19.557 34.455 1.00 48.06 705 CYS A CA 1
ATOM 5430 C C . CYS A 1 705 ? 32.308 20.219 35.759 1.00 48.06 705 CYS A C 1
ATOM 5432 O O . CYS A 1 705 ? 33.435 19.978 36.174 1.00 48.06 705 CYS A O 1
ATOM 5434 N N . GLY A 1 706 ? 31.465 21.007 36.439 1.00 46.28 706 GLY A N 1
ATOM 5435 C CA . GLY A 1 706 ? 31.822 21.720 37.678 1.00 46.28 706 GLY A CA 1
ATOM 5436 C C . GLY A 1 706 ? 31.698 20.908 38.976 1.00 46.28 706 GLY A C 1
ATOM 5437 O O . GLY A 1 706 ? 31.893 21.460 40.055 1.00 46.28 706 GLY A O 1
ATOM 5438 N N . LEU A 1 707 ? 31.335 19.620 38.900 1.00 47.81 707 LEU A N 1
ATOM 5439 C CA . LEU A 1 707 ? 31.084 18.762 40.071 1.00 47.81 707 LEU A CA 1
ATOM 5440 C C . LEU A 1 707 ? 32.165 17.698 40.330 1.00 47.81 707 LEU A C 1
ATOM 5442 O O . LEU A 1 707 ? 32.129 17.055 41.376 1.00 47.81 707 LEU A O 1
ATOM 5446 N N . GLN A 1 708 ? 33.144 17.528 39.433 1.00 46.16 708 GLN A N 1
ATOM 5447 C CA . GLN A 1 708 ? 34.275 16.610 39.651 1.00 46.16 708 GLN A CA 1
ATOM 5448 C C . GLN A 1 708 ? 35.474 17.251 40.369 1.00 46.16 708 GLN A C 1
ATOM 5450 O O . GLN A 1 708 ? 36.315 16.531 40.895 1.00 46.16 708 GLN A O 1
ATOM 5455 N N . GLU A 1 709 ? 35.527 18.581 40.475 1.00 46.00 709 GLU A N 1
ATOM 5456 C CA . GLU A 1 709 ? 36.664 19.313 41.060 1.00 46.00 709 GLU A CA 1
ATOM 5457 C C . GLU A 1 709 ? 36.552 19.531 42.588 1.00 46.00 709 GLU A C 1
ATOM 5459 O O . GLU A 1 709 ? 37.394 20.184 43.187 1.00 46.00 709 GLU A O 1
ATOM 5464 N N . ARG A 1 710 ? 35.519 18.975 43.247 1.00 47.16 710 ARG A N 1
ATOM 5465 C CA . ARG A 1 710 ? 35.302 19.076 44.711 1.00 47.16 710 ARG A CA 1
ATOM 5466 C C . ARG A 1 710 ? 35.374 17.751 45.481 1.00 47.16 710 ARG A C 1
ATOM 5468 O O . ARG A 1 710 ? 35.025 17.717 46.653 1.00 47.16 710 ARG A O 1
ATOM 5475 N N . VAL A 1 711 ? 35.803 16.659 44.844 1.00 47.34 711 VAL A N 1
ATOM 5476 C CA . VAL A 1 711 ? 35.827 15.310 45.460 1.00 47.34 711 VAL A CA 1
ATOM 5477 C C . VAL A 1 711 ? 37.261 14.801 45.714 1.00 47.34 711 VAL A C 1
ATOM 5479 O O . VAL A 1 711 ? 37.445 13.677 46.167 1.00 47.34 711 VAL A O 1
ATOM 5482 N N . LEU A 1 712 ? 38.293 15.617 45.460 1.00 45.72 712 LEU A N 1
ATOM 5483 C CA . LEU A 1 712 ? 39.703 15.212 45.603 1.00 45.72 712 LEU A CA 1
ATOM 5484 C C . LEU A 1 712 ? 40.443 15.777 46.834 1.00 45.72 712 LEU A C 1
ATOM 5486 O O . LEU A 1 712 ? 41.529 15.284 47.126 1.00 45.72 712 LEU A O 1
ATOM 5490 N N . ASP A 1 713 ? 39.857 16.712 47.594 1.00 42.22 713 ASP A N 1
ATOM 5491 C CA . ASP A 1 713 ? 40.540 17.373 48.729 1.00 42.22 713 ASP A CA 1
ATOM 5492 C C . ASP A 1 713 ? 40.214 16.804 50.133 1.00 42.22 713 ASP A C 1
ATOM 5494 O O . ASP A 1 713 ? 40.897 17.136 51.099 1.00 42.22 713 ASP A O 1
ATOM 5498 N N . GLU A 1 714 ? 39.235 15.901 50.287 1.00 46.34 714 GLU A N 1
ATOM 5499 C CA . GLU A 1 714 ? 38.852 15.321 51.597 1.00 46.34 714 GLU A CA 1
ATOM 5500 C C . GLU A 1 714 ? 39.287 13.851 51.775 1.00 46.34 714 GLU A C 1
ATOM 5502 O O . GLU A 1 714 ? 38.495 12.976 52.125 1.00 46.34 714 GLU A O 1
ATOM 5507 N N . ALA A 1 715 ? 40.571 13.551 51.541 1.00 40.88 715 ALA A N 1
ATOM 5508 C CA . ALA A 1 715 ? 41.102 12.187 51.683 1.00 40.88 715 ALA A CA 1
ATOM 5509 C C . ALA A 1 715 ? 42.503 12.096 52.323 1.00 40.88 715 ALA A C 1
ATOM 5511 O O . ALA A 1 715 ? 43.306 11.250 51.929 1.00 40.88 715 ALA A O 1
ATOM 5512 N N . HIS A 1 716 ? 42.823 12.938 53.314 1.00 44.94 716 HIS A N 1
ATOM 5513 C CA . HIS A 1 716 ? 44.040 12.807 54.138 1.00 44.94 716 HIS A CA 1
ATOM 5514 C C . HIS A 1 716 ? 43.716 12.866 55.646 1.00 44.94 716 HIS A C 1
ATOM 5516 O O . HIS A 1 716 ? 43.671 13.930 56.256 1.00 44.94 716 HIS A O 1
ATOM 5522 N N . GLY A 1 717 ? 43.522 11.688 56.253 1.00 35.22 717 GLY A N 1
ATOM 5523 C CA . GLY A 1 717 ? 43.310 11.469 57.693 1.00 35.22 717 GLY A CA 1
ATOM 5524 C C . GLY A 1 717 ? 44.050 10.203 58.172 1.00 35.22 717 GLY A C 1
ATOM 5525 O O . GLY A 1 717 ? 44.370 9.347 57.345 1.00 35.22 717 GLY A O 1
ATOM 5526 N N . PRO A 1 718 ? 44.445 10.095 59.456 1.00 46.19 718 PRO A N 1
ATOM 5527 C CA . PRO A 1 718 ? 45.778 9.570 59.769 1.00 46.19 718 PRO A CA 1
ATOM 5528 C C . PRO A 1 718 ? 45.909 8.057 60.022 1.00 46.19 718 PRO A C 1
ATOM 5530 O O . PRO A 1 718 ? 45.027 7.379 60.541 1.00 46.19 718 PRO A O 1
ATOM 5533 N N . LYS A 1 719 ? 47.127 7.571 59.745 1.00 47.78 719 LYS A N 1
ATOM 5534 C CA . LYS A 1 719 ? 47.656 6.227 60.039 1.00 47.78 719 LYS A CA 1
ATOM 5535 C C . LYS A 1 719 ? 47.470 5.813 61.511 1.00 47.78 719 LYS A C 1
ATOM 5537 O O . LYS A 1 719 ? 47.940 6.530 62.395 1.00 47.78 719 LYS A O 1
ATOM 5542 N N . ARG A 1 720 ? 47.017 4.575 61.770 1.00 39.59 720 ARG A N 1
ATOM 5543 C CA . ARG A 1 720 ? 47.367 3.823 62.997 1.00 39.59 720 ARG A CA 1
ATOM 5544 C C . ARG A 1 720 ? 47.548 2.312 62.773 1.00 39.59 720 ARG A C 1
ATOM 5546 O O . ARG A 1 720 ? 46.650 1.631 62.313 1.00 39.59 720 ARG A O 1
ATOM 5553 N N . GLN A 1 721 ? 48.733 1.861 63.193 1.00 41.03 721 GLN A N 1
ATOM 5554 C CA . GLN A 1 721 ? 49.076 0.612 63.898 1.00 41.03 721 GLN A CA 1
ATOM 5555 C C . GLN A 1 721 ? 48.722 -0.784 63.330 1.00 41.03 721 GLN A C 1
ATOM 5557 O O . GLN A 1 721 ? 47.576 -1.203 63.253 1.00 41.03 721 GLN A O 1
ATOM 5562 N N . LYS A 1 722 ? 49.815 -1.537 63.114 1.00 45.34 722 LYS A N 1
ATOM 5563 C CA . LYS A 1 722 ? 49.986 -3.003 63.190 1.00 45.34 722 LYS A CA 1
ATOM 5564 C C . LYS A 1 722 ? 49.081 -3.707 64.220 1.00 45.34 722 LYS A C 1
ATOM 5566 O O . LYS A 1 722 ? 49.008 -3.202 65.335 1.00 45.34 722 LYS A O 1
ATOM 5571 N N . VAL A 1 723 ? 48.687 -4.956 63.934 1.00 42.00 723 VAL A N 1
ATOM 5572 C CA . VAL A 1 723 ? 49.056 -6.172 64.711 1.00 42.00 723 VAL A CA 1
ATOM 5573 C C . VAL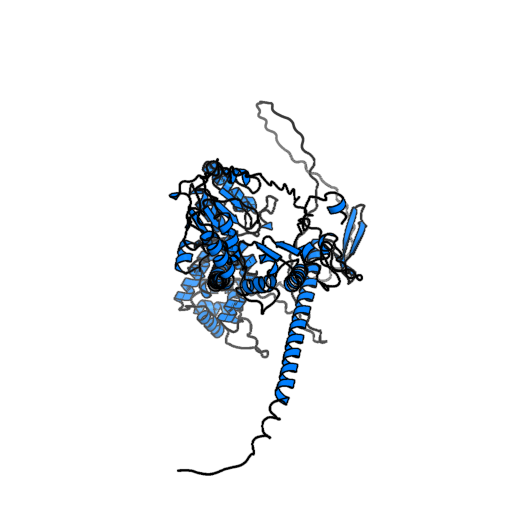 A 1 723 ? 49.122 -7.374 63.743 1.00 42.00 723 VAL A C 1
ATOM 5575 O O . VAL A 1 723 ? 48.261 -7.466 62.878 1.00 42.00 723 VAL A O 1
ATOM 5578 N N . GLN A 1 724 ? 50.165 -8.204 63.922 1.00 45.56 724 GLN A N 1
ATOM 5579 C CA . GLN A 1 724 ? 50.451 -9.565 63.397 1.00 45.56 724 GLN A CA 1
ATOM 5580 C C . GLN A 1 724 ? 49.925 -9.960 62.007 1.00 45.56 724 GLN A C 1
ATOM 5582 O O . GLN A 1 724 ? 48.751 -10.365 61.897 1.00 45.56 724 GLN A O 1
#

Organism: NCBI:txid2562239